Protein 4NV0 (pdb70)

InterPro domains:
  IPR006434 Pyrimidine 5'-nucleotidase, eukaryotic [PF05822] (58-303)
  IPR006434 Pyrimidine 5'-nucleotidase, eukaryotic [SFLDG01128] (16-307)
  IPR006434 Pyrimidine 5'-nucleotidase, eukaryotic [TIGR01544] (22-303)
  IPR006434 Pyrimidine 5'-nucleotidase, eukaryotic [cd07504] (31-304)
  IPR023214 HAD superfamily [G3DSA:3.40.50.1000] (29-300)
  IPR036412 HAD-like superfamily [SSF56784] (16-300)

B-factor: mean 21.44, std 11.6, range [6.23, 88.6]

Nearest PDB structures (foldseek):
  4nwi-assembly1_A  TM=1.001E+00  e=3.664E-59  Drosophila melanogaster
  4nwi-assembly2_B  TM=9.923E-01  e=3.077E-58  Drosophila melanogaster
  2g09-assembly1_A  TM=9.115E-01  e=1.006E-30  Mus musculus
  2jga-assembly1_A  TM=9.238E-01  e=2.253E-28  Homo sapiens
  2cn1-assembly1_A  TM=9.174E-01  e=2.704E-28  Homo sapiens

CATH classification: 3.40.50.1000 (+1 more: 1.10.150.340)

Secondary structure (DSSP, 8-state):
---GGG-GGGGSTTEE-S-HHHHHHHHHHHHHH-GGGEEEEE--TTTTB-SS-SS------HHHHHHT-TTS-TTHHHHHHHHHHHHHHHHT-SSS-HHHHHHHHHHHHHHHHHHSBSS---HHHHHHHHGGGGGGBPBTHHHHHHHHHHHT--EEEEEEEEHHHHHHHHHHTT---TTEEEEEE-EEEETTEEEEEPSSP--TT--STTTSSTTSTTHHHHTT--EEEEEESSGGGTTTTTT-TT--EEEEEEEE-TTHHHHHHHHHHH-SEEEET--BSHHHHHHHHHHHHHHHHH-/---GGG-GGGGSTTEE-S-HHHHHHHHHHHHHH-GGGEEEEE--TTTTB-SS-TT-PPPPPHHHHHHT-TTS-HHHHHHHHHHHHHHHHHHT-TTS-HHHHHHHHHHHHHHHHHHSBSS---GGGHHHHHGGGGGGBPBTHHHHHHHHHHHT--EEEEEEEEHHHHHHHHHHTT---TTEEEEEE-EEEETTEEEEEPSSP--TT--STTTSSTTSTTHHHHTT--EEEEEESSGGGGGTTTT-TT--EEEEEEEE-SSHHHHHHHHHHH-SEEEET--BSHHHHHHHHHHHHHHHHHH-

Foldseek 3Di:
DDDQVPQVVCVDPQKDFPDRVVVRVLLVVLQVVFQVQEAEEEAPFCFQFPPADPVRDDDDGLQVLVLVFDPADPCAPVVLVVLCVPLVCLCPPPPDDLVVNVVSQVVSLVVNQVSQWDAADDLVSSLVSLLVRLVRTFACSQVLLVLCVVRVHAYEHEYLHEQSNRVSNCVNNVSCDPSYYYHYWYFDDDPRITRGTDDDRDHLQPLALVADACVDPCCVVNLSRQEYEFEYADLSRLHNCVRNPRRDYYAYEHEYEPPCVVCVVVCNVRGRIYGYNRRHCVVVVSSSVSSVVSVVVVD/DDAQVPQVVCVDPQKDFPDRVLVRVLLVVLQVVFQVQEAEEEAFQCFQFPPADDVNHGDDGLQVLQLPLPPDDPVLNVVLVVLCVVLVCLCPPPPNPVVVNVVSQVVSLVVNLVSQWDAADDLVSSLVSLLVRLVRTFACSQVLLVLCVVRVHQYEHEYLHEVSSSVSNCVSNVRCDPSYYYHYFYFDDDPRITHGTDDDRDTLAPLAQVRDACVDPCCVVNLSHQEYEFEYADLNSLHNCVRNPRRDYYAYEHEYEPPCVVCVVVVNVRGRIYGYSRRHCVVVVSSSVSSVVSVVVVVD

Organism: Drosophila melanogaster (NCBI:txid7227)

Solvent-accessible surface area: 27125 Å² total; per-residue (Å²): 199,52,120,13,106,102,6,99,22,4,72,87,135,63,11,84,31,112,63,62,76,56,2,26,126,9,3,17,52,1,15,131,11,6,4,89,97,0,1,0,0,2,11,1,24,68,0,1,3,15,36,90,20,136,116,65,39,95,21,35,34,0,50,26,3,3,20,54,9,152,58,24,52,187,99,8,109,59,51,20,68,138,27,116,95,83,0,88,31,23,21,98,17,137,83,31,4,114,56,9,22,39,51,32,0,79,48,31,19,52,75,13,6,120,49,3,44,51,27,87,18,89,67,48,36,0,31,100,18,0,51,116,39,42,125,2,17,3,50,104,3,97,78,2,2,34,8,0,77,140,21,40,0,19,0,0,0,0,2,13,7,0,0,20,0,0,41,1,0,0,116,50,15,103,1,60,35,111,26,8,79,26,40,10,1,50,4,35,80,148,150,56,75,3,62,8,26,86,137,81,38,1,4,26,40,25,8,27,82,92,26,8,29,96,116,25,165,16,36,112,96,2,99,83,37,27,3,0,0,0,0,0,24,39,54,18,5,4,70,0,2,60,5,11,88,71,37,58,41,41,0,52,0,0,0,2,65,94,146,33,139,92,48,22,148,114,19,45,70,29,1,19,0,0,0,18,60,9,8,22,0,48,2,0,68,23,1,1,60,42,1,24,133,56,41,108,122,102,149,193,50,132,19,129,99,6,98,23,4,71,86,133,64,11,87,32,123,58,63,73,61,2,48,112,9,2,6,46,1,15,118,8,8,5,104,94,0,1,0,0,1,11,0,22,68,0,0,1,16,36,86,21,112,98,23,32,75,15,37,33,0,38,19,1,4,40,55,0,140,71,4,50,127,103,8,51,52,57,15,64,128,23,50,82,107,0,53,33,27,47,33,43,102,161,42,77,113,71,89,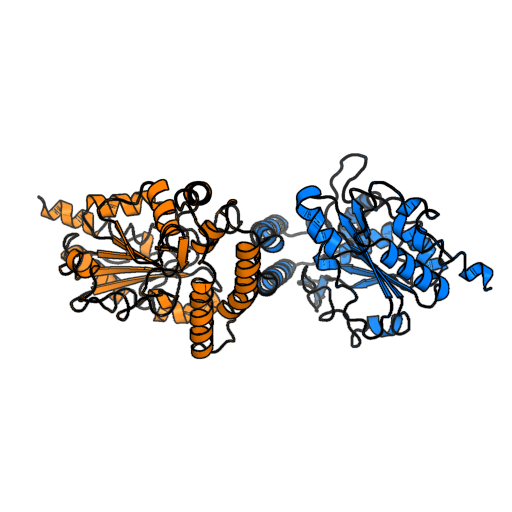26,31,105,69,0,58,69,32,22,54,75,17,4,124,52,2,43,53,29,93,22,94,77,50,31,1,30,115,19,0,54,114,46,40,135,1,18,3,49,102,4,96,75,1,0,32,8,0,79,141,20,38,0,17,0,0,0,0,1,12,3,0,0,15,0,0,42,4,0,0,110,54,16,104,1,59,36,113,29,5,91,26,39,11,0,54,3,39,68,157,151,56,76,2,61,8,19,89,168,78,54,2,15,27,63,28,5,25,84,95,21,7,30,93,119,26,167,16,34,110,98,3,103,85,38,28,4,0,0,0,0,0,23,36,52,15,4,4,63,0,3,64,5,11,87,71,38,59,45,41,0,52,0,0,0,1,50,66,77,30,150,89,49,26,151,114,20,48,70,33,2,24,0,1,0,18,64,10,8,22,0,48,2,0,65,26,2,1,59,41,0,23,125,56,52,109,100,104,120,183

Radius of gyration: 29.55 Å; Cα contacts (8 Å, |Δi|>4): 1085; chains: 2; bounding box: 61×71×103 Å

Sequence (599 aa):
RLRLQDIPALTQDHCRMRDPAEVERIINEFVIGGPERRMQIVSDFDYTITKQRTEDGGAVPSSFGIFNACQSLPENFKAETDKLYHKYRPIEIDPHMPIAEKVQYMIEWWTKSGELTSSGFPFDQSEIDQIASKYTHALRDRTHHEFFADLQRLGIPTLVFSAGLGNSVVSVLRQANVLHPNVKVVSNFLQFRDGLLDGFQQPMIHTFNKKNETVLNETSEYYDLVHTRRDHIIVMGDSIGDADMASSGVPASSHIMKIGFLFDHVEANMKKYMDTFDIVLVDDQTMDVPRTLLSSLIEKKQHKLNLRLRLQDIPALTQDHCRMRDPAEVERIINEFVIGGPERMMQIVSDFDYTITKQQRRTTEEDDGGAVPSSFGIFNACQSLPENFKAETDKLYHKYRPIEIDPHMPIAEKVQYMIEWWTKSSGELTSGFPFDQSEEIDQIASKYTHALRDRTHEFFADLQRLGIPTLVFSAGLGNSVVSVLRQANVLHPNVKVVSNFLQFRDGLLDGFQQPMIHTFNKNETVLNEETSEYYDLVHTRDHIIVMGDSIGDADMASSGVPASSHIMKIGFLFDHVEANMKKYMDTFDIVLVDDQTMDVPRRTLLSSLIEKQHKLNLE

Structure (mmCIF, N/CA/C/O backbone):
data_4NV0
#
_entry.id   4NV0
#
_cell.length_a   46.670
_cell.length_b   99.110
_cell.length_c   74.120
_cell.angle_alpha   90.00
_cell.angle_beta   90.99
_cell.angle_gamma   90.00
#
_symmetry.space_group_name_H-M   'P 1 21 1'
#
loop_
_entity.id
_entity.type
_entity.pdbx_description
1 polymer "7-methylguanosine phosphate-specific 5'-nucleotidase"
2 non-polymer 'TRIETHYLENE GLYCOL'
3 non-polymer 'MAGNESIUM ION'
4 non-polymer 7-METHYLGUANOSINE
5 non-polymer TRIFLUOROMAGNESATE
6 water water
#
loop_
_atom_site.group_PDB
_atom_site.id
_atom_site.type_symbol
_atom_site.label_atom_id
_atom_site.label_alt_id
_atom_site.label_comp_id
_atom_site.label_asym_id
_atom_site.label_entity_id
_atom_site.label_seq_id
_atom_site.pdbx_PDB_ins_code
_atom_site.Cartn_x
_atom_site.Cartn_y
_atom_site.Cartn_z
_atom_site.occupancy
_atom_site.B_iso_or_equiv
_atom_site.auth_seq_id
_atom_site.auth_comp_id
_atom_site.auth_asym_id
_atom_site.auth_atom_id
_atom_site.pdbx_PDB_model_num
ATOM 1 N N . ARG A 1 13 ? -16.044 6.635 27.067 1.00 40.69 13 ARG A N 1
ATOM 2 C CA . ARG A 1 13 ? -16.750 6.424 25.805 1.00 44.77 13 ARG A CA 1
ATOM 3 C C . ARG A 1 13 ? -15.836 6.718 24.616 1.00 35.86 13 ARG A C 1
ATOM 4 O O . ARG A 1 13 ? -14.985 7.605 24.690 1.00 42.67 13 ARG A O 1
ATOM 12 N N . LEU A 1 14 ? -15.982 5.981 23.515 1.00 15.55 14 LEU A N 1
ATOM 13 C CA . LEU A 1 14 ? -15.013 6.172 22.454 1.00 13.69 14 LEU A CA 1
ATOM 14 C C . LEU A 1 14 ? -15.392 7.338 21.565 1.00 19.59 14 LEU A C 1
ATOM 15 O O . LEU A 1 14 ? -16.549 7.464 21.107 1.00 17.65 14 LEU A O 1
ATOM 20 N N . ARG A 1 15 ? -14.405 8.195 21.320 1.00 17.76 15 ARG A N 1
ATOM 21 C CA . ARG A 1 15 ? -14.585 9.342 20.445 1.00 13.77 15 ARG A CA 1
ATOM 22 C C . ARG A 1 15 ? -13.725 9.125 19.240 1.00 15.54 15 ARG A C 1
ATOM 23 O O . ARG A 1 15 ? -12.614 8.629 19.356 1.00 16.62 15 ARG A O 1
ATOM 31 N N . LEU A 1 16 ? -14.231 9.488 18.071 1.00 12.72 16 LEU A N 1
ATOM 32 C CA . LEU A 1 16 ? -13.492 9.251 16.834 1.00 14.75 16 LEU A CA 1
ATOM 33 C C . LEU A 1 16 ? -12.143 9.932 16.842 1.00 13.42 16 LEU A C 1
ATOM 34 O O . LEU A 1 16 ? -11.184 9.411 16.268 1.00 16.40 16 LEU A O 1
ATOM 39 N N . GLN A 1 17 ? -12.063 11.113 17.466 1.00 16.55 17 GLN A N 1
ATOM 40 C CA . GLN A 1 17 ? -10.799 11.856 17.457 1.00 16.42 17 GLN A CA 1
ATOM 41 C C . GLN A 1 17 ? -9.716 11.127 18.244 1.00 13.85 17 GLN A C 1
ATOM 42 O O . GLN A 1 17 ? -8.550 11.503 18.180 1.00 17.46 17 GLN A O 1
ATOM 48 N N . ASP A 1 18 ? -10.118 10.110 18.995 1.00 14.10 18 ASP A N 1
ATOM 49 C CA . ASP A 1 18 ? -9.206 9.275 19.763 1.00 13.05 18 ASP A CA 1
ATOM 50 C C . ASP A 1 18 ? -8.968 7.947 19.066 1.00 12.19 18 ASP A C 1
ATOM 51 O O . ASP A 1 18 ? -8.397 7.025 19.660 1.00 12.47 18 ASP A O 1
ATOM 56 N N . ILE A 1 19 ? -9.399 7.826 17.808 1.00 11.80 19 ILE A N 1
ATOM 57 C CA . ILE A 1 19 ? -9.208 6.566 17.082 1.00 13.00 19 ILE A CA 1
ATOM 58 C C . ILE A 1 19 ? -8.401 6.862 15.810 1.00 12.33 19 ILE A C 1
ATOM 59 O O . ILE A 1 19 ? -8.964 7.254 14.798 1.00 12.33 19 ILE A O 1
ATOM 64 N N . PRO A 1 20 ? -7.077 6.644 15.844 1.00 12.72 20 PRO A N 1
ATOM 65 C CA . PRO A 1 20 ? -6.199 7.203 14.798 1.00 16.77 20 PRO A CA 1
ATOM 66 C C . PRO A 1 20 ? -6.543 6.786 13.364 1.00 15.91 20 PRO A C 1
ATOM 67 O O . PRO A 1 20 ? -6.546 7.642 12.453 1.00 16.27 20 PRO A O 1
ATOM 71 N N . ALA A 1 21 ? -6.886 5.517 13.172 1.00 15.64 21 ALA A N 1
ATOM 72 C CA . ALA A 1 21 ? -7.160 5.022 11.826 1.00 16.59 21 ALA A CA 1
ATOM 73 C C . ALA A 1 21 ? -8.357 5.737 11.211 1.00 17.38 21 ALA A C 1
ATOM 74 O O . ALA A 1 21 ? -8.436 5.901 9.988 1.00 19.11 21 ALA A O 1
ATOM 76 N N . LEU A 1 22 ? -9.287 6.178 12.052 1.00 11.58 22 LEU A N 1
ATOM 77 C CA . LEU A 1 22 ? -10.455 6.870 11.527 1.00 13.24 22 LEU A CA 1
ATOM 78 C C . LEU A 1 22 ? -10.268 8.369 11.343 1.00 18.00 22 LEU A C 1
ATOM 79 O O . LEU A 1 22 ? -11.189 9.040 10.864 1.00 20.95 22 LEU A O 1
ATOM 84 N N . THR A 1 23 ? -9.097 8.905 11.701 1.00 14.42 23 THR A N 1
ATOM 85 C CA . THR A 1 23 ? -8.891 10.345 11.551 1.00 15.03 23 THR A CA 1
ATOM 86 C C . THR A 1 23 ? -8.056 10.670 10.304 1.00 15.25 23 THR A C 1
ATOM 87 O O . THR A 1 23 ? -7.762 11.833 10.015 1.00 21.62 23 THR A O 1
ATOM 91 N N . GLN A 1 24 ? -7.671 9.629 9.565 1.00 16.47 24 GLN A N 1
ATOM 92 C CA . GLN A 1 24 ? -6.815 9.790 8.391 1.00 18.77 24 GLN A CA 1
ATOM 93 C C . GLN A 1 24 ? -7.577 10.411 7.211 1.00 20.54 24 GLN A C 1
ATOM 94 O O . GLN A 1 24 ? -8.803 10.232 7.091 1.00 19.13 24 GLN A O 1
ATOM 100 N N . ASP A 1 25 ? -6.847 11.128 6.345 1.00 20.33 25 ASP A N 1
ATOM 101 C CA . ASP A 1 25 ? -7.452 11.857 5.232 1.00 24.02 25 ASP A CA 1
ATOM 102 C C . ASP A 1 25 ? -8.243 10.943 4.302 1.00 26.00 25 ASP A C 1
ATOM 103 O O . ASP A 1 25 ? -9.236 11.375 3.718 1.00 22.44 25 ASP A O 1
ATOM 108 N N . HIS A 1 26 ? -7.810 9.687 4.165 1.00 18.68 26 HIS A N 1
ATOM 109 C CA . HIS A 1 26 ? -8.448 8.783 3.200 1.00 17.69 26 HIS A CA 1
ATOM 110 C C . HIS A 1 26 ? -9.691 8.075 3.758 1.00 21.11 26 HIS A C 1
ATOM 111 O O . HIS A 1 26 ? -10.324 7.265 3.069 1.00 18.47 26 HIS A O 1
ATOM 118 N N . CYS A 1 27 ? -10.036 8.380 5.003 1.00 15.04 27 CYS A N 1
ATOM 119 C CA . CYS A 1 27 ? -11.210 7.815 5.649 1.00 14.61 27 CYS A CA 1
ATOM 120 C C . CYS A 1 27 ? -12.320 8.857 5.577 1.00 20.13 27 CYS A C 1
ATOM 121 O O . CYS A 1 27 ? -12.254 9.892 6.256 1.00 20.89 27 CYS A O 1
ATOM 124 N N . ARG A 1 28 ? -13.306 8.622 4.716 1.00 14.48 28 ARG A N 1
ATOM 125 C CA . ARG A 1 28 ? -14.385 9.586 4.530 1.00 15.22 28 ARG A CA 1
ATOM 126 C C . ARG A 1 28 ? -15.668 9.097 5.176 1.00 15.60 28 ARG A C 1
ATOM 127 O O . ARG A 1 28 ? -16.065 7.954 4.982 1.00 16.34 28 ARG A O 1
ATOM 135 N N . MET A 1 29 ? -16.331 9.966 5.934 1.00 14.78 29 MET A N 1
ATOM 136 C CA . MET A 1 29 ? -17.592 9.586 6.565 1.00 13.01 29 MET A CA 1
ATOM 137 C C . MET A 1 29 ? -18.634 10.685 6.404 1.00 13.77 29 MET A C 1
ATOM 138 O O . MET A 1 29 ? -18.383 11.846 6.787 1.00 17.94 29 MET A O 1
ATOM 143 N N . ARG A 1 30 ? -19.791 10.320 5.872 1.00 15.06 30 ARG A N 1
ATOM 144 C CA . ARG A 1 30 ? -20.903 11.259 5.710 1.00 15.00 30 ARG A CA 1
ATOM 145 C C . ARG A 1 30 ? -21.409 11.776 7.055 1.00 19.46 30 ARG A C 1
ATOM 146 O O . ARG A 1 30 ? -21.775 12.977 7.201 1.00 16.98 30 ARG A O 1
ATOM 154 N N . ASP A 1 31 ? -21.447 10.882 8.045 1.00 18.11 31 ASP A N 1
ATOM 155 C CA . ASP A 1 31 ? -21.942 11.220 9.380 1.00 16.74 31 ASP A CA 1
ATOM 156 C C . ASP A 1 31 ? -21.043 10.582 10.442 1.00 16.62 31 ASP A C 1
ATOM 157 O O . ASP A 1 31 ? -21.328 9.489 10.957 1.00 15.17 31 ASP A O 1
ATOM 162 N N . PRO A 1 32 ? -19.936 11.250 10.771 1.00 12.49 32 PRO A N 1
ATOM 163 C CA . PRO A 1 32 ? -18.994 10.706 11.762 1.00 12.11 32 PRO A CA 1
ATOM 164 C C . PRO A 1 32 ? -19.655 10.415 13.118 1.00 13.22 32 PRO A C 1
ATOM 165 O O . PRO A 1 32 ? -19.237 9.474 13.788 1.00 12.71 32 PRO A O 1
ATOM 169 N N . ALA A 1 33 ? -20.624 11.230 13.546 1.00 12.69 33 ALA A N 1
ATOM 170 C CA . ALA A 1 33 ? -21.303 10.971 14.819 1.00 12.93 33 ALA A CA 1
ATOM 171 C C . ALA A 1 33 ? -22.029 9.619 14.825 1.00 10.28 33 ALA A C 1
ATOM 172 O O . ALA A 1 33 ? -22.014 8.886 15.840 1.00 12.23 33 ALA A O 1
ATOM 174 N N . GLU A 1 34 ? -22.655 9.281 13.705 1.00 10.70 34 GLU A N 1
ATOM 175 C CA . GLU A 1 34 ? -23.310 7.973 13.588 1.00 12.60 34 GLU A CA 1
ATOM 176 C C . GLU A 1 34 ? -22.290 6.822 13.605 1.00 11.96 34 GLU A C 1
ATOM 177 O O . GLU A 1 34 ? -22.484 5.785 14.257 1.00 9.31 34 GLU A O 1
ATOM 183 N N . VAL A 1 35 ? -21.194 6.990 12.891 1.00 10.00 35 VAL A N 1
ATOM 184 C CA . VAL A 1 35 ? -20.149 5.979 12.918 1.00 8.69 35 VAL A CA 1
ATOM 185 C C . VAL A 1 35 ? -19.651 5.796 14.357 1.00 8.66 35 VAL A C 1
ATOM 186 O O . VAL A 1 35 ? -19.466 4.669 14.823 1.00 9.66 35 VAL A O 1
ATOM 190 N N . GLU A 1 36 ? -19.487 6.903 15.073 1.00 9.04 36 GLU A N 1
ATOM 191 C CA . GLU A 1 36 ? -19.002 6.841 16.447 1.00 9.13 36 GLU A CA 1
ATOM 192 C C . GLU A 1 36 ? -19.984 6.071 17.345 1.00 9.12 36 GLU A C 1
ATOM 193 O O . GLU A 1 36 ? -19.579 5.209 18.191 1.00 10.60 36 GLU A O 1
ATOM 199 N N . ARG A 1 37 ? -21.276 6.346 17.138 1.00 12.78 37 ARG A N 1
ATOM 200 C CA . ARG A 1 37 ? -22.307 5.637 17.899 1.00 9.41 37 ARG A CA 1
ATOM 201 C C . ARG A 1 37 ? -22.286 4.135 17.628 1.00 10.66 37 ARG A C 1
ATOM 202 O O . ARG A 1 37 ? -22.354 3.322 18.559 1.00 9.83 37 ARG A O 1
ATOM 210 N N . ILE A 1 38 ? -22.149 3.777 16.352 1.00 8.99 38 ILE A N 1
ATOM 211 C CA . ILE A 1 38 ? -22.159 2.358 15.969 1.00 9.28 38 ILE A CA 1
ATOM 212 C C . ILE A 1 38 ? -20.956 1.652 16.587 1.00 8.67 38 ILE A C 1
ATOM 213 O O . ILE A 1 38 ? -21.086 0.543 17.142 1.00 9.37 38 ILE A O 1
ATOM 218 N N . ILE A 1 39 ? -19.786 2.305 16.531 1.00 8.51 39 ILE A N 1
ATOM 219 C CA . ILE A 1 39 ? -18.586 1.718 17.141 1.00 7.92 39 ILE A CA 1
ATOM 220 C C . ILE A 1 39 ? -18.819 1.473 18.621 1.00 8.92 39 ILE A C 1
ATOM 221 O O . ILE A 1 39 ? -18.457 0.406 19.158 1.00 9.77 39 ILE A O 1
ATOM 226 N N . ASN A 1 40 ? -19.413 2.461 19.297 1.00 8.79 40 ASN A N 1
ATOM 227 C CA . ASN A 1 40 ? -19.623 2.294 20.742 1.00 10.65 40 ASN A CA 1
ATOM 228 C C . ASN A 1 40 ? -20.610 1.140 21.028 1.00 11.04 40 ASN A C 1
ATOM 229 O O . ASN A 1 40 ? -20.447 0.384 22.006 1.00 11.97 40 ASN A O 1
ATOM 234 N N . GLU A 1 41 ? -21.604 0.975 20.151 1.00 9.04 41 GLU A N 1
ATOM 235 C CA . GLU A 1 41 ? -22.499 -0.187 20.279 1.00 11.70 41 GLU A CA 1
ATOM 236 C C . GLU A 1 41 ? -21.774 -1.520 20.123 1.00 10.35 41 GLU A C 1
ATOM 237 O O . GLU A 1 41 ? -22.024 -2.462 20.894 1.00 10.38 41 GLU A O 1
ATOM 243 N N . PHE A 1 42 ? -20.894 -1.613 19.119 1.00 8.11 42 PHE A N 1
ATOM 244 C CA . PHE A 1 42 ? -20.151 -2.860 18.905 1.00 9.05 42 PHE A CA 1
ATOM 245 C C . PHE A 1 42 ? -19.296 -3.126 20.137 1.00 11.04 42 PHE A C 1
ATOM 246 O O . PHE A 1 42 ? -19.131 -4.278 20.553 1.00 11.05 42 PHE A O 1
ATOM 254 N N . VAL A 1 43 ? -18.695 -2.072 20.694 1.00 8.25 43 VAL A N 1
ATOM 255 C CA . VAL A 1 43 ? -17.828 -2.287 21.870 1.00 9.87 43 VAL A CA 1
ATOM 256 C C . VAL A 1 43 ? -18.621 -2.722 23.120 1.00 9.68 43 VAL A C 1
ATOM 257 O O . VAL A 1 43 ? -18.189 -3.650 23.834 1.00 12.22 43 VAL A O 1
ATOM 261 N N . ILE A 1 44 ? -19.763 -2.100 23.368 1.00 12.08 44 ILE A N 1
ATOM 262 C CA . ILE A 1 44 ? -20.660 -2.521 24.451 1.00 14.22 44 ILE A CA 1
ATOM 263 C C . ILE A 1 44 ? -21.087 -3.989 24.282 1.00 13.83 44 ILE A C 1
ATOM 264 O O . ILE A 1 44 ? -21.061 -4.777 25.238 1.00 14.02 44 ILE A O 1
ATOM 269 N N . GLY A 1 45 ? -21.441 -4.353 23.056 1.00 12.35 45 GLY A N 1
ATOM 270 C CA . GLY A 1 45 ? -21.968 -5.672 22.761 1.00 11.40 45 GLY A CA 1
ATOM 271 C C . GLY A 1 45 ? -20.988 -6.823 22.910 1.00 13.94 45 GLY A C 1
ATOM 272 O O . GLY A 1 45 ? -21.382 -7.935 23.283 1.00 17.10 45 GLY A O 1
ATOM 273 N N . GLY A 1 46 ? -19.715 -6.584 22.610 1.00 11.66 46 GLY A N 1
ATOM 274 C CA . GLY A 1 46 ? -18.719 -7.644 22.669 1.00 12.16 46 GLY A CA 1
ATOM 275 C C . GLY A 1 46 ? -18.568 -8.512 21.431 1.00 11.07 46 GLY A C 1
ATOM 276 O O . GLY A 1 46 ? -19.412 -8.488 20.531 1.00 11.65 46 GLY A O 1
ATOM 277 N N . PRO A 1 47 ? -17.486 -9.301 21.364 1.00 13.17 47 PRO A N 1
ATOM 278 C CA . PRO A 1 47 ? -17.291 -10.116 20.151 1.00 11.36 47 PRO A CA 1
ATOM 279 C C . PRO A 1 47 ? -18.370 -11.161 19.914 1.00 11.41 47 PRO A C 1
ATOM 280 O O . PRO A 1 47 ? -18.576 -11.529 18.749 1.00 9.66 47 PRO A O 1
ATOM 284 N N . GLU A 1 48 ? -19.062 -11.600 20.975 1.00 11.44 48 GLU A N 1
ATOM 285 C CA . GLU A 1 48 ? -20.062 -12.668 20.853 1.00 13.31 48 GLU A CA 1
ATOM 286 C C . GLU A 1 48 ? -21.288 -12.249 20.041 1.00 9.72 48 GLU A C 1
ATOM 287 O O . GLU A 1 48 ? -22.093 -13.097 19.644 1.00 13.24 48 GLU A O 1
ATOM 293 N N A ARG A 1 49 ? -21.414 -10.960 19.758 0.45 12.12 49 ARG A N 1
ATOM 294 N N B ARG A 1 49 ? -21.433 -10.937 19.811 0.55 11.98 49 ARG A N 1
ATOM 295 C CA A ARG A 1 49 ? -22.543 -10.507 18.964 0.45 10.72 49 ARG A CA 1
ATOM 296 C CA B ARG A 1 49 ? -22.542 -10.388 19.015 0.55 10.94 49 ARG A CA 1
ATOM 297 C C A ARG A 1 49 ? -22.146 -10.015 17.582 0.45 7.88 49 ARG A C 1
ATOM 298 C C B ARG A 1 49 ? -22.151 -10.053 17.573 0.55 7.88 49 ARG A C 1
ATOM 299 O O A ARG A 1 49 ? -22.996 -9.588 16.807 0.45 15.03 49 ARG A O 1
ATOM 300 O O B ARG A 1 49 ? -23.015 -9.743 16.752 0.55 7.85 49 ARG A O 1
ATOM 315 N N . MET A 1 50 ? -20.859 -10.116 17.259 1.00 7.57 50 MET A N 1
ATOM 316 C CA . MET A 1 50 ? -20.359 -9.640 15.958 1.00 7.19 50 MET A CA 1
ATOM 317 C C . MET A 1 50 ? -20.353 -10.715 14.871 1.00 9.69 50 MET A C 1
ATOM 318 O O . MET A 1 50 ? -20.170 -11.905 15.154 1.00 8.82 50 MET A O 1
ATOM 323 N N . GLN A 1 51 ? -20.539 -10.285 13.625 1.00 7.38 51 GLN A N 1
ATOM 324 C CA . GLN A 1 51 ? -20.216 -11.122 12.453 1.00 6.73 51 GLN A CA 1
ATOM 325 C C . GLN A 1 51 ? -19.731 -10.230 11.341 1.00 7.21 51 GLN A C 1
ATOM 326 O O . GLN A 1 51 ? -20.012 -9.019 11.329 1.00 6.53 51 GLN A O 1
ATOM 332 N N . ILE A 1 52 ? -18.951 -10.804 10.421 1.00 7.30 52 ILE A N 1
ATOM 333 C CA . ILE A 1 52 ? -18.403 -10.050 9.291 1.00 6.23 52 ILE A CA 1
ATOM 334 C C . ILE A 1 52 ? -18.958 -10.624 8.010 1.00 7.67 52 ILE A C 1
ATOM 335 O O . ILE A 1 52 ? -19.057 -11.866 7.869 1.00 10.35 52 ILE A O 1
ATOM 340 N N . VAL A 1 53 ? -19.357 -9.760 7.080 1.00 6.39 53 VAL A N 1
ATOM 341 C CA . VAL A 1 53 ? -19.725 -10.218 5.746 1.00 7.29 53 VAL A CA 1
ATOM 342 C C . VAL A 1 53 ? -18.895 -9.377 4.779 1.00 9.92 53 VAL A C 1
ATOM 343 O O . VAL A 1 53 ? -19.027 -8.162 4.719 1.00 9.43 53 VAL A O 1
ATOM 347 N N . SER A 1 54 ? -18.038 -10.042 4.015 1.00 8.21 54 SER A N 1
ATOM 348 C CA . SER A 1 54 ? -17.106 -9.343 3.122 1.00 7.15 54 SER A CA 1
ATOM 349 C C . SER A 1 54 ? -17.149 -9.884 1.702 1.00 7.60 54 SER A C 1
ATOM 350 O O . SER A 1 54 ? -17.266 -11.099 1.487 1.00 8.58 54 SER A O 1
ATOM 353 N N . ASP A 1 55 ? -17.003 -8.975 0.751 1.00 9.07 55 ASP A N 1
ATOM 354 C CA . ASP A 1 55 ? -16.786 -9.302 -0.656 1.00 8.98 55 ASP A CA 1
ATOM 355 C C . ASP A 1 55 ? -15.356 -9.880 -0.768 1.00 10.34 55 ASP A C 1
ATOM 356 O O . ASP A 1 55 ? -14.539 -9.695 0.135 1.00 8.72 55 ASP A O 1
ATOM 361 N N . PHE A 1 56 ? -15.057 -10.588 -1.859 1.00 10.20 56 PHE A N 1
ATOM 362 C CA . PHE A 1 56 ? -13.693 -11.058 -2.094 1.00 9.68 56 PHE A CA 1
ATOM 363 C C . PHE A 1 56 ? -12.940 -10.199 -3.137 1.00 8.36 56 PHE A C 1
ATOM 364 O O . PHE A 1 56 ? -11.947 -9.543 -2.812 1.00 8.97 56 PHE A O 1
ATOM 372 N N . ASP A 1 57 ? -13.396 -10.203 -4.392 1.00 8.37 57 ASP A N 1
ATOM 373 C CA . ASP A 1 57 ? -12.594 -9.602 -5.462 1.00 10.52 57 ASP A CA 1
ATOM 374 C C . ASP A 1 57 ? -12.462 -8.085 -5.274 1.00 11.11 57 ASP A C 1
ATOM 375 O O . ASP A 1 57 ? -13.464 -7.355 -5.253 1.00 9.83 57 ASP A O 1
ATOM 380 N N . TYR A 1 58 ? -11.217 -7.633 -5.119 1.00 9.69 58 TYR A N 1
ATOM 381 C CA . TYR A 1 58 ? -10.883 -6.215 -4.934 1.00 10.50 58 TYR A CA 1
ATOM 382 C C . TYR A 1 58 ? -11.325 -5.633 -3.579 1.00 8.58 58 TYR A C 1
ATOM 383 O O . TYR A 1 58 ? -11.258 -4.420 -3.355 1.00 10.45 58 TYR A O 1
ATOM 392 N N . THR A 1 59 ? -11.772 -6.503 -2.671 1.00 8.12 59 THR A N 1
ATOM 393 C CA . THR A 1 59 ? -11.941 -6.146 -1.260 1.00 9.24 59 THR A CA 1
ATOM 394 C C . THR A 1 59 ? -10.875 -6.870 -0.457 1.00 9.85 59 THR A C 1
ATOM 395 O O . THR A 1 59 ? -10.064 -6.258 0.224 1.00 10.17 59 THR A O 1
ATOM 399 N N . ILE A 1 60 ? -10.845 -8.195 -0.553 1.00 9.44 60 ILE A N 1
ATOM 400 C CA . ILE A 1 60 ? -9.812 -8.962 0.111 1.00 8.22 60 ILE A CA 1
ATOM 401 C C . ILE A 1 60 ? -8.557 -8.942 -0.734 1.00 10.20 60 ILE A C 1
ATOM 402 O O . ILE A 1 60 ? -7.466 -8.734 -0.206 1.00 12.51 60 ILE A O 1
ATOM 407 N N . THR A 1 61 ? -8.704 -9.060 -2.053 1.00 10.85 61 THR A N 1
ATOM 408 C CA . THR A 1 61 ? -7.558 -8.777 -2.913 1.00 10.42 61 THR A CA 1
ATOM 409 C C . THR A 1 61 ? -7.443 -7.269 -3.115 1.00 10.54 61 THR A C 1
ATOM 410 O O . THR A 1 61 ? -8.409 -6.514 -2.985 1.00 12.12 61 THR A O 1
ATOM 41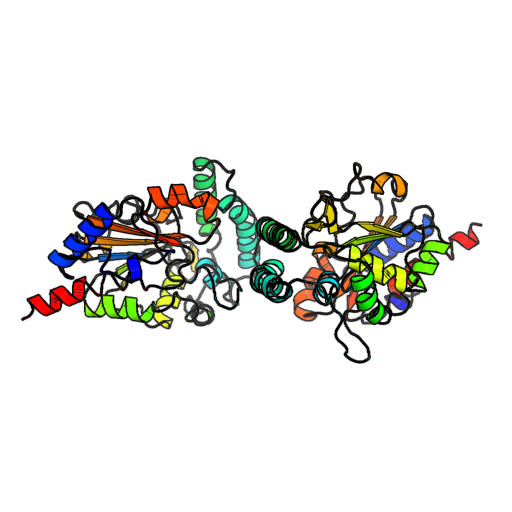4 N N . LYS A 1 62 ? -6.233 -6.840 -3.419 1.00 9.11 62 LYS A N 1
ATOM 415 C CA . LYS A 1 62 ? -5.955 -5.404 -3.490 1.00 12.57 62 LYS A CA 1
ATOM 416 C C . LYS A 1 62 ? -6.494 -4.787 -4.756 1.00 19.93 62 LYS A C 1
ATOM 417 O O . LYS A 1 62 ? -6.526 -5.441 -5.795 1.00 21.14 62 LYS A O 1
ATOM 423 N N . GLN A 1 63 ? -6.892 -3.517 -4.655 1.00 17.00 63 GLN A N 1
ATOM 424 C CA . GLN A 1 63 ? -7.235 -2.712 -5.836 1.00 19.21 63 GLN A CA 1
ATOM 425 C C . GLN A 1 63 ? -5.971 -2.168 -6.505 1.00 22.15 63 GLN A C 1
ATOM 426 O O . GLN A 1 63 ? -5.973 -1.852 -7.704 1.00 25.56 63 GLN A O 1
ATOM 432 N N . ARG A 1 64 ? -4.894 -2.035 -5.726 1.00 17.54 64 ARG A N 1
ATOM 433 C CA . ARG A 1 64 ? -3.640 -1.502 -6.238 1.00 18.80 64 ARG A CA 1
ATOM 434 C C . ARG A 1 64 ? -2.467 -2.181 -5.553 1.00 16.92 64 ARG A C 1
ATOM 435 O O . ARG A 1 64 ? -2.348 -2.123 -4.338 1.00 18.87 64 ARG A O 1
ATOM 443 N N . THR A 1 65 ? -1.567 -2.775 -6.337 1.00 20.57 65 THR A N 1
ATOM 444 C CA . THR A 1 65 ? -0.399 -3.437 -5.762 1.00 25.26 65 THR A CA 1
ATOM 445 C C . THR A 1 65 ? 0.815 -2.521 -5.727 1.00 28.35 65 THR A C 1
ATOM 446 O O . THR A 1 65 ? 0.884 -1.539 -6.467 1.00 30.90 65 THR A O 1
ATOM 450 N N . GLU A 1 66 ? 1.777 -2.846 -4.864 1.00 26.31 66 GLU A N 1
ATOM 451 C CA . GLU A 1 66 ? 2.974 -2.028 -4.722 1.00 33.88 66 GLU A CA 1
ATOM 452 C C . GLU A 1 66 ? 3.867 -2.103 -5.948 1.00 34.22 66 GLU A C 1
ATOM 453 O O . GLU A 1 66 ? 4.421 -1.087 -6.378 1.00 34.60 66 GLU A O 1
ATOM 459 N N . ASP A 1 67 ? 3.998 -3.311 -6.494 1.00 31.78 67 ASP A N 1
ATOM 460 C CA . ASP A 1 67 ? 4.892 -3.571 -7.632 1.00 36.73 67 ASP A CA 1
ATOM 461 C C . ASP A 1 67 ? 4.230 -3.331 -8.997 1.00 37.30 67 ASP A C 1
ATOM 462 O O . ASP A 1 67 ? 4.874 -3.455 -10.044 1.00 38.97 67 ASP A O 1
ATOM 467 N N . GLY A 1 68 ? 2.941 -3.000 -8.979 1.00 32.12 68 GLY A N 1
ATOM 468 C CA . GLY A 1 68 ? 2.229 -2.655 -10.196 1.00 28.62 68 GLY A CA 1
ATOM 469 C C . GLY A 1 68 ? 1.711 -3.860 -10.956 1.00 28.93 68 GLY A C 1
ATOM 470 O O . GLY A 1 68 ? 1.143 -3.718 -12.042 1.00 27.54 68 GLY A O 1
ATOM 471 N N . GLY A 1 69 ? 1.901 -5.052 -10.400 1.00 23.30 69 GLY A N 1
ATOM 472 C CA . GLY A 1 69 ? 1.391 -6.250 -11.045 1.00 23.68 69 GLY A CA 1
ATOM 473 C C . GLY A 1 69 ? -0.124 -6.254 -11.033 1.00 22.97 69 GLY A C 1
ATOM 474 O O . GLY A 1 69 ? -0.750 -5.767 -10.083 1.00 22.92 69 GLY A O 1
ATOM 475 N N . ALA A 1 70 ? -0.723 -6.812 -12.083 1.00 23.92 70 ALA A N 1
ATOM 476 C CA . ALA A 1 70 ? -2.182 -6.912 -12.162 1.00 24.69 70 ALA A CA 1
ATOM 477 C C . ALA A 1 70 ? -2.702 -7.966 -11.198 1.00 24.38 70 ALA A C 1
ATOM 478 O O . ALA A 1 70 ? -2.037 -8.966 -10.947 1.00 23.19 70 ALA A O 1
ATOM 480 N N . VAL A 1 71 ? -3.899 -7.752 -10.689 1.00 17.21 71 VAL A N 1
ATOM 481 C CA . VAL A 1 71 ? -4.564 -8.781 -9.872 1.00 21.06 71 VAL A CA 1
ATOM 482 C C . VAL A 1 71 ? -5.822 -9.233 -10.579 1.00 18.80 71 VAL A C 1
ATOM 483 O O . VAL A 1 71 ? -6.706 -8.425 -10.819 1.00 20.35 71 VAL A O 1
ATOM 487 N N . PRO A 1 72 ? -5.909 -10.523 -10.924 1.00 23.59 72 PRO A N 1
ATOM 488 C CA . PRO A 1 72 ? -7.089 -11.009 -11.647 1.00 21.96 72 PRO A CA 1
ATOM 489 C C . PRO A 1 72 ? -8.266 -11.203 -10.715 1.00 17.22 72 PRO A C 1
ATOM 490 O O . PRO A 1 72 ? -8.098 -11.232 -9.491 1.00 18.57 72 PRO A O 1
ATOM 494 N N . SER A 1 73 ? -9.461 -11.336 -11.277 1.00 13.41 73 SER A N 1
ATOM 495 C CA . SER A 1 73 ? -10.600 -11.683 -10.456 1.00 11.25 73 SER A CA 1
ATOM 496 C C . SER A 1 73 ? -10.598 -13.197 -10.254 1.00 13.02 73 SER A C 1
ATOM 497 O O . SER A 1 73 ? -9.798 -13.911 -10.859 1.00 13.82 73 SER A O 1
ATOM 500 N N . SER A 1 74 ? -11.482 -13.682 -9.392 1.00 10.65 74 SER A N 1
ATOM 501 C CA . SER A 1 74 ? -11.660 -15.125 -9.191 1.00 10.63 74 SER A CA 1
ATOM 502 C C . SER A 1 74 ? -11.961 -15.866 -10.528 1.00 12.30 74 SER A C 1
ATOM 503 O O . SER A 1 74 ? -11.396 -16.976 -10.829 1.00 13.76 74 SER A O 1
ATOM 506 N N . PHE A 1 75 ? -12.813 -15.239 -11.359 1.00 12.69 75 PHE A N 1
ATOM 507 C CA . PHE A 1 75 ? -13.074 -15.776 -12.699 1.00 11.49 75 PHE A CA 1
ATOM 508 C C . PHE A 1 75 ? -11.799 -15.760 -13.548 1.00 16.06 75 PHE A C 1
ATOM 509 O O . PHE A 1 75 ? -11.518 -16.710 -14.270 1.00 17.09 75 PHE A O 1
ATOM 517 N N . GLY A 1 76 ? -11.032 -14.676 -13.469 1.00 12.46 76 GLY A N 1
ATOM 518 C CA . GLY A 1 76 ? -9.770 -14.583 -14.203 1.00 12.69 76 GLY A CA 1
ATOM 519 C C . GLY A 1 76 ? -8.770 -15.671 -13.833 1.00 15.69 76 GLY A C 1
ATOM 520 O O . GLY A 1 76 ? -7.998 -16.179 -14.683 1.00 17.75 76 GLY A O 1
ATOM 521 N N . ILE A 1 77 ? -8.757 -16.005 -12.551 1.00 15.14 77 ILE A N 1
ATOM 522 C CA . ILE A 1 77 ? -7.918 -17.088 -12.048 1.00 13.91 77 ILE A CA 1
ATOM 523 C C . ILE A 1 77 ? -8.324 -18.385 -12.711 1.00 17.19 77 ILE A C 1
ATOM 524 O O . ILE A 1 77 ? -7.456 -19.140 -13.226 1.00 14.37 77 ILE A O 1
ATOM 529 N N . PHE A 1 78 ? -9.640 -18.627 -12.755 1.00 15.78 78 PHE A N 1
ATOM 530 C CA . PHE A 1 78 ? -10.099 -19.815 -13.499 1.00 15.59 78 PHE A CA 1
ATOM 531 C C . PHE A 1 78 ? -9.704 -19.804 -15.001 1.00 15.63 78 PHE A C 1
ATOM 532 O O . PHE A 1 78 ? -9.175 -20.798 -15.554 1.00 18.49 78 PHE A O 1
ATOM 540 N N . ASN A 1 79 ? -9.942 -18.683 -15.667 1.00 14.10 79 ASN A N 1
ATOM 541 C CA . ASN A 1 79 ? -9.632 -18.575 -17.074 1.00 16.30 79 ASN A CA 1
ATOM 542 C C . ASN A 1 79 ? -8.144 -18.685 -17.413 1.00 18.20 79 ASN A C 1
ATOM 543 O O . ASN A 1 79 ? -7.782 -18.937 -18.575 1.00 21.15 79 ASN A O 1
ATOM 548 N N . ALA A 1 80 ? -7.279 -18.465 -16.418 1.00 18.08 80 ALA A N 1
ATOM 549 C CA . ALA A 1 80 ? -5.839 -18.629 -16.668 1.00 24.91 80 ALA A CA 1
ATOM 550 C C . ALA A 1 80 ? -5.351 -20.092 -16.629 1.00 24.75 80 ALA A C 1
ATOM 551 O O . ALA A 1 80 ? -4.182 -20.388 -16.958 1.00 23.94 80 ALA A O 1
ATOM 553 N N . CYS A 1 81 ? -6.233 -21.025 -16.262 1.00 24.22 81 CYS A N 1
ATOM 554 C CA . CYS A 1 81 ? -5.831 -22.431 -16.173 1.00 23.17 81 CYS A CA 1
ATOM 555 C C . CYS A 1 81 ? -5.518 -23.088 -17.529 1.00 28.86 81 CYS A C 1
ATOM 556 O O . CYS A 1 81 ? -6.106 -22.750 -18.556 1.00 25.49 81 CYS A O 1
ATOM 559 N N . GLN A 1 82 ? -4.599 -24.047 -17.522 1.00 38.88 82 GLN A N 1
ATOM 560 C CA . GLN A 1 82 ? -4.054 -24.606 -18.769 1.00 50.69 82 GLN A CA 1
ATOM 561 C C . GLN A 1 82 ? -4.861 -25.681 -19.515 1.00 48.77 82 GLN A C 1
ATOM 562 O O . GLN A 1 82 ? -4.662 -25.877 -20.716 1.00 56.76 82 GLN A O 1
ATOM 568 N N . SER A 1 83 ? -5.744 -26.382 -18.815 1.00 37.76 83 SER A N 1
ATOM 569 C CA . SER A 1 83 ? -6.456 -27.529 -19.381 1.00 32.57 83 SER A CA 1
ATOM 570 C C . SER A 1 83 ? -7.838 -27.181 -19.937 1.00 37.44 83 SER A C 1
ATOM 571 O O . SER A 1 83 ? -8.669 -28.065 -20.165 1.00 42.05 83 SER A O 1
ATOM 574 N N . LEU A 1 84 ? -8.090 -25.895 -20.136 1.00 28.50 84 LEU A N 1
ATOM 575 C CA . LEU A 1 84 ? -9.344 -25.457 -20.729 1.00 23.40 84 LEU A CA 1
ATOM 576 C C . LEU A 1 84 ? -9.329 -25.722 -22.226 1.00 23.96 84 LEU A C 1
ATOM 577 O O . LEU A 1 84 ? -8.263 -25.778 -22.843 1.00 28.34 84 LEU A O 1
ATOM 582 N N . PRO A 1 85 ? -10.510 -25.919 -22.816 1.00 24.00 85 PRO A N 1
ATOM 583 C CA . PRO A 1 85 ? -10.605 -26.073 -24.268 1.00 25.81 85 PRO A CA 1
ATOM 584 C C . PRO A 1 85 ? -9.988 -24.859 -24.964 1.00 26.21 85 PRO A C 1
ATOM 585 O O . PRO A 1 85 ? -10.017 -23.771 -24.390 1.00 25.37 85 PRO A O 1
ATOM 589 N N . GLU A 1 86 ? -9.416 -25.050 -26.154 1.00 31.71 86 GLU A N 1
ATOM 590 C CA . GLU A 1 86 ? -8.736 -23.949 -26.856 1.00 41.18 86 GLU A CA 1
ATOM 591 C C . GLU A 1 86 ? -9.693 -22.774 -27.128 1.00 39.22 86 GLU A C 1
ATOM 592 O O . GLU A 1 86 ? -9.281 -21.618 -27.207 1.00 37.31 86 GLU A O 1
ATOM 598 N N . ASN A 1 87 ? -10.971 -23.115 -27.255 1.00 37.27 87 ASN A N 1
ATOM 599 C CA . ASN A 1 87 ? -12.081 -22.196 -27.467 1.00 46.24 87 ASN A CA 1
ATOM 600 C C . ASN A 1 87 ? -12.335 -21.243 -26.276 1.00 40.97 87 ASN A C 1
ATOM 601 O O . ASN A 1 87 ? -12.886 -20.138 -26.436 1.00 39.07 87 ASN A O 1
ATOM 606 N N . PHE A 1 88 ? -11.920 -21.663 -25.081 1.00 32.07 88 PHE A N 1
ATOM 607 C CA . PHE A 1 88 ? -12.558 -21.152 -23.859 1.00 23.06 88 PHE A CA 1
ATOM 608 C C . PHE A 1 88 ? -12.401 -19.667 -23.506 1.00 30.13 88 PHE A C 1
ATOM 609 O O . PHE A 1 88 ? -13.400 -18.934 -23.422 1.00 29.09 88 PHE A O 1
ATOM 617 N N . LYS A 1 89 ? -11.169 -19.229 -23.250 1.00 33.25 89 LYS A N 1
ATOM 618 C CA . LYS A 1 89 ? -10.977 -17.853 -22.766 1.00 42.81 89 LYS A CA 1
ATOM 619 C C . LYS A 1 89 ? -11.407 -16.825 -23.816 1.00 43.17 89 LYS A C 1
ATOM 620 O O . LYS A 1 89 ? -11.844 -15.718 -23.490 1.00 39.28 89 LYS A O 1
ATOM 626 N N . ALA A 1 90 ? -11.309 -17.194 -25.083 1.00 42.13 90 ALA A N 1
ATOM 627 C CA . ALA A 1 90 ? -11.801 -16.311 -26.128 1.00 41.49 90 ALA A CA 1
ATOM 628 C C . ALA A 1 90 ? -13.327 -16.092 -26.015 1.00 38.96 90 ALA A C 1
ATOM 629 O O . ALA A 1 90 ? -13.830 -14.960 -26.125 1.00 35.75 90 ALA A O 1
ATOM 631 N N . GLU A 1 91 ? -14.051 -17.187 -25.790 1.00 38.32 91 GLU A N 1
ATOM 632 C CA . GLU A 1 91 ? -15.510 -17.166 -25.676 1.00 37.15 91 GLU A CA 1
ATOM 633 C C . GLU A 1 91 ? -15.974 -16.427 -24.417 1.00 28.12 91 GLU A C 1
ATOM 634 O O . GLU A 1 91 ? -16.938 -15.612 -24.454 1.00 29.87 91 GLU A O 1
ATOM 640 N N . THR A 1 92 ? -15.298 -16.697 -23.299 1.00 27.22 92 THR A N 1
ATOM 641 C CA . THR A 1 92 ? -15.633 -15.951 -22.090 1.00 29.18 92 THR A CA 1
ATOM 642 C C . THR A 1 92 ? -15.314 -14.470 -22.299 1.00 31.50 92 THR A C 1
ATOM 643 O O . THR A 1 92 ? -16.024 -13.611 -21.802 1.00 29.78 92 THR A O 1
ATOM 647 N N . ASP A 1 93 ? -14.246 -14.181 -23.041 1.00 30.98 93 ASP A N 1
ATOM 648 C CA . ASP A 1 93 ? -13.874 -12.802 -23.358 1.00 33.16 93 ASP A CA 1
ATOM 649 C C . ASP A 1 93 ? -14.966 -12.102 -24.147 1.00 34.05 93 ASP A C 1
ATOM 650 O O . ASP A 1 93 ? -15.242 -10.930 -23.914 1.00 34.45 93 ASP A O 1
ATOM 655 N N . LYS A 1 94 ? -15.559 -12.814 -25.099 1.00 31.68 94 LYS A N 1
ATOM 656 C CA . LYS A 1 94 ? -16.699 -12.275 -25.831 1.00 34.78 94 LYS A CA 1
ATOM 657 C C . LYS A 1 94 ? -17.861 -11.948 -24.905 1.00 32.53 94 LYS A C 1
ATOM 658 O O . LYS A 1 94 ? -18.460 -10.851 -24.989 1.00 32.43 94 LYS A O 1
ATOM 664 N N . LEU A 1 95 ? -18.206 -12.916 -24.048 1.00 27.41 95 LEU A N 1
ATOM 665 C CA . LEU A 1 95 ? -19.306 -12.647 -23.117 1.00 25.52 95 LEU A CA 1
ATOM 666 C C . LEU A 1 95 ? -19.019 -11.424 -22.235 1.00 23.87 95 LEU A C 1
ATOM 667 O O . LEU A 1 95 ? -19.912 -10.607 -21.971 1.00 25.33 95 LEU A O 1
ATOM 672 N N . TYR A 1 96 ? -17.776 -11.316 -21.765 1.00 22.80 96 TYR A N 1
ATOM 673 C CA . TYR A 1 96 ? -17.328 -10.175 -20.968 1.00 26.56 96 TYR A CA 1
ATOM 674 C C . TYR A 1 96 ? -17.518 -8.883 -21.746 1.00 28.41 96 TYR A C 1
ATOM 675 O O . TYR A 1 96 ? -18.056 -7.900 -21.220 1.00 27.63 96 TYR A O 1
ATOM 684 N N . HIS A 1 97 ? -17.084 -8.889 -23.002 1.00 31.03 97 HIS A N 1
ATOM 685 C CA . HIS A 1 97 ? -17.246 -7.722 -23.870 1.00 36.27 97 HIS A CA 1
ATOM 686 C C . HIS A 1 97 ? -18.708 -7.324 -23.970 1.00 33.59 97 HIS A C 1
ATOM 687 O O . HIS A 1 97 ? -19.029 -6.138 -23.940 1.00 35.16 97 HIS A O 1
ATOM 694 N N . LYS A 1 98 ? -19.609 -8.297 -24.070 1.00 29.97 98 LYS A N 1
ATOM 695 C CA . LYS A 1 98 ? -21.025 -7.919 -24.146 1.00 28.34 98 LYS A CA 1
ATOM 696 C C . LYS A 1 98 ? -21.629 -7.393 -22.821 1.00 24.02 98 LYS A C 1
ATOM 697 O O . LYS A 1 98 ? -22.355 -6.385 -22.779 1.00 25.26 98 LYS A O 1
ATOM 703 N N . TYR A 1 99 ? -21.330 -8.076 -21.729 1.00 22.47 99 TYR A N 1
ATOM 704 C CA . TYR A 1 99 ? -22.084 -7.844 -20.504 1.00 21.30 99 TYR A CA 1
ATOM 705 C C . TYR A 1 99 ? -21.445 -6.907 -19.485 1.00 20.68 99 TYR A C 1
ATOM 706 O O . TYR A 1 99 ? -22.156 -6.273 -18.706 1.00 22.63 99 TYR A O 1
ATOM 715 N N . ARG A 1 100 ? -20.116 -6.820 -19.488 1.00 20.76 100 ARG A N 1
ATOM 716 C CA . ARG A 1 100 ? -19.446 -5.870 -18.600 1.00 28.84 100 ARG A CA 1
ATOM 717 C C . ARG A 1 100 ? -19.938 -4.419 -18.762 1.00 23.64 100 ARG A C 1
ATOM 718 O O . ARG A 1 100 ? -20.175 -3.755 -17.761 1.00 26.73 100 ARG A O 1
ATOM 726 N N . PRO A 1 101 ? -20.098 -3.927 -20.014 1.00 24.65 101 PRO A N 1
ATOM 727 C CA . PRO A 1 101 ? -20.610 -2.557 -20.192 1.00 27.27 101 PRO A CA 1
ATOM 728 C C . PRO A 1 101 ? -21.981 -2.381 -19.551 1.00 28.68 101 PRO A C 1
ATOM 729 O O . PRO A 1 101 ? -22.306 -1.300 -19.051 1.00 30.84 101 PRO A O 1
ATOM 733 N N . ILE A 1 102 ? -22.780 -3.442 -19.574 1.00 23.02 102 ILE A N 1
ATOM 734 C CA . ILE A 1 102 ? -24.124 -3.392 -19.013 1.00 22.24 102 ILE A CA 1
ATOM 735 C C . ILE A 1 102 ? -24.052 -3.374 -17.483 1.00 20.87 102 ILE A C 1
ATOM 736 O O . ILE A 1 102 ? -24.770 -2.609 -16.810 1.00 24.16 102 ILE A O 1
ATOM 741 N N . GLU A 1 103 ? -23.173 -4.213 -16.949 1.00 20.12 103 GLU A N 1
ATOM 742 C CA . GLU A 1 103 ? -22.973 -4.297 -15.509 1.00 19.80 103 GLU A CA 1
ATOM 743 C C . GLU A 1 103 ? -22.648 -2.938 -14.910 1.00 24.54 103 GLU A C 1
ATOM 744 O O . GLU A 1 103 ? -23.131 -2.586 -13.838 1.00 24.36 103 GLU A O 1
ATOM 750 N N . ILE A 1 104 ? -21.822 -2.166 -15.600 1.00 21.10 104 ILE A N 1
ATOM 751 C CA . ILE A 1 104 ? -21.439 -0.868 -15.063 1.00 26.74 104 ILE A CA 1
ATOM 752 C C . ILE A 1 104 ? -22.226 0.327 -15.613 1.00 29.48 104 ILE A C 1
ATOM 753 O O . ILE A 1 104 ? -21.880 1.468 -15.308 1.00 31.00 104 ILE A O 1
ATOM 758 N N . ASP A 1 105 ? -23.257 0.086 -16.430 1.00 29.10 105 ASP A N 1
ATOM 759 C CA . ASP A 1 105 ? -24.075 1.178 -16.984 1.00 28.94 105 ASP A CA 1
ATOM 760 C C . ASP A 1 105 ? -24.658 2.049 -15.872 1.00 30.80 105 ASP A C 1
ATOM 761 O O . ASP A 1 105 ? -25.366 1.564 -14.998 1.00 30.67 105 ASP A O 1
ATOM 766 N N . PRO A 1 106 ? -24.372 3.357 -15.907 1.00 34.40 106 PRO A N 1
ATOM 767 C CA . PRO A 1 106 ? -24.820 4.218 -14.808 1.00 35.04 106 PRO A CA 1
ATOM 768 C C . PRO A 1 106 ? -26.282 4.650 -14.914 1.00 36.12 106 PRO A C 1
ATOM 769 O O . PRO A 1 106 ? -26.813 5.202 -13.951 1.00 43.26 106 PRO A O 1
ATOM 773 N N . HIS A 1 107 ? -26.921 4.401 -16.056 1.00 32.10 107 HIS A N 1
ATOM 774 C CA . HIS A 1 107 ? -28.294 4.856 -16.259 1.00 36.89 107 HIS A CA 1
ATOM 775 C C . HIS A 1 107 ? -29.338 3.743 -16.116 1.00 33.79 107 HIS A C 1
ATOM 776 O O . HIS A 1 107 ? -30.491 4.003 -15.779 1.00 36.77 107 HIS A O 1
ATOM 783 N N . MET A 1 108 ? -28.929 2.507 -16.373 1.00 27.95 108 MET A N 1
ATOM 784 C CA . MET A 1 108 ? -29.846 1.375 -16.404 1.00 28.98 108 MET A CA 1
ATOM 785 C C . MET A 1 108 ? -30.415 1.018 -15.029 1.00 26.31 108 MET A C 1
ATOM 786 O O . MET A 1 108 ? -29.668 0.826 -14.063 1.00 24.33 108 MET A O 1
ATOM 791 N N . PRO A 1 109 ? -31.744 0.903 -14.935 1.00 25.09 109 PRO A N 1
ATOM 792 C CA . PRO A 1 109 ? -32.361 0.533 -13.659 1.00 23.10 109 PRO A CA 1
ATOM 793 C C . PRO A 1 109 ? -31.865 -0.832 -13.224 1.00 23.93 109 PRO A C 1
ATOM 794 O O . PRO A 1 109 ? -31.539 -1.660 -14.071 1.00 23.27 109 PRO A O 1
ATOM 798 N N . ILE A 1 110 ? -31.795 -1.054 -11.921 1.00 23.31 110 ILE A N 1
ATOM 799 C CA . ILE A 1 110 ? -31.269 -2.310 -11.418 1.00 19.64 110 ILE A CA 1
ATOM 800 C C . ILE A 1 110 ? -32.070 -3.504 -11.926 1.00 20.98 110 ILE A C 1
ATOM 801 O O . ILE A 1 110 ? -31.488 -4.528 -12.233 1.00 22.75 110 ILE A O 1
ATOM 806 N N . ALA A 1 111 ? -33.390 -3.372 -12.053 1.00 21.91 111 ALA A N 1
ATOM 807 C CA . ALA A 1 111 ? -34.193 -4.488 -12.556 1.00 23.65 111 ALA A CA 1
ATOM 808 C C . ALA A 1 111 ? -33.760 -4.963 -13.954 1.00 26.20 111 ALA A C 1
ATOM 809 O O . ALA A 1 111 ? -33.732 -6.165 -14.227 1.00 23.66 111 ALA A O 1
ATOM 811 N N . GLU A 1 112 ? -33.386 -4.026 -14.822 1.00 24.98 112 GLU A N 1
ATOM 812 C CA . GLU A 1 112 ? -32.917 -4.362 -16.167 1.00 25.37 112 GLU A CA 1
ATOM 813 C C . GLU A 1 112 ? -31.506 -4.994 -16.139 1.00 22.93 112 GLU A C 1
ATOM 814 O O . GLU A 1 112 ? -31.191 -6.048 -16.808 1.00 22.77 112 GLU A O 1
ATOM 820 N N . LYS A 1 113 ? -30.646 -4.366 -15.333 1.00 20.69 113 LYS A N 1
ATOM 821 C CA . LYS A 1 113 ? -29.313 -4.935 -15.120 1.00 19.66 113 LYS A CA 1
ATOM 822 C C . LYS A 1 113 ? -29.397 -6.366 -14.641 1.00 19.67 113 LYS A C 1
ATOM 823 O O . LYS A 1 113 ? -28.626 -7.209 -15.060 1.00 19.59 113 LYS A O 1
ATOM 829 N N . VAL A 1 114 ? -30.332 -6.647 -13.752 1.00 19.22 114 VAL A N 1
ATOM 830 C CA . VAL A 1 114 ? -30.448 -7.986 -13.175 1.00 18.30 114 VAL A CA 1
ATOM 831 C C . VAL A 1 114 ? -30.770 -9.021 -14.256 1.00 22.15 114 VAL A C 1
ATOM 832 O O . VAL A 1 114 ? -30.169 -10.103 -14.261 1.00 23.80 114 VAL A O 1
ATOM 836 N N . GLN A 1 115 ? -31.689 -8.688 -15.169 1.00 23.45 115 GLN A N 1
ATOM 837 C CA . GLN A 1 115 ? -32.012 -9.543 -16.325 1.00 23.69 115 GLN A CA 1
ATOM 838 C C . GLN A 1 115 ? -30.726 -9.871 -17.085 1.00 22.67 115 GLN A C 1
ATOM 839 O O . GLN A 1 115 ? -30.423 -11.056 -17.450 1.00 24.72 115 GLN A O 1
ATOM 845 N N . TYR A 1 116 ? -29.987 -8.799 -17.385 1.00 20.46 116 TYR A N 1
ATOM 846 C CA . TYR A 1 116 ? -28.760 -9.072 -18.153 1.00 20.23 116 TYR A CA 1
ATOM 847 C C . TYR A 1 116 ? -27.688 -9.915 -17.392 1.00 18.86 116 TYR A C 1
ATOM 848 O O . TYR A 1 116 ? -27.036 -10.782 -17.985 1.00 18.87 116 TYR A O 1
ATOM 857 N N . MET A 1 117 ? -27.520 -9.656 -16.100 1.00 18.73 117 MET A N 1
ATOM 858 C CA . MET A 1 117 ? -26.518 -10.387 -15.324 1.00 17.90 117 MET A CA 1
ATOM 859 C C . MET A 1 117 ? -26.930 -11.852 -15.204 1.00 18.60 117 MET A C 1
ATOM 860 O O . MET A 1 117 ? -26.093 -12.771 -15.227 1.00 16.40 117 MET A O 1
ATOM 865 N N . ILE A 1 118 ? -28.235 -12.090 -15.112 1.00 20.06 118 ILE A N 1
ATOM 866 C CA . ILE A 1 118 ? -28.685 -13.476 -15.127 1.00 16.69 118 ILE A CA 1
ATOM 867 C C . ILE A 1 118 ? -28.256 -14.115 -16.442 1.00 18.04 118 ILE A C 1
ATOM 868 O O . ILE A 1 118 ? -27.689 -15.250 -16.452 1.00 20.33 118 ILE A O 1
ATOM 873 N N . GLU A 1 119 ? -28.492 -13.404 -17.551 1.00 20.00 119 GLU A N 1
ATOM 874 C CA . GLU A 1 119 ? -27.990 -13.959 -18.833 1.00 22.63 119 GLU A CA 1
ATOM 875 C C . GLU A 1 119 ? -26.479 -14.295 -18.812 1.00 18.80 119 GLU A C 1
ATOM 876 O O . GLU A 1 119 ? -26.057 -15.388 -19.232 1.00 18.71 119 GLU A O 1
ATOM 882 N N . TRP A 1 120 ? -25.669 -13.355 -18.315 1.00 18.15 120 TRP A N 1
ATOM 883 C CA . TRP A 1 120 ? -24.218 -13.508 -18.326 1.00 17.67 120 TRP A CA 1
ATOM 884 C C . TRP A 1 120 ? -23.766 -14.714 -17.505 1.00 16.62 120 TRP A C 1
ATOM 885 O O . TRP A 1 120 ? -23.011 -15.552 -17.991 1.00 16.75 120 TRP A O 1
ATOM 896 N N . TRP A 1 121 ? -24.240 -14.807 -16.260 1.00 15.71 121 TRP A N 1
ATOM 897 C CA . TRP A 1 121 ? -23.817 -15.920 -15.410 1.00 16.49 121 TRP A CA 1
ATOM 898 C C . TRP A 1 121 ? -24.344 -17.258 -15.948 1.00 15.19 121 TRP A C 1
ATOM 899 O O . TRP A 1 121 ? -23.660 -18.290 -15.853 1.00 17.39 121 TRP A O 1
ATOM 910 N N . THR A 1 122 ? -25.528 -17.242 -16.572 1.00 16.28 122 THR A N 1
ATOM 911 C CA . THR A 1 122 ? -26.056 -18.457 -17.177 1.00 19.69 122 THR A CA 1
ATOM 912 C C . THR A 1 122 ? -25.172 -18.949 -18.324 1.00 20.18 122 THR A C 1
ATOM 913 O O . THR A 1 122 ? -24.799 -20.127 -18.395 1.00 20.89 122 THR A O 1
ATOM 917 N N . LYS A 1 123 ? -24.860 -18.041 -19.236 1.00 19.71 123 LYS A N 1
ATOM 918 C CA . LYS A 1 123 ? -24.050 -18.400 -20.391 1.00 21.30 123 LYS A CA 1
ATOM 919 C C . LYS A 1 123 ? -22.615 -18.775 -20.002 1.00 18.22 123 LYS A C 1
ATOM 920 O O . LYS A 1 123 ? -22.001 -19.674 -20.599 1.00 21.23 123 LYS A O 1
ATOM 926 N N . SER A 1 124 ? -22.079 -18.080 -19.002 1.00 17.21 124 SER A N 1
ATOM 927 C CA . SER A 1 124 ? -20.763 -18.411 -18.490 1.00 16.55 124 SER A CA 1
ATOM 928 C C . SER A 1 124 ? -20.786 -19.840 -17.923 1.00 15.98 124 SER A C 1
ATOM 929 O O . SER A 1 124 ? -19.861 -20.635 -18.162 1.00 16.10 124 SER A O 1
ATOM 932 N N . GLY A 1 125 ? -21.863 -20.189 -17.215 1.00 16.74 125 GLY A N 1
ATOM 933 C CA . GLY A 1 125 ? -21.991 -21.548 -16.697 1.00 15.15 125 GLY A CA 1
ATOM 934 C C . GLY A 1 125 ? -22.085 -22.579 -17.819 1.00 16.16 125 GLY A C 1
ATOM 935 O O . GLY A 1 125 ? -21.469 -23.662 -17.771 1.00 18.73 125 GLY A O 1
ATOM 936 N N . GLU A 1 126 ? -22.842 -22.234 -18.855 1.00 21.01 126 GLU A N 1
ATOM 937 C CA . GLU A 1 126 ? -23.004 -23.153 -19.978 1.00 21.43 126 GLU A CA 1
ATOM 938 C C . GLU A 1 126 ? -21.710 -23.385 -20.755 1.00 22.85 126 GLU A C 1
ATOM 939 O O . GLU A 1 126 ? -21.461 -24.492 -21.264 1.00 21.04 126 GLU A O 1
ATOM 945 N N . LEU A 1 127 ? -20.852 -22.370 -20.809 1.00 21.50 127 LEU A N 1
ATOM 946 C CA . LEU A 1 127 ? -19.501 -22.581 -21.357 1.00 19.23 127 LEU A CA 1
ATOM 947 C C . LEU A 1 127 ? -18.656 -23.510 -20.478 1.00 18.34 127 LEU A C 1
ATOM 948 O O . LEU A 1 127 ? -17.868 -24.332 -20.959 1.00 18.90 127 LEU A O 1
ATOM 953 N N . THR A 1 128 ? -18.843 -23.382 -19.173 1.00 16.97 128 THR A N 1
ATOM 954 C CA . THR A 1 128 ? -18.041 -24.111 -18.217 1.00 15.14 128 THR A CA 1
ATOM 955 C C . THR A 1 128 ? -18.665 -25.481 -17.965 1.00 17.19 128 THR A C 1
ATOM 956 O O . THR A 1 128 ? -19.013 -25.829 -16.830 1.00 17.50 128 THR A O 1
ATOM 960 N N A SER A 1 129 ? -18.760 -26.280 -19.022 0.62 14.82 129 SER A N 1
ATOM 961 N N B SER A 1 129 ? -18.822 -26.247 -19.040 0.38 15.24 129 SER A N 1
ATOM 962 C CA A SER A 1 129 ? -19.492 -27.536 -18.965 0.62 15.00 129 SER A CA 1
ATOM 963 C CA B SER A 1 129 ? -19.501 -27.535 -18.984 0.38 15.59 129 SER A CA 1
ATOM 964 C C A SER A 1 129 ? -18.965 -28.453 -20.053 0.62 17.83 129 SER A C 1
ATOM 965 C C B SER A 1 129 ? -18.926 -28.454 -20.049 0.38 17.40 129 SER A C 1
ATOM 966 O O A SER A 1 129 ? -18.542 -27.979 -21.109 0.62 17.59 129 SER A O 1
ATOM 967 O O B SER A 1 129 ? -18.453 -27.988 -21.089 0.38 17.64 129 SER A O 1
ATOM 972 N N . GLY A 1 130 ? -18.956 -29.753 -19.774 1.00 14.85 130 GLY A N 1
ATOM 973 C CA . GLY A 1 130 ? -18.689 -30.747 -20.790 1.00 15.19 130 GLY A CA 1
ATOM 974 C C . GLY A 1 130 ? -17.272 -31.273 -20.897 1.00 20.91 130 GLY A C 1
ATOM 975 O O . GLY A 1 130 ? -17.002 -32.105 -21.762 1.00 24.91 130 GLY A O 1
ATOM 976 N N . PHE A 1 131 ? -16.368 -30.808 -20.039 1.00 15.30 131 PHE A N 1
ATOM 977 C CA . PHE A 1 131 ? -14.970 -31.293 -20.071 1.00 16.00 131 PHE A CA 1
ATOM 978 C C . PHE A 1 131 ? -14.516 -31.486 -18.631 1.00 16.13 131 PHE A C 1
ATOM 979 O O . PHE A 1 131 ? -15.069 -30.849 -17.732 1.00 15.63 131 PHE A O 1
ATOM 987 N N . PRO A 1 132 ? -13.549 -32.389 -18.397 1.00 16.97 132 PRO A N 1
ATOM 988 C CA . PRO A 1 132 ? -13.113 -32.593 -17.012 1.00 17.25 132 PRO A CA 1
ATOM 989 C C . PRO A 1 132 ? -12.211 -31.451 -16.549 1.00 17.76 132 PRO A C 1
ATOM 990 O O . PRO A 1 132 ? -11.575 -30.784 -17.379 1.00 20.55 132 PRO A O 1
ATOM 994 N N . PHE A 1 133 ? -12.133 -31.242 -15.243 1.00 20.43 133 PHE A N 1
ATOM 995 C CA . PHE A 1 133 ? -11.274 -30.192 -14.717 1.00 21.44 133 PHE A CA 1
ATOM 996 C C . PHE A 1 133 ? -10.745 -30.575 -13.354 1.00 20.56 133 PHE A C 1
ATOM 997 O O . PHE A 1 133 ? -11.509 -30.956 -12.490 1.00 24.63 133 PHE A O 1
ATOM 1005 N N . ASP A 1 134 ? -9.430 -30.473 -13.185 1.00 22.94 134 ASP A N 1
ATOM 1006 C CA . ASP A 1 134 ? -8.757 -30.745 -11.914 1.00 25.97 134 ASP A CA 1
ATOM 1007 C C . ASP A 1 134 ? -8.564 -29.434 -11.140 1.00 23.29 134 ASP A C 1
ATOM 1008 O O . ASP A 1 134 ? -7.957 -28.505 -11.650 1.00 21.24 134 ASP A O 1
ATOM 1013 N N . GLN A 1 135 ? -9.092 -29.371 -9.918 1.00 26.68 135 GLN A N 1
ATOM 1014 C CA . GLN A 1 135 ? -8.962 -28.204 -9.035 1.00 30.90 135 GLN A CA 1
ATOM 1015 C C . GLN A 1 135 ? -7.502 -27.744 -8.831 1.00 29.65 135 GLN A C 1
ATOM 1016 O O . GLN A 1 135 ? -7.223 -26.553 -8.601 1.00 24.23 135 GLN A O 1
ATOM 1022 N N . SER A 1 136 ? -6.563 -28.672 -8.947 1.00 24.96 136 SER A N 1
ATOM 1023 C CA . SER A 1 136 ? -5.151 -28.327 -8.723 1.00 29.02 136 SER A CA 1
ATOM 1024 C C . SER A 1 136 ? -4.589 -27.312 -9.740 1.00 30.01 136 SER A C 1
ATOM 1025 O O . SER A 1 136 ? -3.607 -26.614 -9.464 1.00 31.95 136 SER A O 1
ATOM 1028 N N . GLU A 1 137 ? -5.228 -27.216 -10.906 1.00 25.16 137 GLU A N 1
ATOM 1029 C CA . GLU A 1 137 ? -4.870 -26.178 -11.863 1.00 23.50 137 GLU A CA 1
ATOM 1030 C C . GLU A 1 137 ? -5.164 -24.829 -11.230 1.00 19.66 137 GLU A C 1
ATOM 1031 O O . GLU A 1 137 ? -4.309 -23.894 -11.233 1.00 22.75 137 GLU A O 1
ATOM 1037 N N . ILE A 1 138 ? -6.386 -24.722 -10.681 1.00 16.79 138 ILE A N 1
ATOM 1038 C CA . ILE A 1 138 ? -6.770 -23.497 -10.014 1.00 15.94 138 ILE A CA 1
ATOM 1039 C C . ILE A 1 138 ? -5.785 -23.226 -8.918 1.00 16.23 138 ILE A C 1
ATOM 1040 O O . ILE A 1 138 ? -5.286 -22.115 -8.820 1.00 16.09 138 ILE A O 1
ATOM 1045 N N . ASP A 1 139 ? -5.458 -24.232 -8.115 1.00 16.77 139 ASP A N 1
ATOM 1046 C CA . ASP A 1 139 ? -4.502 -23.991 -7.027 1.00 17.38 139 ASP A CA 1
ATOM 1047 C C . ASP A 1 139 ? -3.162 -23.412 -7.520 1.00 17.62 139 ASP A C 1
ATOM 1048 O O . ASP A 1 139 ? -2.584 -22.489 -6.892 1.00 17.50 139 ASP A O 1
ATOM 1053 N N . GLN A 1 140 ? -2.675 -23.950 -8.636 1.00 18.27 140 GLN A N 1
ATOM 1054 C CA . GLN A 1 140 ? -1.406 -23.480 -9.187 1.00 21.13 140 GLN A CA 1
ATOM 1055 C C . GLN A 1 140 ? -1.507 -22.009 -9.564 1.00 20.91 140 GLN A C 1
ATOM 1056 O O . GLN A 1 140 ? -0.579 -21.229 -9.309 1.00 24.28 140 GLN A O 1
ATOM 1062 N N . ILE A 1 141 ? -2.623 -21.620 -10.184 1.00 19.41 141 ILE A N 1
ATOM 1063 C CA . ILE A 1 141 ? -2.736 -20.187 -10.509 1.00 17.34 141 ILE A CA 1
ATOM 1064 C C . ILE A 1 141 ? -2.919 -19.310 -9.255 1.00 20.75 141 ILE A C 1
ATOM 1065 O O . ILE A 1 141 ? -2.268 -18.282 -9.094 1.00 21.25 141 ILE A O 1
ATOM 1070 N N . ALA A 1 142 ? -3.803 -19.734 -8.362 1.00 16.44 142 ALA A N 1
ATOM 1071 C CA . ALA A 1 142 ? -4.164 -18.956 -7.189 1.00 15.63 142 ALA A CA 1
ATOM 1072 C C . ALA A 1 142 ? -2.951 -18.706 -6.328 1.00 17.57 142 ALA A C 1
ATOM 1073 O O . ALA A 1 142 ? -2.872 -17.672 -5.666 1.00 19.61 142 ALA A O 1
ATOM 1075 N N . SER A 1 143 ? -2.014 -19.658 -6.332 1.00 18.71 143 SER A N 1
ATOM 1076 C CA . SER A 1 143 ? -0.824 -19.538 -5.486 1.00 19.72 143 SER A CA 1
ATOM 1077 C C . SER A 1 143 ? -0.012 -18.259 -5.778 1.00 24.55 143 SER A C 1
ATOM 1078 O O . SER A 1 143 ? 0.658 -17.721 -4.893 1.00 28.59 143 SER A O 1
ATOM 1081 N N . LYS A 1 144 ? -0.071 -17.787 -7.020 1.00 21.21 144 LYS A N 1
ATOM 1082 C CA . LYS A 1 144 ? 0.653 -16.590 -7.439 1.00 27.86 144 LYS A CA 1
ATOM 1083 C C . LYS A 1 144 ? 0.071 -15.296 -6.869 1.00 25.77 144 LYS A C 1
ATOM 1084 O O . LYS A 1 144 ? 0.686 -14.238 -7.018 1.00 28.96 144 LYS A O 1
ATOM 1090 N N . TYR A 1 145 ? -1.099 -15.369 -6.228 1.00 25.68 145 TYR A N 1
ATOM 1091 C CA . TYR A 1 145 ? -1.822 -14.168 -5.803 1.00 25.97 145 TYR A CA 1
ATOM 1092 C C . TYR A 1 145 ? -2.077 -14.089 -4.297 1.00 24.52 145 TYR A C 1
ATOM 1093 O O . TYR A 1 145 ? -2.779 -13.195 -3.814 1.00 24.01 145 TYR A O 1
ATOM 1102 N N . THR A 1 146 ? -1.499 -15.016 -3.547 1.00 19.45 146 THR A N 1
ATOM 1103 C CA . THR A 1 146 ? -1.626 -14.954 -2.092 1.00 19.15 146 THR A CA 1
ATOM 1104 C C . THR A 1 146 ? -0.854 -13.754 -1.525 1.00 23.09 146 THR A C 1
ATOM 1105 O O . THR A 1 146 ? -1.084 -13.343 -0.379 1.00 25.43 146 THR A O 1
ATOM 1109 N N . HIS A 1 147 ? 0.070 -13.208 -2.324 1.00 22.09 147 HIS A N 1
ATOM 1110 C CA . HIS A 1 147 ? 0.846 -12.033 -1.941 1.00 21.25 147 HIS A CA 1
ATOM 1111 C C . HIS A 1 147 ? 0.132 -10.740 -2.317 1.00 20.04 147 HIS A C 1
ATOM 1112 O O . HIS A 1 147 ? 0.673 -9.657 -2.093 1.00 25.97 147 HIS A O 1
ATOM 1119 N N . ALA A 1 148 ? -1.055 -10.856 -2.917 1.00 15.74 148 ALA A N 1
ATOM 1120 C CA . ALA A 1 148 ? -1.783 -9.687 -3.412 1.00 20.85 148 ALA A CA 1
ATOM 1121 C C . ALA A 1 148 ? -3.017 -9.372 -2.576 1.00 15.43 148 ALA A C 1
ATOM 1122 O O . ALA A 1 148 ? -3.914 -8.677 -3.048 1.00 16.04 148 ALA A O 1
ATOM 1124 N N . LEU A 1 149 ? -3.079 -9.874 -1.346 1.00 13.24 149 LEU A N 1
ATOM 1125 C CA . LEU A 1 149 ? -4.219 -9.520 -0.497 1.00 10.78 149 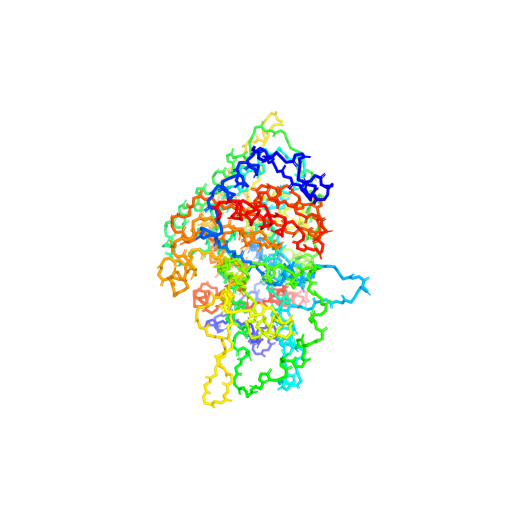LEU A CA 1
ATOM 1126 C C . LEU A 1 149 ? -3.932 -8.199 0.171 1.00 9.91 149 LEU A C 1
ATOM 1127 O O . LEU A 1 149 ? -2.767 -7.797 0.276 1.00 12.11 149 LEU A O 1
ATOM 1132 N N . ARG A 1 150 ? -4.969 -7.535 0.685 1.00 10.15 150 ARG A N 1
ATOM 1133 C CA . ARG A 1 150 ? -4.760 -6.260 1.375 1.00 9.07 150 ARG A CA 1
ATOM 1134 C C . ARG A 1 150 ? -3.761 -6.457 2.515 1.00 9.34 150 ARG A C 1
ATOM 1135 O O . ARG A 1 150 ? -3.695 -7.545 3.110 1.00 10.97 150 ARG A O 1
ATOM 1143 N N . ASP A 1 151 ? -2.953 -5.432 2.764 1.00 9.79 151 ASP A N 1
ATOM 1144 C CA . ASP A 1 151 ? -2.005 -5.486 3.881 1.00 10.16 151 ASP A CA 1
ATOM 1145 C C . ASP A 1 151 ? -2.727 -5.815 5.178 1.00 11.22 151 ASP A C 1
ATOM 1146 O O . ASP A 1 151 ? -3.814 -5.294 5.438 1.00 10.11 151 ASP A O 1
ATOM 1151 N N . ARG A 1 152 ? -2.137 -6.704 5.990 1.00 12.46 152 ARG A N 1
ATOM 1152 C CA . ARG A 1 152 ? -2.687 -7.082 7.299 1.00 13.79 152 ARG A CA 1
ATOM 1153 C C . ARG A 1 152 ? -3.946 -7.937 7.175 1.00 9.10 152 ARG A C 1
ATOM 1154 O O . ARG A 1 152 ? -4.665 -8.116 8.161 1.00 8.86 152 ARG A O 1
ATOM 1162 N N . THR A 1 153 ? -4.207 -8.499 5.989 1.00 8.94 153 THR A N 1
ATOM 1163 C CA . THR A 1 153 ? -5.315 -9.457 5.856 1.00 8.85 153 THR A CA 1
ATOM 1164 C C . THR A 1 153 ? -5.105 -10.667 6.769 1.00 9.29 153 THR A C 1
ATOM 1165 O O . THR A 1 153 ? -6.046 -11.136 7.406 1.00 8.69 153 THR A O 1
ATOM 1169 N N A HIS A 1 154 ? -3.862 -11.148 6.851 0.59 10.48 154 HIS A N 1
ATOM 1170 N N B HIS A 1 154 ? -3.873 -11.166 6.846 0.41 10.54 154 HIS A N 1
ATOM 1171 C CA A HIS A 1 154 ? -3.569 -12.306 7.694 0.59 11.15 154 HIS A CA 1
ATOM 1172 C CA B HIS A 1 154 ? -3.587 -12.313 7.704 0.41 11.06 154 HIS A CA 1
ATOM 1173 C C A HIS A 1 154 ? -3.927 -11.991 9.145 0.59 11.32 154 HIS A C 1
ATOM 1174 C C B HIS A 1 154 ? -3.921 -11.995 9.161 0.41 11.14 154 HIS A C 1
ATOM 1175 O O A HIS A 1 154 ? -4.588 -12.790 9.820 0.59 9.62 154 HIS A O 1
ATOM 1176 O O B HIS A 1 154 ? -4.551 -12.797 9.858 0.41 10.00 154 HIS A O 1
ATOM 1189 N N . GLU A 1 155 ? -3.538 -10.800 9.597 1.00 11.51 155 GLU A N 1
ATOM 1190 C CA . GLU A 1 155 ? -3.776 -10.367 10.966 1.00 9.59 155 GLU A CA 1
ATOM 1191 C C . GLU A 1 155 ? -5.266 -10.188 11.241 1.00 9.56 155 GLU A C 1
ATOM 1192 O O . GLU A 1 155 ? -5.743 -10.516 12.326 1.00 11.37 155 GLU A O 1
ATOM 1198 N N . PHE A 1 156 ? -5.991 -9.669 10.248 1.00 8.57 156 PHE A N 1
ATOM 1199 C CA . PHE A 1 156 ? -7.436 -9.477 10.347 1.00 8.10 156 PHE A CA 1
ATOM 1200 C C . PHE A 1 156 ? -8.147 -10.820 10.542 1.00 10.25 156 PHE A C 1
ATOM 1201 O O . PHE A 1 156 ? -8.965 -10.986 11.462 1.00 9.04 156 PHE A O 1
ATOM 1209 N N . PHE A 1 157 ? -7.831 -11.783 9.679 1.00 8.08 157 PHE A N 1
ATOM 1210 C CA . PHE A 1 157 ? -8.477 -13.082 9.797 1.00 8.52 157 PHE A CA 1
ATOM 1211 C C . PHE A 1 157 ? -8.049 -13.804 11.082 1.00 9.32 157 PHE A C 1
ATOM 1212 O O . PHE A 1 157 ? -8.847 -14.540 11.705 1.00 9.54 157 PHE A O 1
ATOM 1220 N N . ALA A 1 158 ? -6.791 -13.600 11.508 1.00 8.91 158 ALA A N 1
ATOM 1221 C CA . ALA A 1 158 ? -6.379 -14.160 12.797 1.00 9.41 158 ALA A CA 1
ATOM 1222 C C . ALA A 1 158 ? -7.183 -13.569 13.974 1.00 9.27 158 ALA A C 1
ATOM 1223 O O . ALA A 1 158 ? -7.543 -14.314 14.908 1.00 9.54 158 ALA A O 1
ATOM 1225 N N . ASP A 1 159 ? -7.435 -12.244 13.949 1.00 8.95 159 ASP A N 1
ATOM 1226 C CA . ASP A 1 159 ? -8.259 -11.564 14.964 1.00 9.72 159 ASP A CA 1
ATOM 1227 C C . ASP A 1 159 ? -9.636 -12.201 14.978 1.00 8.54 159 ASP A C 1
ATOM 1228 O O . ASP A 1 159 ? -10.184 -12.499 16.041 1.00 10.45 159 ASP A O 1
ATOM 1233 N N . LEU A 1 160 ? -10.212 -12.347 13.792 1.00 8.18 160 LEU A N 1
ATOM 1234 C CA . LEU A 1 160 ? -11.565 -12.926 13.725 1.00 8.01 160 LEU A CA 1
ATOM 1235 C C . LEU A 1 160 ? -11.604 -14.333 14.294 1.00 8.82 160 LEU A C 1
ATOM 1236 O O . LEU A 1 160 ? -12.521 -14.685 15.028 1.00 9.72 160 LEU A O 1
ATOM 1241 N N . GLN A 1 161 ? -10.602 -15.139 13.967 1.00 8.70 161 GLN A N 1
ATOM 1242 C CA . GLN A 1 161 ? -10.567 -16.494 14.506 1.00 9.19 161 GLN A CA 1
ATOM 1243 C C . GLN A 1 161 ? -10.412 -16.498 16.030 1.00 9.95 161 GLN A C 1
ATOM 1244 O O . GLN A 1 161 ? -11.140 -17.199 16.741 1.00 11.58 161 GLN A O 1
ATOM 1250 N N . ARG A 1 162 ? -9.500 -15.670 16.525 1.00 9.75 162 ARG A N 1
ATOM 1251 C CA . ARG A 1 162 ? -9.214 -15.622 17.965 1.00 10.25 162 ARG A CA 1
ATOM 1252 C C . ARG A 1 162 ? -10.451 -15.179 18.736 1.00 11.97 162 ARG A C 1
ATOM 1253 O O . ARG A 1 162 ? -10.719 -15.689 19.844 1.00 15.67 162 ARG A O 1
ATOM 1261 N N . LEU A 1 163 ? -11.199 -14.246 18.149 1.00 10.62 163 LEU A N 1
ATOM 1262 C CA . LEU A 1 163 ? -12.417 -13.714 18.776 1.00 10.37 163 LEU A CA 1
ATOM 1263 C C . LEU A 1 163 ? -13.653 -14.588 18.562 1.00 12.50 163 LEU A C 1
ATOM 1264 O O . LEU A 1 163 ? -14.712 -14.318 19.164 1.00 11.73 163 LEU A O 1
ATOM 1269 N N . GLY A 1 164 ? -13.519 -15.616 17.727 1.00 11.19 164 GLY A N 1
ATOM 1270 C CA . GLY A 1 164 ? -14.609 -16.540 17.431 1.00 13.09 164 GLY A CA 1
ATOM 1271 C C . GLY A 1 164 ? -15.731 -15.892 16.622 1.00 10.54 164 GLY A C 1
ATOM 1272 O O . GLY A 1 164 ? -16.897 -16.290 16.765 1.00 12.54 164 GLY A O 1
ATOM 1273 N N . ILE A 1 165 ? -15.383 -14.910 15.789 1.00 9.17 165 ILE A N 1
ATOM 1274 C CA . ILE A 1 165 ? -16.371 -14.150 15.032 1.00 8.11 165 ILE A CA 1
ATOM 1275 C C . ILE A 1 165 ? -16.624 -14.803 13.673 1.00 9.39 165 ILE A C 1
ATOM 1276 O O . ILE A 1 165 ? -15.726 -14.880 12.857 1.00 10.10 165 ILE A O 1
ATOM 1281 N N . PRO A 1 166 ? -17.865 -15.235 13.406 1.00 8.58 166 PRO A N 1
ATOM 1282 C CA . PRO A 1 166 ? -18.173 -15.806 12.093 1.00 8.05 166 PRO A CA 1
ATOM 1283 C C . PRO A 1 166 ? -17.940 -14.807 10.995 1.00 9.42 166 PRO A C 1
ATOM 1284 O O . PRO A 1 166 ? -18.295 -13.622 11.120 1.00 9.18 166 PRO A O 1
ATOM 1288 N N . THR A 1 167 ? -17.304 -15.273 9.921 1.00 7.93 167 THR A N 1
ATOM 1289 C CA . THR A 1 167 ? -16.892 -14.412 8.839 1.00 7.30 167 THR A CA 1
ATOM 1290 C C . THR A 1 167 ? -17.367 -15.065 7.546 1.00 9.63 167 THR A C 1
ATOM 1291 O O . THR A 1 167 ? -17.047 -16.232 7.282 1.00 10.75 167 THR A O 1
ATOM 1295 N N . LEU A 1 168 ? -18.186 -14.353 6.779 1.00 9.07 168 LEU A N 1
ATOM 1296 C CA . LEU A 1 168 ? -18.692 -14.878 5.521 1.00 8.37 168 LEU A CA 1
ATOM 1297 C C . LEU A 1 168 ? -18.024 -14.110 4.411 1.00 10.81 168 LEU A C 1
ATOM 1298 O O . LEU A 1 168 ? -18.049 -12.885 4.408 1.00 9.04 168 LEU A O 1
ATOM 1303 N N . VAL A 1 169 ? -17.408 -14.823 3.475 1.00 7.26 169 VAL A N 1
ATOM 1304 C CA . VAL A 1 169 ? -16.945 -14.206 2.253 1.00 7.20 169 VAL A CA 1
ATOM 1305 C C . VAL A 1 169 ? -18.027 -14.496 1.209 1.00 10.30 169 VAL A C 1
ATOM 1306 O O . VAL A 1 169 ? -18.260 -15.645 0.857 1.00 10.97 169 VAL A O 1
ATOM 1310 N N . PHE A 1 170 ? -18.727 -13.447 0.782 1.00 7.59 170 PHE A N 1
ATOM 1311 C CA . PHE A 1 170 ? -19.938 -13.516 -0.047 1.00 7.99 170 PHE A CA 1
ATOM 1312 C C . PHE A 1 170 ? -19.524 -12.917 -1.385 1.00 10.08 170 PHE A C 1
ATOM 1313 O O . PHE A 1 170 ? -19.280 -11.703 -1.494 1.00 11.17 170 PHE A O 1
ATOM 1321 N N . SER A 1 171 ? -19.440 -13.750 -2.424 1.00 10.87 171 SER A N 1
ATOM 1322 C CA . SER A 1 171 ? -18.785 -13.360 -3.666 1.00 11.32 171 SER A CA 1
ATOM 1323 C C . SER A 1 171 ? -19.596 -13.790 -4.887 1.00 8.57 171 SER A C 1
ATOM 1324 O O . SER A 1 171 ? -19.975 -14.950 -4.955 1.00 9.53 171 SER A O 1
ATOM 1327 N N . ALA A 1 172 ? -19.812 -12.886 -5.846 1.00 8.85 172 ALA A N 1
ATOM 1328 C CA . ALA A 1 172 ? -20.489 -13.238 -7.084 1.00 11.80 172 ALA A CA 1
ATOM 1329 C C . ALA A 1 172 ? -19.509 -13.845 -8.087 1.00 10.31 172 ALA A C 1
ATOM 1330 O O . ALA A 1 172 ? -19.844 -14.033 -9.255 1.00 10.85 172 ALA A O 1
ATOM 1332 N N . GLY A 1 173 ? -18.291 -14.107 -7.632 1.00 9.98 173 GLY A N 1
ATOM 1333 C CA . GLY A 1 173 ? -17.238 -14.620 -8.502 1.00 11.33 173 GLY A CA 1
ATOM 1334 C C . GLY A 1 173 ? -17.250 -16.130 -8.586 1.00 13.26 173 GLY A C 1
ATOM 1335 O O . GLY A 1 173 ? -18.285 -16.772 -8.395 1.00 10.91 173 GLY A O 1
ATOM 1336 N N . LEU A 1 174 ? -16.080 -16.696 -8.854 1.00 9.16 174 LEU A N 1
ATOM 1337 C CA . LEU A 1 174 ? -15.935 -18.137 -9.014 1.00 10.92 174 LEU A CA 1
ATOM 1338 C C . LEU A 1 174 ? -15.395 -18.675 -7.682 1.00 9.95 174 LEU A C 1
ATOM 1339 O O . LEU A 1 174 ? -14.234 -18.433 -7.295 1.00 9.95 174 LEU A O 1
ATOM 1344 N N . GLY A 1 175 ? -16.269 -19.362 -6.954 1.00 9.91 175 GLY A N 1
ATOM 1345 C CA . GLY A 1 175 ? -15.997 -19.811 -5.594 1.00 9.49 175 GLY A CA 1
ATOM 1346 C C . GLY A 1 175 ? -14.756 -20.667 -5.438 1.00 9.86 175 GLY A C 1
ATOM 1347 O O . GLY A 1 175 ? -14.020 -20.533 -4.450 1.00 10.37 175 GLY A O 1
ATOM 1348 N N . ASN A 1 176 ? -14.520 -21.574 -6.388 1.00 8.96 176 ASN A N 1
ATOM 1349 C CA . ASN A 1 176 ? -13.332 -22.417 -6.286 1.00 11.38 176 ASN A CA 1
ATOM 1350 C C . ASN A 1 176 ? -12.026 -21.634 -6.223 1.00 10.68 176 ASN A C 1
ATOM 1351 O O . ASN A 1 176 ? -11.074 -22.034 -5.505 1.00 11.91 176 ASN A O 1
ATOM 1356 N N . SER A 1 177 ? -11.991 -20.514 -6.955 1.00 8.99 177 SER A N 1
ATOM 1357 C CA . SER A 1 177 ? -10.820 -19.632 -6.964 1.00 8.85 177 SER A CA 1
ATOM 1358 C C . SER A 1 177 ? -10.702 -18.883 -5.638 1.00 9.85 177 SER A C 1
ATOM 1359 O O . SER A 1 177 ? -9.610 -18.746 -5.062 1.00 10.37 177 SER A O 1
ATOM 1362 N N . VAL A 1 178 ? -11.839 -18.365 -5.166 1.00 8.27 178 VAL A N 1
ATOM 1363 C CA . VAL A 1 178 ? -11.854 -17.672 -3.877 1.00 8.89 178 VAL A CA 1
ATOM 1364 C C . VAL A 1 178 ? -11.306 -18.571 -2.760 1.00 8.08 178 VAL A C 1
ATOM 1365 O O . VAL A 1 178 ? -10.425 -18.172 -1.956 1.00 9.80 178 VAL A O 1
ATOM 1369 N N . VAL A 1 179 ? -11.859 -19.784 -2.661 1.00 9.82 179 VAL A N 1
ATOM 1370 C CA . VAL A 1 179 ? -11.411 -20.730 -1.654 1.00 8.67 179 VAL A CA 1
ATOM 1371 C C . VAL A 1 179 ? -9.929 -21.052 -1.829 1.00 11.42 179 VAL A C 1
ATOM 1372 O O . VAL A 1 179 ? -9.184 -21.067 -0.843 1.00 11.34 179 VAL A O 1
ATOM 1376 N N . SER A 1 180 ? -9.489 -21.300 -3.065 1.00 11.68 180 SER A N 1
ATOM 1377 C CA . SER A 1 180 ? -8.063 -21.607 -3.259 1.00 12.59 180 SER A CA 1
ATOM 1378 C C . SER A 1 180 ? -7.123 -20.497 -2.769 1.00 11.57 180 SER A C 1
ATOM 1379 O O . SER A 1 180 ? -6.090 -20.765 -2.099 1.00 12.08 180 SER A O 1
ATOM 1382 N N . VAL A 1 181 ? -7.495 -19.254 -3.071 1.00 8.99 181 VAL A N 1
ATOM 1383 C CA . VAL A 1 181 ? -6.677 -18.111 -2.656 1.00 10.04 181 VAL A CA 1
ATOM 1384 C C . VAL A 1 181 ? -6.685 -17.996 -1.123 1.00 11.28 181 VAL A C 1
ATOM 1385 O O . VAL A 1 181 ? -5.637 -17.886 -0.486 1.00 11.73 181 VAL A O 1
ATOM 1389 N N . LEU A 1 182 ? -7.859 -18.088 -0.517 1.00 9.37 182 LEU A N 1
ATOM 1390 C CA . LEU A 1 182 ? -7.887 -17.923 0.942 1.00 9.16 182 LEU A CA 1
ATOM 1391 C C . LEU A 1 182 ? -7.139 -19.057 1.668 1.00 10.38 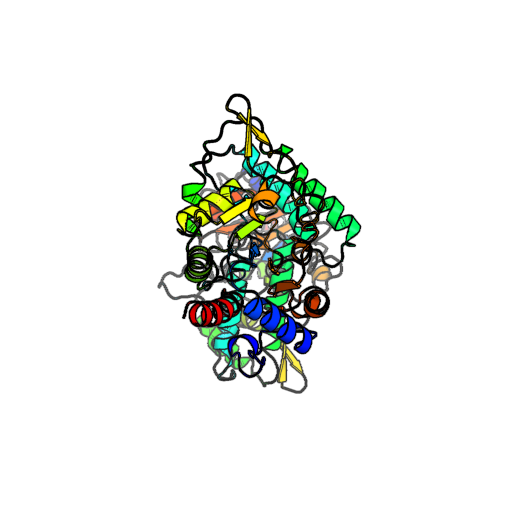182 LEU A C 1
ATOM 1392 O O . LEU A 1 182 ? -6.438 -18.831 2.667 1.00 10.72 182 LEU A O 1
ATOM 1397 N N . ARG A 1 183 ? -7.277 -20.275 1.157 1.00 11.39 183 ARG A N 1
ATOM 1398 C CA . ARG A 1 183 ? -6.700 -21.453 1.795 1.00 12.14 183 ARG A CA 1
ATOM 1399 C C . ARG A 1 183 ? -5.198 -21.333 1.694 1.00 13.46 183 ARG A C 1
ATOM 1400 O O . ARG A 1 183 ? -4.477 -21.528 2.671 1.00 13.70 183 ARG A O 1
ATOM 1408 N N . GLN A 1 184 ? -4.719 -20.970 0.513 1.00 13.74 184 GLN A N 1
ATOM 1409 C CA . GLN A 1 184 ? -3.277 -20.906 0.350 1.00 15.72 184 GLN A CA 1
ATOM 1410 C C . GLN A 1 184 ? -2.629 -19.722 1.072 1.00 12.65 184 GLN A C 1
ATOM 1411 O O . GLN A 1 184 ? -1.409 -19.763 1.368 1.00 15.12 184 GLN A O 1
ATOM 1417 N N . ALA A 1 185 ? -3.412 -18.689 1.374 1.00 11.28 185 ALA A N 1
ATOM 1418 C CA . ALA A 1 185 ? -2.931 -17.537 2.122 1.00 11.77 185 ALA A CA 1
ATOM 1419 C C . ALA A 1 185 ? -3.016 -17.823 3.623 1.00 15.02 185 ALA A C 1
ATOM 1420 O O . ALA A 1 185 ? -2.725 -16.949 4.435 1.00 18.37 185 ALA A O 1
ATOM 1422 N N . ASN A 1 186 ? -3.436 -19.038 3.974 1.00 18.66 186 ASN A N 1
ATOM 1423 C CA . ASN A 1 186 ? -3.591 -19.434 5.375 1.00 20.78 186 ASN A CA 1
ATOM 1424 C C . ASN A 1 186 ? -4.556 -18.584 6.195 1.00 16.71 186 ASN A C 1
ATOM 1425 O O . ASN A 1 186 ? -4.306 -18.312 7.372 1.00 20.13 186 ASN A O 1
ATOM 1430 N N . VAL A 1 187 ? -5.664 -18.185 5.574 1.00 13.51 187 VAL A N 1
ATOM 1431 C CA . VAL A 1 187 ? -6.685 -17.411 6.269 1.00 13.39 187 VAL A CA 1
ATOM 1432 C C . VAL A 1 187 ? -8.048 -18.094 6.252 1.00 14.11 187 VAL A C 1
ATOM 1433 O O . VAL A 1 187 ? -9.011 -17.558 6.797 1.00 14.56 187 VAL A O 1
ATOM 1437 N N . LEU A 1 188 ? -8.132 -19.281 5.641 1.00 12.44 188 LEU A N 1
ATOM 1438 C CA . LEU A 1 188 ? -9.410 -19.986 5.583 1.00 12.06 188 LEU A CA 1
ATOM 1439 C C . LEU A 1 188 ? -9.635 -20.802 6.870 1.00 14.01 188 LEU A C 1
ATOM 1440 O O . LEU A 1 188 ? -9.643 -22.051 6.851 1.00 14.21 188 LEU A O 1
ATOM 1445 N N . HIS A 1 189 ? -9.832 -20.082 7.980 1.00 12.72 189 HIS A N 1
ATOM 1446 C CA . HIS A 1 189 ? -9.982 -20.685 9.307 1.00 10.84 189 HIS A CA 1
ATOM 1447 C C . HIS A 1 189 ? -11.376 -21.277 9.472 1.00 9.65 189 HIS A C 1
ATOM 1448 O O . HIS A 1 189 ? -12.264 -20.999 8.669 1.00 10.43 189 HIS A O 1
ATOM 1455 N N . PRO A 1 190 ? -11.590 -22.106 10.504 1.00 11.26 190 PRO A N 1
ATOM 1456 C CA . PRO A 1 190 ? -12.910 -22.741 10.656 1.00 14.47 190 PRO A CA 1
ATOM 1457 C C . PRO A 1 190 ? -14.079 -21.783 10.828 1.00 13.17 190 PRO A C 1
ATOM 1458 O O . PRO A 1 190 ? -15.233 -22.178 10.570 1.00 15.20 190 PRO A O 1
ATOM 1462 N N . ASN A 1 191 ? -13.825 -20.542 11.260 1.00 10.41 191 ASN A N 1
ATOM 1463 C CA . ASN A 1 191 ? -14.915 -19.572 11.391 1.00 11.12 191 ASN A CA 1
ATOM 1464 C C . ASN A 1 191 ? -15.256 -18.862 10.082 1.00 9.60 191 ASN A C 1
ATOM 1465 O O . ASN A 1 191 ? -16.120 -17.962 10.049 1.00 10.72 191 ASN A O 1
ATOM 1470 N N . VAL A 1 192 ? -14.540 -19.193 9.017 1.00 8.53 192 VAL A N 1
ATOM 1471 C CA . VAL A 1 192 ? -14.733 -18.499 7.756 1.00 8.56 192 VAL A CA 1
ATOM 1472 C C . VAL A 1 192 ? -15.518 -19.414 6.839 1.00 13.04 192 VAL A C 1
ATOM 1473 O O . VAL A 1 192 ? -15.185 -20.592 6.707 1.00 14.61 192 VAL A O 1
ATOM 1477 N N . LYS A 1 193 ? -16.538 -18.868 6.187 1.00 8.52 193 LYS A N 1
ATOM 1478 C CA . LYS A 1 193 ? -17.317 -19.638 5.202 1.00 8.68 193 LYS A CA 1
ATOM 1479 C C . LYS A 1 193 ? -17.382 -18.824 3.925 1.00 11.09 193 LYS A C 1
ATOM 1480 O O . LYS A 1 193 ? -17.267 -17.598 3.957 1.00 11.63 193 LYS A O 1
ATOM 1486 N N . VAL A 1 194 ? -17.575 -19.513 2.795 1.00 10.10 194 VAL A N 1
ATOM 1487 C CA . VAL A 1 194 ? -17.623 -18.853 1.498 1.00 8.02 194 VAL A CA 1
ATOM 1488 C C . VAL A 1 194 ? -18.954 -19.192 0.836 1.00 9.74 194 VAL A C 1
ATOM 1489 O O . VAL A 1 194 ? -19.331 -20.379 0.705 1.00 12.72 194 VAL A O 1
ATOM 1493 N N . VAL A 1 195 ? -19.677 -18.153 0.446 1.00 9.19 195 VAL A N 1
ATOM 1494 C CA . VAL A 1 195 ? -20.895 -18.337 -0.355 1.00 9.09 195 VAL A CA 1
ATOM 1495 C C . VAL A 1 195 ? -20.633 -17.703 -1.719 1.00 8.59 195 VAL A C 1
ATOM 1496 O O . VAL A 1 195 ? -20.361 -16.483 -1.819 1.00 9.34 195 VAL A O 1
ATOM 1500 N N . SER A 1 196 ? -20.674 -18.516 -2.780 1.00 9.08 196 SER A N 1
ATOM 1501 C CA . SER A 1 196 ? -20.270 -18.021 -4.092 1.00 8.88 196 SER A CA 1
ATOM 1502 C C . SER A 1 196 ? -20.778 -18.975 -5.144 1.00 9.79 196 SER A C 1
ATOM 1503 O O . SER A 1 196 ? -21.634 -19.806 -4.832 1.00 10.95 196 SER A O 1
ATOM 1506 N N . ASN A 1 197 ? -20.279 -18.850 -6.375 1.00 10.67 197 ASN A N 1
ATOM 1507 C CA . ASN A 1 197 ? -20.658 -19.772 -7.454 1.00 10.65 197 ASN A CA 1
ATOM 1508 C C . ASN A 1 197 ? -19.609 -20.831 -7.550 1.00 9.76 197 ASN A C 1
ATOM 1509 O O . ASN A 1 197 ? -18.524 -20.551 -8.003 1.00 11.38 197 ASN A O 1
ATOM 1514 N N . PHE A 1 198 ? -19.940 -22.057 -7.144 1.00 10.00 198 PHE A N 1
ATOM 1515 C CA . PHE A 1 198 ? -18.986 -23.143 -7.194 1.00 10.03 198 PHE A CA 1
ATOM 1516 C C . PHE A 1 198 ? -19.218 -24.029 -8.419 1.00 10.51 198 PHE A C 1
ATOM 1517 O O . PHE A 1 198 ? -20.357 -24.233 -8.852 1.00 10.93 198 PHE A O 1
ATOM 1525 N N . LEU A 1 199 ? -18.122 -24.506 -8.999 1.00 10.49 199 LEU A N 1
ATOM 1526 C CA . LEU A 1 199 ? -18.193 -25.458 -10.114 1.00 11.78 199 LEU A CA 1
ATOM 1527 C C . LEU A 1 199 ? -18.995 -26.697 -9.737 1.00 14.61 199 LEU A C 1
ATOM 1528 O O . LEU A 1 199 ? -18.855 -27.243 -8.644 1.00 13.95 199 LEU A O 1
ATOM 1533 N N . GLN A 1 200 ? -19.854 -27.142 -10.646 1.00 13.78 200 GLN A N 1
ATOM 1534 C CA . GLN A 1 200 ? -20.610 -28.345 -10.426 1.00 15.10 200 GLN A CA 1
ATOM 1535 C C . GLN A 1 200 ? -20.007 -29.445 -11.297 1.00 15.96 200 GLN A C 1
ATOM 1536 O O . GLN A 1 200 ? -19.625 -29.195 -12.432 1.00 12.93 200 GLN A O 1
ATOM 1542 N N . PHE A 1 201 ? -19.893 -30.646 -10.740 1.00 14.68 201 PHE A N 1
ATOM 1543 C CA . PHE A 1 201 ? -19.310 -31.770 -11.471 1.00 16.79 201 PHE A CA 1
ATOM 1544 C C . PHE A 1 201 ? -20.300 -32.884 -11.517 1.00 23.03 201 PHE A C 1
ATOM 1545 O O . PHE A 1 201 ? -20.911 -33.216 -10.497 1.00 23.31 201 PHE A O 1
ATOM 1553 N N . ARG A 1 202 ? -20.462 -33.461 -12.697 1.00 19.03 202 ARG A N 1
ATOM 1554 C CA . ARG A 1 202 ? -21.292 -34.659 -12.841 1.00 21.06 202 ARG A CA 1
ATOM 1555 C C . ARG A 1 202 ? -20.622 -35.695 -13.715 1.00 20.22 202 ARG A C 1
ATOM 1556 O O . ARG A 1 202 ? -20.229 -35.406 -14.858 1.00 17.63 202 ARG A O 1
ATOM 1564 N N . ASP A 1 203 ? -20.566 -36.918 -13.191 1.00 17.53 203 ASP A N 1
ATOM 1565 C CA . ASP A 1 203 ? -19.917 -38.022 -13.876 1.00 17.33 203 ASP A CA 1
ATOM 1566 C C . ASP A 1 203 ? -18.547 -37.599 -14.424 1.00 18.61 203 ASP A C 1
ATOM 1567 O O . ASP A 1 203 ? -18.176 -37.910 -15.556 1.00 18.95 203 ASP A O 1
ATOM 1572 N N . GLY A 1 204 ? -17.806 -36.866 -13.611 1.00 18.28 204 GLY A N 1
ATOM 1573 C CA . GLY A 1 204 ? -16.433 -36.569 -13.971 1.00 22.77 204 GLY A CA 1
ATOM 1574 C C . GLY A 1 204 ? -16.240 -35.377 -14.893 1.00 21.06 204 GLY A C 1
ATOM 1575 O O . GLY A 1 204 ? -15.105 -35.062 -15.249 1.00 18.51 204 GLY A O 1
ATOM 1576 N N . LEU A 1 205 ? -17.326 -34.698 -15.272 1.00 16.86 205 LEU A N 1
ATOM 1577 C CA . LEU A 1 205 ? -17.217 -33.546 -16.173 1.00 14.82 205 LEU A CA 1
ATOM 1578 C C . LEU A 1 205 ? -17.780 -32.307 -15.514 1.00 14.29 205 LEU A C 1
ATOM 1579 O O . LEU A 1 205 ? -18.673 -32.402 -14.664 1.00 15.59 205 LEU A O 1
ATOM 1584 N N . LEU A 1 206 ? -17.280 -31.136 -15.899 1.00 13.86 206 LEU A N 1
ATOM 1585 C CA . LEU A 1 206 ? -17.930 -29.920 -15.453 1.00 14.92 206 LEU A CA 1
ATOM 1586 C C . LEU A 1 206 ? -19.377 -29.868 -15.950 1.00 13.92 206 LEU A C 1
ATOM 1587 O O . LEU A 1 206 ? -19.718 -30.374 -17.028 1.00 14.48 206 LEU A O 1
ATOM 1592 N N . ASP A 1 207 ? -20.218 -29.213 -15.166 1.00 15.78 207 ASP A N 1
ATOM 1593 C CA . ASP A 1 207 ? -21.629 -29.093 -15.495 1.00 19.43 207 ASP A CA 1
ATOM 1594 C C . ASP A 1 207 ? -22.164 -27.729 -15.048 1.00 17.52 207 ASP A C 1
ATOM 1595 O O . ASP A 1 207 ? -23.223 -27.623 -14.400 1.00 19.96 207 ASP A O 1
ATOM 1600 N N . GLY A 1 208 ? -21.428 -26.681 -15.383 1.00 13.83 208 GLY A N 1
ATOM 1601 C CA . GLY A 1 208 ? -21.814 -25.334 -14.981 1.00 14.50 208 GLY A CA 1
ATOM 1602 C C . GLY A 1 208 ? -21.574 -25.075 -13.516 1.00 16.60 208 GLY A C 1
ATOM 1603 O O . GLY A 1 208 ? -20.634 -25.610 -12.923 1.00 19.29 208 GLY A O 1
ATOM 1604 N N . PHE A 1 209 ? -22.419 -24.225 -12.922 1.00 15.99 209 PHE A N 1
ATOM 1605 C CA . PHE A 1 209 ? -22.252 -23.799 -11.560 1.00 12.47 209 PHE A CA 1
ATOM 1606 C C . PHE A 1 209 ? -23.381 -24.372 -10.711 1.00 13.19 209 PHE A C 1
ATOM 1607 O O . PHE A 1 209 ? -24.509 -24.546 -11.183 1.00 20.14 209 PHE A O 1
ATOM 1615 N N . GLN A 1 210 ? -23.074 -24.599 -9.448 1.00 13.42 210 GLN A N 1
ATOM 1616 C CA . GLN A 1 210 ? -24.054 -25.092 -8.476 1.00 17.07 210 GLN A CA 1
ATOM 1617 C C . GLN A 1 210 ? -25.013 -23.973 -8.107 1.00 17.20 210 GLN A C 1
ATOM 1618 O O . GLN A 1 210 ? -24.570 -22.892 -7.762 1.00 18.90 210 GLN A O 1
ATOM 1624 N N . GLN A 1 211 ? -26.317 -24.232 -8.174 1.00 18.81 211 GLN A N 1
ATOM 1625 C CA . GLN A 1 211 ? -27.284 -23.213 -7.798 1.00 19.11 211 GLN A CA 1
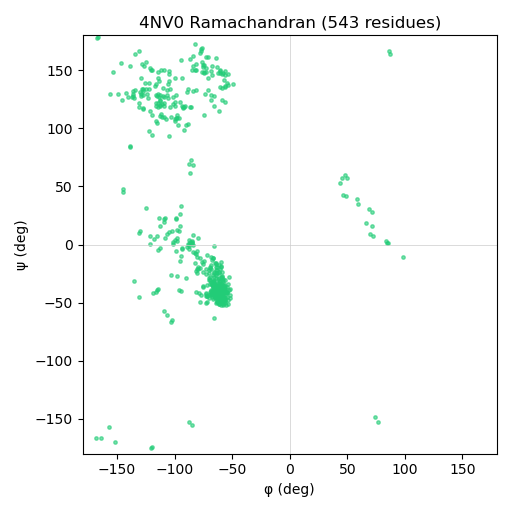ATOM 1626 C C . GLN A 1 211 ? -27.156 -22.991 -6.297 1.00 22.03 211 GLN A C 1
ATOM 1627 O O . GLN A 1 211 ? -26.715 -23.873 -5.574 1.00 19.58 211 GLN A O 1
ATOM 1633 N N . PRO A 1 212 ? -27.517 -21.795 -5.813 1.00 20.89 212 PRO A N 1
ATOM 1634 C CA . PRO A 1 212 ? -28.093 -20.665 -6.552 1.00 20.80 212 PRO A CA 1
ATOM 1635 C C . PRO A 1 212 ? -27.071 -19.762 -7.247 1.00 16.71 212 PRO A C 1
ATOM 1636 O O . PRO A 1 212 ? -25.938 -19.634 -6.798 1.00 19.67 212 PRO A O 1
ATOM 1640 N N . MET A 1 213 ? -27.506 -19.111 -8.317 1.00 20.98 213 MET A N 1
ATOM 1641 C CA . MET A 1 213 ? -26.669 -18.140 -9.003 1.00 15.84 213 MET A CA 1
ATOM 1642 C C . MET A 1 213 ? -26.518 -16.884 -8.151 1.00 18.74 213 MET A C 1
ATOM 1643 O O . MET A 1 213 ? -27.492 -16.378 -7.585 1.00 17.81 213 MET A O 1
ATOM 1648 N N . ILE A 1 214 ? -25.282 -16.416 -8.022 1.00 11.34 214 ILE A N 1
ATOM 1649 C CA . ILE A 1 214 ? -25.010 -15.205 -7.288 1.00 10.96 214 ILE A CA 1
ATOM 1650 C C . ILE A 1 214 ? -24.334 -14.280 -8.260 1.00 11.93 214 ILE A C 1
ATOM 1651 O O . ILE A 1 214 ? -23.251 -14.580 -8.744 1.00 12.83 214 ILE A O 1
ATOM 1656 N N . HIS A 1 215 ? -24.988 -13.173 -8.594 1.00 11.93 215 HIS A N 1
ATOM 1657 C CA . HIS A 1 215 ? -24.368 -12.213 -9.505 1.00 11.90 215 HIS A CA 1
ATOM 1658 C C . HIS A 1 215 ? -24.221 -10.872 -8.773 1.00 13.01 215 HIS A C 1
ATOM 1659 O O . HIS A 1 215 ? -24.519 -10.763 -7.581 1.00 13.43 215 HIS A O 1
ATOM 1666 N N . THR A 1 216 ? -23.776 -9.852 -9.502 1.00 16.14 216 THR A N 1
ATOM 1667 C CA . THR A 1 216 ? -23.363 -8.602 -8.889 1.00 17.38 216 THR A CA 1
ATOM 1668 C C . THR A 1 216 ? -24.492 -7.937 -8.156 1.00 17.74 216 THR A C 1
ATOM 1669 O O . THR A 1 216 ? -24.258 -7.238 -7.172 1.00 17.17 216 THR A O 1
ATOM 1673 N N . PHE A 1 217 ? -25.720 -8.178 -8.617 1.00 18.44 217 PHE A N 1
ATOM 1674 C CA . PHE A 1 217 ? -26.865 -7.446 -8.102 1.00 20.26 217 PHE A CA 1
ATOM 1675 C C . PHE A 1 217 ? -27.889 -8.251 -7.298 1.00 21.00 217 PHE A C 1
ATOM 1676 O O . PHE A 1 217 ? -28.994 -7.765 -7.037 1.00 23.81 217 PHE A O 1
ATOM 1684 N N . ASN A 1 218 ? -27.523 -9.449 -6.854 1.00 13.13 218 ASN A N 1
ATOM 1685 C CA . ASN A 1 218 ? -28.425 -10.173 -5.953 1.00 12.79 218 ASN A CA 1
ATOM 1686 C C . ASN A 1 218 ? -27.700 -10.650 -4.704 1.00 15.24 218 ASN A C 1
ATOM 1687 O O . ASN A 1 218 ? -28.106 -11.620 -4.087 1.00 13.86 218 ASN A O 1
ATOM 1692 N N A LYS A 1 219 ? -26.623 -9.963 -4.327 0.61 13.39 219 LYS A N 1
ATOM 1693 N N B LYS A 1 219 ? -26.631 -9.955 -4.329 0.39 13.42 219 LYS A N 1
ATOM 1694 C CA A LYS A 1 219 ? -25.929 -10.307 -3.087 0.61 12.16 219 LYS A CA 1
ATOM 1695 C CA B LYS A 1 219 ? -25.938 -10.290 -3.093 0.39 12.70 219 LYS A CA 1
ATOM 1696 C C A LYS A 1 219 ? -26.683 -9.683 -1.923 0.61 14.89 219 LYS A C 1
ATOM 1697 C C B LYS A 1 219 ? -26.686 -9.674 -1.925 0.39 14.71 219 LYS A C 1
ATOM 1698 O O A LYS A 1 219 ? -26.218 -8.731 -1.293 0.61 15.99 219 LYS A O 1
ATOM 1699 O O B LYS A 1 219 ? -26.219 -8.723 -1.296 0.39 15.75 219 LYS A O 1
ATOM 1710 N N . ASN A 1 220 ? -27.854 -10.231 -1.636 1.00 13.40 220 ASN A N 1
ATOM 1711 C CA . ASN A 1 220 ? -28.730 -9.633 -0.659 1.00 13.08 220 ASN A CA 1
ATOM 1712 C C . ASN A 1 220 ? -29.702 -10.655 -0.124 1.00 16.52 220 ASN A C 1
ATOM 1713 O O . ASN A 1 220 ? -29.456 -11.860 -0.221 1.00 13.95 220 ASN A O 1
ATOM 1718 N N . GLU A 1 221 ? -30.827 -10.164 0.390 1.00 19.99 221 GLU A N 1
ATOM 1719 C CA . GLU A 1 221 ? -31.802 -11.009 1.063 1.00 22.35 221 GLU A CA 1
ATOM 1720 C C . GLU A 1 221 ? -32.399 -12.093 0.160 1.00 23.59 221 GLU A C 1
ATOM 1721 O O . GLU A 1 221 ? -32.949 -13.076 0.658 1.00 24.45 221 GLU A O 1
ATOM 1727 N N . THR A 1 222 ? -32.271 -11.942 -1.155 1.00 19.06 222 THR A N 1
ATOM 1728 C CA . THR A 1 222 ? -32.809 -12.971 -2.059 1.00 21.52 222 THR A CA 1
ATOM 1729 C C . THR A 1 222 ? -31.896 -14.201 -2.138 1.00 21.93 222 THR A C 1
ATOM 1730 O O . THR A 1 222 ? -32.287 -15.228 -2.686 1.00 25.14 222 THR A O 1
ATOM 1734 N N . VAL A 1 223 ? -30.674 -14.095 -1.609 1.00 19.34 223 VAL A N 1
ATOM 1735 C CA . VAL A 1 223 ? -29.751 -15.217 -1.572 1.00 15.74 223 VAL A CA 1
ATOM 1736 C C . VAL A 1 223 ? -29.370 -15.609 -0.142 1.00 19.70 223 VAL A C 1
ATOM 1737 O O . VAL A 1 223 ? -29.300 -16.806 0.194 1.00 22.70 223 VAL A O 1
ATOM 1741 N N . LEU A 1 224 ? -29.128 -14.599 0.693 1.00 17.01 224 LEU A N 1
ATOM 1742 C CA . LEU A 1 224 ? -28.693 -14.815 2.079 1.00 16.71 224 LEU A CA 1
ATOM 1743 C C . LEU A 1 224 ? -29.760 -14.279 3.014 1.00 14.12 224 LEU A C 1
ATOM 1744 O O . LEU A 1 224 ? -29.945 -13.067 3.148 1.00 13.48 224 LEU A O 1
ATOM 1749 N N . ASN A 1 225 ? -30.504 -15.182 3.651 1.00 15.38 225 ASN A N 1
ATOM 1750 C CA . ASN A 1 225 ? -31.611 -14.762 4.506 1.00 17.77 225 ASN A CA 1
ATOM 1751 C C . ASN A 1 225 ? -31.842 -15.794 5.600 1.00 18.11 225 ASN A C 1
ATOM 1752 O O . ASN A 1 225 ? -31.018 -16.706 5.772 1.00 16.14 225 ASN A O 1
ATOM 1757 N N . GLU A 1 226 ? -32.939 -15.660 6.339 1.00 21.37 226 GLU A N 1
ATOM 1758 C CA . GLU A 1 226 ? -33.162 -16.525 7.493 1.00 20.73 226 GLU A CA 1
ATOM 1759 C C . GLU A 1 226 ? -33.419 -17.995 7.149 1.00 21.51 226 GLU A C 1
ATOM 1760 O O . GLU A 1 226 ? -33.378 -18.849 8.040 1.00 25.63 226 GLU A O 1
ATOM 1766 N N . THR A 1 227 ? -33.685 -18.293 5.877 1.00 19.55 227 THR A N 1
ATOM 1767 C CA . THR A 1 227 ? -33.881 -19.674 5.435 1.00 20.51 227 THR A CA 1
ATOM 1768 C C . THR A 1 227 ? -32.585 -20.285 4.911 1.00 23.16 227 THR A C 1
ATOM 1769 O O . THR A 1 227 ? -32.535 -21.471 4.548 1.00 25.34 227 THR A O 1
ATOM 1773 N N . SER A 1 228 ? -31.523 -19.483 4.863 1.00 23.12 228 SER A N 1
ATOM 1774 C CA . SER A 1 228 ? -30.237 -19.965 4.370 1.00 21.82 228 SER A CA 1
ATOM 1775 C C . SER A 1 228 ? -29.544 -20.872 5.379 1.00 19.62 228 SER A C 1
ATOM 1776 O O . SER A 1 228 ? -29.669 -20.674 6.593 1.00 20.86 228 SER A O 1
ATOM 1779 N N . GLU A 1 229 ? -28.793 -21.854 4.878 1.00 21.17 229 GLU A N 1
ATOM 1780 C CA . GLU A 1 229 ? -28.012 -22.729 5.762 1.00 20.92 229 GLU A CA 1
ATOM 1781 C C . GLU A 1 229 ? -27.073 -21.931 6.647 1.00 18.34 229 GLU A C 1
ATOM 1782 O O . GLU A 1 229 ? -26.881 -22.251 7.831 1.00 20.30 229 GLU A O 1
ATOM 1788 N N . TYR A 1 230 ? -26.490 -20.886 6.069 1.00 17.16 230 TYR A N 1
ATOM 1789 C CA . TYR A 1 230 ? -25.530 -20.074 6.809 1.00 17.37 230 TYR A CA 1
ATOM 1790 C C . TYR A 1 230 ? -26.195 -19.369 8.010 1.00 16.11 230 TYR A C 1
ATOM 1791 O O . TYR A 1 230 ? -25.539 -19.102 9.031 1.00 14.58 230 TYR A O 1
ATOM 1800 N N . TYR A 1 231 ? -27.502 -19.122 7.915 1.00 16.08 231 TYR A N 1
ATOM 1801 C CA . TYR A 1 231 ? -28.179 -18.355 8.966 1.00 15.70 231 TYR A CA 1
ATOM 1802 C C . TYR A 1 231 ? -28.037 -18.972 10.345 1.00 20.07 231 TYR A C 1
ATOM 1803 O O . TYR A 1 231 ? -27.886 -18.249 11.317 1.00 17.99 231 TYR A O 1
ATOM 1812 N N . ASP A 1 232 ? -28.081 -20.300 10.454 1.00 19.06 232 ASP A N 1
ATOM 1813 C CA . ASP A 1 232 ? -27.963 -20.902 11.785 1.00 20.80 232 ASP A CA 1
ATOM 1814 C C . ASP A 1 232 ? -26.639 -20.583 12.478 1.00 22.36 232 ASP A C 1
ATOM 1815 O O . ASP A 1 232 ? -26.562 -20.599 13.708 1.00 25.87 232 ASP A O 1
ATOM 1820 N N . LEU A 1 233 ? -25.604 -20.271 11.704 1.00 18.24 233 LEU A N 1
ATOM 1821 C CA . LEU A 1 233 ? -24.315 -19.964 12.296 1.00 18.60 233 LEU A CA 1
ATOM 1822 C C . LEU A 1 233 ? -24.259 -18.552 12.877 1.00 19.18 233 LEU A C 1
ATOM 1823 O O . LEU A 1 233 ? -23.402 -18.258 13.731 1.00 16.47 233 LEU A O 1
ATOM 1828 N N . VAL A 1 234 ? -25.163 -17.676 12.433 1.00 14.85 234 VAL A N 1
ATOM 1829 C CA . VAL A 1 234 ? -25.042 -16.254 12.782 1.00 11.43 234 VAL A CA 1
ATOM 1830 C C . VAL A 1 234 ? -26.342 -15.652 13.312 1.00 12.22 234 VAL A C 1
ATOM 1831 O O . VAL A 1 234 ? -26.460 -14.437 13.450 1.00 12.88 234 VAL A O 1
ATOM 1835 N N . HIS A 1 235 ? -27.332 -16.478 13.592 1.00 12.67 235 HIS A N 1
ATOM 1836 C CA . HIS A 1 235 ? -28.603 -15.884 14.021 1.00 13.80 235 HIS A CA 1
ATOM 1837 C C . HIS A 1 235 ? -28.541 -15.105 15.359 1.00 13.81 235 HIS A C 1
ATOM 1838 O O . HIS A 1 235 ? -29.472 -14.348 15.688 1.00 14.99 235 HIS A O 1
ATOM 1845 N N . THR A 1 236 ? -27.486 -15.303 16.154 1.00 13.02 236 THR A N 1
ATOM 1846 C CA . THR A 1 236 ? -27.345 -14.586 17.426 1.00 14.61 236 THR A CA 1
ATOM 1847 C C . THR A 1 236 ? -26.382 -13.413 17.273 1.00 15.00 236 THR A C 1
ATOM 1848 O O . THR A 1 236 ? -25.997 -12.777 18.272 1.00 15.50 236 THR A O 1
ATOM 1852 N N A ARG A 1 237 ? -25.977 -13.109 16.051 0.44 12.35 237 ARG A N 1
ATOM 1853 N N B ARG A 1 237 ? -25.961 -13.152 16.034 0.56 12.22 237 ARG A N 1
ATOM 1854 C CA A ARG A 1 237 ? -24.995 -12.046 15.883 0.44 9.15 237 ARG A CA 1
ATOM 1855 C CA B ARG A 1 237 ? -24.973 -12.100 15.749 0.56 12.59 237 ARG A CA 1
ATOM 1856 C C A ARG A 1 237 ? -25.604 -10.850 15.173 0.44 11.95 237 ARG A C 1
ATOM 1857 C C B ARG A 1 237 ? -25.654 -10.859 15.143 0.56 12.15 237 ARG A C 1
ATOM 1858 O O A ARG A 1 237 ? -25.679 -10.775 13.941 0.44 12.94 237 ARG A O 1
ATOM 1859 O O B ARG A 1 237 ? -25.801 -10.747 13.914 0.56 12.11 237 ARG A O 1
ATOM 1874 N N . ASP A 1 238 ? -26.081 -9.922 15.995 1.00 9.18 238 ASP A N 1
ATOM 1875 C CA . ASP A 1 238 ? -26.841 -8.773 15.505 1.00 9.80 238 ASP A CA 1
ATOM 1876 C C . ASP A 1 238 ? -26.018 -7.563 15.155 1.00 13.52 238 ASP A C 1
ATOM 1877 O O . ASP A 1 238 ? -26.570 -6.577 14.698 1.00 9.13 238 ASP A O 1
ATOM 1882 N N . HIS A 1 239 ? -24.698 -7.631 15.359 1.00 8.44 239 HIS A N 1
ATOM 1883 C CA . HIS A 1 239 ? -23.815 -6.536 15.024 1.00 8.11 239 HIS A CA 1
ATOM 1884 C C . HIS A 1 239 ? -22.977 -6.985 13.852 1.00 10.39 239 HIS A C 1
ATOM 1885 O O . HIS A 1 239 ? -22.320 -8.025 13.946 1.00 10.33 239 HIS A O 1
ATOM 1892 N N . ILE A 1 240 ? -23.049 -6.251 12.732 1.00 7.77 240 ILE A N 1
ATOM 1893 C CA . ILE A 1 240 ? -22.422 -6.749 11.503 1.00 7.58 240 ILE A CA 1
ATOM 1894 C C . ILE A 1 240 ? -21.509 -5.724 10.922 1.00 8.81 240 ILE A C 1
ATOM 1895 O O . ILE A 1 240 ? -21.876 -4.545 10.832 1.00 9.83 240 ILE A O 1
ATOM 1900 N N . ILE A 1 241 ? -20.309 -6.159 10.529 1.00 7.42 241 ILE A N 1
ATOM 1901 C CA . ILE A 1 241 ? -19.476 -5.337 9.661 1.00 7.09 241 ILE A CA 1
ATOM 1902 C C . ILE A 1 241 ? -19.598 -5.875 8.250 1.00 7.63 241 ILE A C 1
ATOM 1903 O O . ILE A 1 241 ? -19.397 -7.044 8.026 1.00 8.73 241 ILE A O 1
ATOM 1908 N N . VAL A 1 242 ? -19.931 -5.003 7.301 1.00 7.28 242 VAL A N 1
ATOM 1909 C CA . VAL A 1 242 ? -20.063 -5.373 5.893 1.00 7.38 242 VAL A CA 1
ATOM 1910 C C . VAL A 1 242 ? -18.983 -4.642 5.133 1.00 10.71 242 VAL A C 1
ATOM 1911 O O . VAL A 1 242 ? -18.817 -3.447 5.307 1.00 12.31 242 VAL A O 1
ATOM 1915 N N . MET A 1 243 ? -18.218 -5.361 4.323 1.00 7.64 243 MET A N 1
ATOM 1916 C CA . MET A 1 243 ? -17.083 -4.767 3.621 1.00 9.26 243 MET A CA 1
ATOM 1917 C C . MET A 1 243 ? -17.140 -5.074 2.118 1.00 8.39 243 MET A C 1
ATOM 1918 O O . MET A 1 243 ? -17.318 -6.238 1.710 1.00 9.83 243 MET A O 1
ATOM 1923 N N . GLY A 1 244 ? -16.922 -4.053 1.290 1.00 8.27 244 GLY A N 1
ATOM 1924 C CA . GLY A 1 244 ? -16.806 -4.339 -0.136 1.00 9.01 244 GLY A CA 1
ATOM 1925 C C . GLY A 1 244 ? -16.275 -3.181 -0.928 1.00 9.89 244 GLY A C 1
ATOM 1926 O O . GLY A 1 244 ? -16.050 -2.127 -0.355 1.00 12.34 244 GLY A O 1
ATOM 1927 N N . ASP A 1 245 ? -16.092 -3.379 -2.240 1.00 9.06 245 ASP A N 1
ATOM 1928 C CA . ASP A 1 245 ? -15.554 -2.305 -3.082 1.00 9.48 245 ASP A CA 1
ATOM 1929 C C . ASP A 1 245 ? -16.583 -1.785 -4.084 1.00 14.49 245 ASP A C 1
ATOM 1930 O O . ASP A 1 245 ? -16.295 -0.821 -4.812 1.00 16.85 245 ASP A O 1
ATOM 1935 N N . SER A 1 246 ? -17.773 -2.396 -4.104 1.00 15.29 246 SER A N 1
ATOM 1936 C CA . SER A 1 246 ? -18.823 -2.052 -5.088 1.00 16.64 246 SER A CA 1
ATOM 1937 C C . SER A 1 246 ? -20.072 -1.584 -4.357 1.00 15.80 246 SER A C 1
ATOM 1938 O O . SER A 1 246 ? -20.342 -2.028 -3.267 1.00 14.44 246 SER A O 1
ATOM 1941 N N . ILE A 1 247 ? -20.854 -0.697 -4.965 1.00 14.24 247 ILE A N 1
ATOM 1942 C CA . ILE A 1 247 ? -22.129 -0.306 -4.376 1.00 14.95 247 ILE A CA 1
ATOM 1943 C C . ILE A 1 247 ? -23.006 -1.532 -4.132 1.00 14.10 247 ILE A C 1
ATOM 1944 O O . ILE A 1 247 ? -23.728 -1.599 -3.122 1.00 20.79 247 ILE A O 1
ATOM 1949 N N . GLY A 1 248 ? -22.943 -2.492 -5.044 1.00 14.15 248 GLY A N 1
ATOM 1950 C CA . GLY A 1 248 ? -23.710 -3.732 -4.950 1.00 20.16 248 GLY A CA 1
ATOM 1951 C C . GLY A 1 248 ? -23.334 -4.643 -3.785 1.00 23.09 248 GLY A C 1
ATOM 1952 O O . GLY A 1 248 ? -23.934 -5.714 -3.604 1.00 26.52 248 GLY A O 1
ATOM 1953 N N . ASP A 1 249 ? -22.345 -4.233 -2.989 1.00 15.00 249 ASP A N 1
ATOM 1954 C CA . ASP A 1 249 ? -21.945 -4.996 -1.802 1.00 15.10 249 ASP A CA 1
ATOM 1955 C C . ASP A 1 249 ? -22.613 -4.480 -0.514 1.00 16.80 249 ASP A C 1
ATOM 1956 O O . ASP A 1 249 ? -22.596 -5.142 0.534 1.00 13.10 249 ASP A O 1
ATOM 1961 N N . ALA A 1 250 ? -23.199 -3.294 -0.589 1.00 18.39 250 ALA A N 1
ATOM 1962 C CA . ALA A 1 250 ? -23.683 -2.636 0.622 1.00 13.91 250 ALA A CA 1
ATOM 1963 C C . ALA A 1 250 ? -24.882 -3.348 1.267 1.00 13.86 250 ALA A C 1
ATOM 1964 O O . ALA A 1 250 ? -25.136 -3.167 2.466 1.00 17.65 250 ALA A O 1
ATOM 1966 N N . ASP A 1 251 ? -25.594 -4.161 0.480 1.00 16.06 251 ASP A N 1
ATOM 1967 C CA . ASP A 1 251 ? -26.784 -4.894 0.932 1.00 17.76 251 ASP A CA 1
ATOM 1968 C C . ASP A 1 251 ? -26.549 -6.334 1.327 1.00 17.43 251 ASP A C 1
ATOM 1969 O O . ASP A 1 251 ? -27.498 -7.072 1.554 1.00 12.98 251 ASP A O 1
ATOM 1974 N N . MET A 1 252 ? -25.295 -6.733 1.470 1.00 15.04 252 MET A N 1
ATOM 1975 C CA . MET A 1 252 ? -25.010 -8.140 1.681 1.00 13.60 252 MET A CA 1
ATOM 1976 C C . MET A 1 252 ? -25.672 -8.722 2.937 1.00 12.60 252 MET A C 1
ATOM 1977 O O . MET A 1 252 ? -26.000 -9.903 2.976 1.00 12.85 252 MET A O 1
ATOM 1982 N N . ALA A 1 253 ? -25.909 -7.893 3.936 1.00 11.51 253 ALA A N 1
ATOM 1983 C CA . ALA A 1 253 ? -26.489 -8.382 5.168 1.00 12.40 253 ALA A CA 1
ATOM 1984 C C . ALA A 1 253 ? -27.958 -8.007 5.329 1.00 13.29 253 ALA A C 1
ATOM 1985 O O . ALA A 1 253 ? -28.514 -8.127 6.440 1.00 15.48 253 ALA A O 1
ATOM 1987 N N A SER A 1 254 ? -28.612 -7.580 4.248 0.60 12.06 254 SER A N 1
ATOM 1988 N N B SER A 1 254 ? -28.608 -7.582 4.244 0.40 12.47 254 SER A N 1
ATOM 1989 C CA A SER A 1 254 ? -29.992 -7.103 4.379 0.60 14.33 254 SER A CA 1
ATOM 1990 C CA B SER A 1 254 ? -29.994 -7.115 4.341 0.40 15.13 254 SER A CA 1
ATOM 1991 C C A SER A 1 254 ? -30.970 -8.222 4.746 0.60 18.27 254 SER A C 1
ATOM 1992 C C B SER A 1 254 ? -30.961 -8.222 4.752 0.40 18.08 254 SER A C 1
ATOM 1993 O O A SER A 1 254 ? -32.067 -7.959 5.250 0.60 21.32 254 SER A O 1
ATOM 1994 O O B SER A 1 254 ? -32.036 -7.954 5.297 0.40 20.91 254 SER A O 1
ATOM 1999 N N . GLY A 1 255 ? -30.575 -9.462 4.487 1.00 16.84 255 GLY A N 1
ATOM 2000 C CA . GLY A 1 255 ? -31.419 -10.598 4.801 1.00 18.66 255 GLY A CA 1
ATOM 2001 C C . GLY A 1 255 ? -31.306 -11.112 6.230 1.00 20.64 255 GLY A C 1
ATOM 2002 O O . GLY A 1 255 ? -31.940 -12.108 6.566 1.00 25.43 255 GLY A O 1
ATOM 2003 N N . VAL A 1 256 ? -30.496 -10.465 7.071 1.00 15.69 256 VAL A N 1
ATOM 2004 C CA . VAL A 1 256 ? -30.384 -10.866 8.483 1.00 17.11 256 VAL A CA 1
ATOM 2005 C C . VAL A 1 256 ? -31.473 -10.108 9.256 1.00 16.67 256 VAL A C 1
ATOM 2006 O O . VAL A 1 256 ? -31.349 -8.894 9.479 1.00 16.45 256 VAL A O 1
ATOM 2010 N N . PRO A 1 257 ? -32.586 -10.787 9.638 1.00 15.65 257 PRO A N 1
ATOM 2011 C CA . PRO A 1 257 ? -33.773 -10.004 10.021 1.00 13.70 257 PRO A CA 1
ATOM 2012 C C . PRO A 1 257 ? -33.668 -9.225 11.345 1.00 19.38 257 PRO A C 1
ATOM 2013 O O . PRO A 1 257 ? -34.298 -8.166 11.492 1.00 18.51 257 PRO A O 1
ATOM 2017 N N . ALA A 1 258 ? -32.869 -9.718 12.285 1.00 13.58 258 ALA A N 1
ATOM 2018 C CA . ALA A 1 258 ? -32.816 -9.097 13.604 1.00 14.65 258 ALA A CA 1
ATOM 2019 C C . ALA A 1 258 ? -31.530 -8.344 13.860 1.00 14.31 258 ALA A C 1
ATOM 2020 O O . ALA A 1 258 ? -31.152 -8.110 15.017 1.00 12.64 258 ALA A O 1
ATOM 2022 N N . SER A 1 259 ? -30.851 -7.939 12.796 1.00 15.24 259 SER A N 1
ATOM 2023 C CA . SER A 1 259 ? -29.662 -7.129 12.996 1.00 12.23 259 SER A CA 1
ATOM 2024 C C . SER A 1 259 ? -30.057 -5.822 13.664 1.00 13.27 259 SER A C 1
ATOM 2025 O O . SER A 1 259 ? -31.180 -5.306 13.499 1.00 13.83 259 SER A O 1
ATOM 2028 N N . SER A 1 260 ? -29.153 -5.305 14.477 1.00 10.22 260 SER A N 1
ATOM 2029 C CA . SER A 1 260 ? -29.463 -4.102 15.203 1.00 10.20 260 SER A CA 1
ATOM 2030 C C . SER A 1 260 ? -28.554 -2.971 14.744 1.00 12.95 260 SER A C 1
ATOM 2031 O O . SER A 1 260 ? -28.989 -1.816 14.668 1.00 15.49 260 SER A O 1
ATOM 2034 N N . HIS A 1 261 ? -27.283 -3.286 14.490 1.00 10.81 261 HIS A N 1
ATOM 2035 C CA . HIS A 1 261 ? -26.321 -2.279 14.040 1.00 10.50 261 HIS A CA 1
ATOM 2036 C C . HIS A 1 261 ? -25.400 -2.855 12.983 1.00 12.02 261 HIS A C 1
ATOM 2037 O O . HIS A 1 261 ? -24.818 -3.919 13.186 1.00 12.29 261 HIS A O 1
ATOM 2044 N N . ILE A 1 262 ? -25.312 -2.167 11.841 1.00 10.09 262 ILE A N 1
ATOM 2045 C CA . ILE A 1 262 ? -24.438 -2.605 10.750 1.00 9.94 262 ILE A CA 1
ATOM 2046 C C . ILE A 1 262 ? -23.509 -1.458 10.410 1.00 10.56 262 ILE A C 1
ATOM 2047 O O . ILE A 1 262 ? -23.964 -0.310 10.256 1.00 13.44 262 ILE A O 1
ATOM 2052 N N . MET A 1 263 ? -22.226 -1.753 10.264 1.00 8.48 263 MET A N 1
ATOM 2053 C CA . MET A 1 263 ? -21.274 -0.756 9.783 1.00 9.18 263 MET A CA 1
ATOM 2054 C C . MET A 1 263 ? -20.881 -1.184 8.376 1.00 9.24 263 MET A C 1
ATOM 2055 O O . MET A 1 263 ? -20.312 -2.272 8.194 1.00 10.42 263 MET A O 1
ATOM 2060 N N . LYS A 1 264 ? -21.156 -0.334 7.385 1.00 9.44 264 LYS A N 1
ATOM 2061 C CA . LYS A 1 264 ? -20.825 -0.640 5.991 1.00 10.27 264 LYS A CA 1
ATOM 2062 C C . LYS A 1 264 ? -19.565 0.115 5.598 1.00 9.16 264 LYS A C 1
ATOM 2063 O O . LYS A 1 264 ? -19.512 1.358 5.663 1.00 8.49 264 LYS A O 1
ATOM 2069 N N . ILE A 1 265 ? -18.547 -0.637 5.202 1.00 7.77 265 ILE A N 1
ATOM 2070 C CA . ILE A 1 265 ? -17.240 -0.086 4.844 1.00 7.79 265 ILE A CA 1
ATOM 2071 C C . ILE A 1 265 ? -16.996 -0.320 3.362 1.00 8.12 265 ILE A C 1
ATOM 2072 O O . ILE A 1 265 ? -17.040 -1.475 2.895 1.00 10.96 265 ILE A O 1
ATOM 2077 N N . GLY A 1 266 ? -16.771 0.768 2.619 1.00 9.32 266 GLY A N 1
ATOM 2078 C CA . GLY A 1 266 ? -16.554 0.670 1.178 1.00 9.20 266 GLY A CA 1
ATOM 2079 C C . GLY A 1 266 ? -15.159 1.095 0.752 1.00 11.89 266 GLY A C 1
ATOM 2080 O O . GLY A 1 266 ? -14.694 2.168 1.111 1.00 15.07 266 GLY A O 1
ATOM 2081 N N . PHE A 1 267 ? -14.483 0.244 -0.004 1.00 9.47 267 PHE A N 1
ATOM 2082 C CA . PHE A 1 267 ? -13.174 0.583 -0.515 1.00 10.22 267 PHE A CA 1
ATOM 2083 C C . PHE A 1 267 ? -13.339 1.188 -1.894 1.00 12.96 267 PHE A C 1
ATOM 2084 O O . PHE A 1 267 ? -13.823 0.546 -2.830 1.00 14.32 267 PHE A O 1
ATOM 2092 N N . LEU A 1 268 ? -12.946 2.437 -2.031 1.00 11.58 268 LEU A N 1
ATOM 2093 C CA . LEU A 1 268 ? -13.148 3.139 -3.285 1.00 14.01 268 LEU A CA 1
ATOM 2094 C C . LEU A 1 268 ? -11.801 3.426 -3.937 1.00 18.06 268 LEU A C 1
ATOM 2095 O O . LEU A 1 268 ? -10.933 4.064 -3.328 1.00 16.68 268 LEU A O 1
ATOM 2100 N N . PHE A 1 269 ? -11.625 2.983 -5.186 1.00 17.02 269 PHE A N 1
ATOM 2101 C CA . PHE A 1 269 ? -10.360 3.222 -5.872 1.00 16.66 269 PHE A CA 1
ATOM 2102 C C . PHE A 1 269 ? -10.547 3.803 -7.270 1.00 24.58 269 PHE A C 1
ATOM 2103 O O . PHE A 1 269 ? -9.856 4.736 -7.661 1.00 26.63 269 PHE A O 1
ATOM 2111 N N . ASP A 1 270 ? -11.482 3.240 -8.026 1.00 26.39 270 ASP A N 1
ATOM 2112 C CA . ASP A 1 270 ? -11.699 3.670 -9.406 1.00 31.94 270 ASP A CA 1
ATOM 2113 C C . ASP A 1 270 ? -12.556 4.930 -9.457 1.00 31.90 270 ASP A C 1
ATOM 2114 O O . ASP A 1 270 ? -13.584 5.005 -8.778 1.00 30.09 270 ASP A O 1
ATOM 2119 N N . HIS A 1 271 ? -12.127 5.910 -10.254 1.00 33.37 271 HIS A N 1
ATOM 2120 C CA . HIS A 1 271 ? -12.929 7.112 -10.519 1.00 31.56 271 HIS A CA 1
ATOM 2121 C C . HIS A 1 271 ? -13.455 7.768 -9.241 1.00 32.16 271 HIS A C 1
ATOM 2122 O O . HIS A 1 271 ? -14.667 7.966 -9.076 1.00 30.94 271 HIS A O 1
ATOM 2129 N N . VAL A 1 272 ? -12.520 8.112 -8.361 1.00 29.78 272 VAL A N 1
ATOM 2130 C CA . VAL A 1 272 ? -12.831 8.532 -7.007 1.00 28.47 272 VAL A CA 1
ATOM 2131 C C . VAL A 1 272 ? -13.762 9.746 -6.951 1.00 30.23 272 VAL A C 1
ATOM 2132 O O . VAL A 1 272 ? -14.789 9.697 -6.281 1.00 30.40 272 VAL A O 1
ATOM 2136 N N . GLU A 1 273 ? -13.437 10.823 -7.665 1.00 29.57 273 GLU A N 1
ATOM 2137 C CA . GLU A 1 273 ? -14.285 12.015 -7.566 1.00 32.24 273 GLU A CA 1
ATOM 2138 C C . GLU A 1 273 ? -15.695 11.782 -8.124 1.00 30.96 273 GLU A C 1
ATOM 2139 O O . GLU A 1 273 ? -16.684 12.206 -7.519 1.00 34.60 273 GLU A O 1
ATOM 2145 N N . ALA A 1 274 ? -15.788 11.075 -9.252 1.00 30.98 274 ALA A N 1
ATOM 2146 C CA . ALA A 1 274 ? -17.087 10.783 -9.865 1.00 34.86 274 ALA A CA 1
ATOM 2147 C C . ALA A 1 274 ? -17.987 9.920 -8.969 1.00 32.14 274 ALA A C 1
ATOM 2148 O O . ALA A 1 274 ? -19.214 10.106 -8.934 1.00 33.36 274 ALA A O 1
ATOM 2150 N N . ASN A 1 275 ? -17.365 8.995 -8.234 1.00 26.39 275 ASN A N 1
ATOM 2151 C CA . ASN A 1 275 ? -18.094 8.039 -7.394 1.00 23.59 275 ASN A CA 1
ATOM 2152 C C . ASN A 1 275 ? -18.274 8.450 -5.939 1.00 24.59 275 ASN A C 1
ATOM 2153 O O . ASN A 1 275 ? -19.022 7.786 -5.191 1.00 23.75 275 ASN A O 1
ATOM 2158 N N . MET A 1 276 ? -17.580 9.513 -5.534 1.00 23.78 276 MET A N 1
ATOM 2159 C CA . MET A 1 276 ? -17.487 9.865 -4.111 1.00 22.69 276 MET A CA 1
ATOM 2160 C C . MET A 1 276 ? -18.860 10.055 -3.471 1.00 24.80 276 MET A C 1
ATOM 2161 O O . MET A 1 276 ? -19.118 9.493 -2.411 1.00 20.67 276 MET A O 1
ATOM 2166 N N . LYS A 1 277 ? -19.734 10.831 -4.117 1.00 24.65 277 LYS A N 1
ATOM 2167 C CA . LYS A 1 277 ? -21.051 11.109 -3.548 1.00 23.51 277 LYS A CA 1
ATOM 2168 C C . LYS A 1 277 ? -21.859 9.826 -3.322 1.00 20.08 277 LYS A C 1
ATOM 2169 O O . LYS A 1 277 ? -22.379 9.600 -2.224 1.00 22.88 277 LYS A O 1
ATOM 2175 N N . LYS A 1 278 ? -21.913 8.967 -4.337 1.00 22.26 278 LYS A N 1
ATOM 2176 C CA . LYS A 1 278 ? -22.684 7.723 -4.249 1.00 21.85 278 LYS A CA 1
ATOM 2177 C C . LYS A 1 278 ? -22.133 6.788 -3.171 1.00 19.75 278 LYS A C 1
ATOM 2178 O O . LYS A 1 278 ? -22.888 6.230 -2.333 1.00 19.53 278 LYS A O 1
ATOM 2184 N N . TYR A 1 279 ? -20.808 6.635 -3.176 1.00 16.56 279 TYR A N 1
ATOM 2185 C CA . TYR A 1 279 ? -20.178 5.845 -2.127 1.00 14.25 279 TYR A CA 1
ATOM 2186 C C . TYR A 1 279 ? -20.474 6.390 -0.720 1.00 14.09 279 TYR A C 1
ATOM 2187 O O . TYR A 1 279 ? -20.818 5.622 0.189 1.00 14.47 279 TYR A O 1
ATOM 2196 N N . MET A 1 280 ? -20.430 7.713 -0.553 1.00 16.57 280 MET A N 1
ATOM 2197 C CA . MET A 1 280 ? -20.598 8.260 0.786 1.00 20.57 280 MET A CA 1
ATOM 2198 C C . MET A 1 280 ? -22.065 8.186 1.209 1.00 17.80 280 MET A C 1
ATOM 2199 O O . MET A 1 280 ? -22.383 8.144 2.395 1.00 20.28 280 MET A O 1
ATOM 2204 N N . ASP A 1 281 ? -22.961 8.140 0.236 1.00 18.46 281 ASP A N 1
ATOM 2205 C CA . ASP A 1 281 ? -24.366 7.941 0.592 1.00 18.79 281 ASP A CA 1
ATOM 2206 C C . ASP A 1 281 ? -24.691 6.479 0.882 1.00 21.35 281 ASP A C 1
ATOM 2207 O O . ASP A 1 281 ? -25.703 6.181 1.524 1.00 26.75 281 ASP A O 1
ATOM 2212 N N . THR A 1 282 ? -23.861 5.572 0.380 1.00 17.24 282 THR A N 1
ATOM 2213 C CA . THR A 1 282 ? -24.139 4.144 0.527 1.00 15.38 282 THR A CA 1
ATOM 2214 C C . THR A 1 282 ? -23.422 3.464 1.713 1.00 18.15 282 THR A C 1
ATOM 2215 O O . THR A 1 282 ? -24.002 2.610 2.405 1.00 16.31 282 THR A O 1
ATOM 2219 N N . PHE A 1 283 ? -22.175 3.859 1.931 1.00 11.83 283 PHE A N 1
ATOM 2220 C CA . PHE A 1 283 ? -21.336 3.274 2.979 1.00 10.37 283 PHE A CA 1
ATOM 2221 C C . PHE A 1 283 ? -21.206 4.233 4.148 1.00 13.76 283 PHE A C 1
ATOM 2222 O O . PHE A 1 283 ? -21.286 5.455 3.963 1.00 15.87 283 PHE A O 1
ATOM 2230 N N . ASP A 1 284 ? -21.057 3.694 5.356 1.00 11.06 284 ASP A N 1
ATOM 2231 C CA . ASP A 1 284 ? -20.834 4.518 6.528 1.00 11.36 284 ASP A CA 1
ATOM 2232 C C . ASP A 1 284 ? -19.408 5.029 6.553 1.00 10.58 284 ASP A C 1
ATOM 2233 O O . ASP A 1 284 ? -19.163 6.168 6.954 1.00 10.95 284 ASP A O 1
ATOM 2238 N N . ILE A 1 285 ? -18.468 4.201 6.115 1.00 9.64 285 ILE A N 1
ATOM 2239 C CA . ILE A 1 285 ? -17.073 4.631 6.054 1.00 10.23 285 ILE A CA 1
ATOM 2240 C C . ILE A 1 285 ? -16.614 4.339 4.643 1.00 9.42 285 ILE A C 1
ATOM 2241 O O . ILE A 1 285 ? -16.790 3.207 4.148 1.00 10.85 285 ILE A O 1
ATOM 2246 N N . VAL A 1 286 ? -16.033 5.328 3.978 1.00 10.08 286 VAL A N 1
ATOM 2247 C CA . VAL A 1 286 ? -15.484 5.108 2.631 1.00 12.25 286 VAL A CA 1
ATOM 2248 C C . VAL A 1 286 ? -13.977 5.271 2.718 1.00 14.24 286 VAL A C 1
ATOM 2249 O O . VAL A 1 286 ? -13.498 6.268 3.249 1.00 13.91 286 VAL A O 1
ATOM 2253 N N . LEU A 1 287 ? -13.234 4.263 2.236 1.00 11.84 287 LEU A N 1
ATOM 2254 C CA . LEU A 1 287 ? -11.786 4.269 2.323 1.00 12.20 287 LEU A CA 1
ATOM 2255 C C . LEU A 1 287 ? -11.211 4.471 0.939 1.00 14.24 287 LEU A C 1
ATOM 2256 O O . LEU A 1 287 ? -11.318 3.588 0.082 1.00 13.72 287 LEU A O 1
ATOM 2261 N N . VAL A 1 288 ? -10.637 5.651 0.711 1.00 13.76 288 VAL A N 1
ATOM 2262 C CA . VAL A 1 288 ? -10.107 5.996 -0.596 1.00 12.93 288 VAL A CA 1
ATOM 2263 C C . VAL A 1 288 ? -8.672 5.524 -0.766 1.00 14.08 288 VAL A C 1
ATOM 2264 O O . VAL A 1 288 ? -7.780 5.959 -0.028 1.00 15.90 288 VAL A O 1
ATOM 2268 N N . ASP A 1 289 ? -8.454 4.633 -1.739 1.00 14.10 289 ASP A N 1
ATOM 2269 C CA . ASP A 1 289 ? -7.126 4.022 -2.003 1.00 16.36 289 ASP A CA 1
ATOM 2270 C C . ASP A 1 289 ? -6.414 3.545 -0.726 1.00 17.20 289 ASP A C 1
ATOM 2271 O O . ASP A 1 289 ? -5.304 3.974 -0.404 1.00 17.25 289 ASP A O 1
ATOM 2276 N N . ASP A 1 290 ? -7.087 2.674 0.017 1.00 14.81 290 ASP A N 1
ATOM 2277 C CA . ASP A 1 290 ? -6.568 2.131 1.261 1.00 12.87 290 ASP A CA 1
ATOM 2278 C C . ASP A 1 290 ? -6.401 0.655 0.972 1.00 12.67 290 ASP A C 1
ATOM 2279 O O . ASP A 1 290 ? -7.396 -0.083 0.901 1.00 13.76 290 ASP A O 1
ATOM 2284 N N . GLN A 1 291 ? -5.154 0.233 0.773 1.00 10.62 291 GLN A N 1
ATOM 2285 C CA . GLN A 1 291 ? -4.896 -1.148 0.381 1.00 10.41 291 GLN A CA 1
ATOM 2286 C C . GLN A 1 291 ? -4.587 -2.023 1.600 1.00 9.73 291 GLN A C 1
ATOM 2287 O O . GLN A 1 291 ? -3.806 -2.968 1.498 1.00 11.17 291 GLN A O 1
ATOM 2293 N N . THR A 1 292 ? -5.216 -1.706 2.734 1.00 12.39 292 THR A N 1
ATOM 2294 C CA . THR A 1 292 ? -4.991 -2.416 3.994 1.00 10.14 292 THR A CA 1
ATOM 2295 C C . THR A 1 292 ? -6.309 -2.734 4.669 1.00 9.11 292 THR A C 1
ATOM 2296 O O . THR A 1 292 ? -7.366 -2.156 4.332 1.00 11.63 292 THR A O 1
ATOM 2300 N N . MET A 1 293 ? -6.227 -3.658 5.633 1.00 9.18 293 MET A N 1
ATOM 2301 C CA . MET A 1 293 ? -7.372 -3.980 6.491 1.00 8.66 293 MET A CA 1
ATOM 2302 C C . MET A 1 293 ? -7.253 -3.251 7.813 1.00 9.28 293 MET A C 1
ATOM 2303 O O . MET A 1 293 ? -7.884 -3.643 8.789 1.00 9.39 293 MET A O 1
ATOM 2308 N N . ASP A 1 294 ? -6.489 -2.162 7.853 1.00 10.33 294 ASP A N 1
ATOM 2309 C CA . ASP A 1 294 ? -6.240 -1.479 9.137 1.00 9.72 294 ASP A CA 1
ATOM 2310 C C . ASP A 1 294 ? -7.499 -0.847 9.774 1.00 8.87 294 ASP A C 1
ATOM 2311 O O . ASP A 1 294 ? -7.628 -0.805 11.010 1.00 11.59 294 ASP A O 1
ATOM 2316 N N . VAL A 1 295 ? -8.461 -0.393 8.966 1.00 8.02 295 VAL A N 1
ATOM 2317 C CA . VAL A 1 295 ? -9.686 0.147 9.580 1.00 8.27 295 VAL A CA 1
ATOM 2318 C C . VAL A 1 295 ? -10.599 -0.946 10.219 1.00 7.72 295 VAL A C 1
ATOM 2319 O O . VAL A 1 295 ? -10.947 -0.856 11.430 1.00 10.60 295 VAL A O 1
ATOM 2323 N N . PRO A 1 296 ? -10.903 -2.039 9.447 1.00 11.66 296 PRO A N 1
ATOM 2324 C CA . PRO A 1 296 ? -11.657 -3.136 10.074 1.00 10.37 296 PRO A CA 1
ATOM 2325 C C . PRO A 1 296 ? -10.955 -3.709 11.330 1.00 7.05 296 PRO A C 1
ATOM 2326 O O . PRO A 1 296 ? -11.554 -4.036 12.388 1.00 10.72 296 PRO A O 1
ATOM 2330 N N . ARG A 1 297 ? -9.626 -3.783 11.221 1.00 9.38 297 ARG A N 1
ATOM 2331 C CA . ARG A 1 297 ? -8.863 -4.294 12.357 1.00 10.27 297 ARG A CA 1
ATOM 2332 C C . ARG A 1 297 ? -8.926 -3.381 13.544 1.00 12.45 297 ARG A C 1
ATOM 2333 O O . ARG A 1 297 ? -8.936 -3.873 14.669 1.00 11.44 297 ARG A O 1
ATOM 2341 N N . THR A 1 298 ? -8.966 -2.068 13.304 1.00 12.08 298 THR A N 1
ATOM 2342 C CA . THR A 1 298 ? -9.147 -1.087 14.395 1.00 11.02 298 THR A CA 1
ATOM 2343 C C . THR A 1 298 ? -10.445 -1.342 15.159 1.00 10.74 298 THR A C 1
ATOM 2344 O O . THR A 1 298 ? -10.471 -1.354 16.441 1.00 10.96 298 THR A O 1
ATOM 2348 N N . LEU A 1 299 ? -11.523 -1.571 14.386 1.00 9.67 299 LEU A N 1
ATOM 2349 C CA . LEU A 1 299 ? -12.794 -1.863 15.088 1.00 8.98 299 LEU A CA 1
ATOM 2350 C C . LEU A 1 299 ? -12.675 -3.128 15.959 1.00 11.03 299 LEU A C 1
ATOM 2351 O O . LEU A 1 299 ? -13.116 -3.167 17.151 1.00 11.66 299 LEU A O 1
ATOM 2356 N N . LEU A 1 300 ? -12.066 -4.167 15.370 1.00 10.03 300 LEU A N 1
ATOM 2357 C CA . LEU A 1 300 ? -11.922 -5.395 16.147 1.00 7.46 300 LEU A CA 1
ATOM 2358 C C . LEU A 1 300 ? -11.088 -5.186 17.408 1.00 8.72 300 LEU A C 1
ATOM 2359 O O . LEU A 1 300 ? -11.416 -5.736 18.469 1.00 8.82 300 LEU A O 1
ATOM 2364 N N A SER A 1 301 ? -10.017 -4.400 17.310 0.54 8.79 301 SER A N 1
ATOM 2365 N N B SER A 1 301 ? -10.031 -4.387 17.296 0.46 8.74 301 SER A N 1
ATOM 2366 C CA A SER A 1 301 ? -9.157 -4.193 18.477 0.54 8.57 301 SER A CA 1
ATOM 2367 C CA B SER A 1 301 ? -9.149 -4.167 18.435 0.46 10.44 301 SER A CA 1
ATOM 2368 C C A SER A 1 301 ? -9.885 -3.475 19.609 0.54 9.71 301 SER A C 1
ATOM 2369 C C B SER A 1 301 ? -9.853 -3.451 19.583 0.46 9.82 301 SER A C 1
ATOM 2370 O O A SER A 1 301 ? -9.641 -3.768 20.790 0.54 11.57 301 SER A O 1
ATOM 2371 O O B SER A 1 301 ? -9.571 -3.737 20.749 0.46 11.54 301 SER A O 1
ATOM 2376 N N . LEU A 1 302 ? -10.778 -2.540 19.269 1.00 11.48 302 LEU A N 1
ATOM 2377 C CA . LEU A 1 302 ? -11.501 -1.850 20.362 1.00 11.67 302 LEU A CA 1
ATOM 2378 C C . LEU A 1 302 ? -12.556 -2.772 21.034 1.00 9.50 302 LEU A C 1
ATOM 2379 O O . LEU A 1 302 ? -12.727 -2.782 22.305 1.00 11.19 302 LEU A O 1
ATOM 2384 N N . ILE A 1 303 ? -13.197 -3.597 20.171 1.00 9.06 303 ILE A N 1
ATOM 2385 C CA . ILE A 1 303 ? -14.128 -4.597 20.706 1.00 11.39 303 ILE A CA 1
ATOM 2386 C C . ILE A 1 303 ? -13.382 -5.552 21.665 1.00 13.64 303 ILE A C 1
ATOM 2387 O O . ILE A 1 303 ? -13.831 -5.841 22.787 1.00 14.29 303 ILE A O 1
ATOM 2392 N N . GLU A 1 304 ? -12.213 -6.020 21.218 1.00 11.29 304 GLU A N 1
ATOM 2393 C CA . GLU A 1 304 ? -11.439 -7.007 21.989 1.00 10.50 304 GLU A CA 1
ATOM 2394 C C . GLU A 1 304 ? -10.932 -6.391 23.297 1.00 13.22 304 GLU A C 1
ATOM 2395 O O . GLU A 1 304 ? -10.912 -7.064 24.326 1.00 16.06 304 GLU A O 1
ATOM 2401 N N A LYS A 1 305 ? -10.507 -5.129 23.248 0.39 13.26 305 LYS A N 1
ATOM 2402 N N C LYS A 1 305 ? -10.518 -5.122 23.263 0.61 13.49 305 LYS A N 1
ATOM 2403 C CA A LYS A 1 305 ? -10.001 -4.460 24.442 0.39 12.82 305 LYS A CA 1
ATOM 2404 C CA C LYS A 1 305 ? -9.993 -4.465 24.462 0.61 12.49 305 LYS A CA 1
ATOM 2405 C C A LYS A 1 305 ? -11.050 -4.491 25.553 0.39 14.79 305 LYS A C 1
ATOM 2406 C C C LYS A 1 305 ? -11.050 -4.482 25.567 0.61 15.14 305 LYS A C 1
ATOM 2407 O O A LYS A 1 305 ? -10.770 -4.878 26.717 0.39 14.99 305 LYS A O 1
ATOM 2408 O O C LYS A 1 305 ? -10.773 -4.846 26.742 0.61 14.59 305 LYS A O 1
ATOM 2419 N N . GLN A 1 306 ? -12.266 -4.088 25.188 1.00 14.60 306 GLN A N 1
ATOM 2420 C CA . GLN A 1 306 ? -13.345 -4.127 26.174 1.00 15.12 306 GLN A CA 1
ATOM 2421 C C . GLN A 1 306 ? -13.701 -5.545 26.644 1.00 14.38 306 GLN A C 1
ATOM 2422 O O . GLN A 1 306 ? -14.023 -5.770 27.829 1.00 18.36 306 GLN A O 1
ATOM 2428 N N . HIS A 1 307 ? -13.642 -6.495 25.710 1.00 15.50 307 HIS A N 1
ATOM 2429 C CA . HIS A 1 307 ? -13.911 -7.897 26.040 1.00 17.85 307 HIS A CA 1
ATOM 2430 C C . HIS A 1 307 ? -12.953 -8.362 27.125 1.00 22.26 307 HIS A C 1
ATOM 2431 O O . HIS A 1 307 ? -13.348 -9.019 28.096 1.00 23.54 307 HIS A O 1
ATOM 2438 N N . LYS A 1 308 ? -11.689 -7.984 26.970 1.00 17.55 308 LYS A N 1
ATOM 2439 C CA . LYS A 1 308 ? -10.670 -8.333 27.951 1.00 22.37 308 LYS A CA 1
ATOM 2440 C C . LYS A 1 308 ? -10.926 -7.686 29.304 1.00 22.01 308 LYS A C 1
ATOM 2441 O O . LYS A 1 308 ? -10.814 -8.351 30.342 1.00 27.93 308 LYS A O 1
ATOM 2447 N N . LEU A 1 309 ? -11.268 -6.398 29.304 1.00 21.76 309 LEU A N 1
ATOM 2448 C CA . LEU A 1 309 ? -11.638 -5.763 30.582 1.00 22.60 309 LEU A CA 1
ATOM 2449 C C . LEU A 1 309 ? -12.781 -6.471 31.295 1.00 28.51 309 LEU A C 1
ATOM 2450 O O . LEU A 1 309 ? -12.713 -6.695 32.510 1.00 30.37 309 LEU A O 1
ATOM 2455 N N . ASN A 1 310 ? -13.841 -6.798 30.550 1.00 30.02 310 ASN A N 1
ATOM 2456 C CA . ASN A 1 310 ? -15.008 -7.484 31.132 1.00 39.00 310 ASN A CA 1
ATOM 2457 C C . ASN A 1 310 ? -14.676 -8.867 31.723 1.00 38.54 310 ASN A C 1
ATOM 2458 O O . ASN A 1 310 ? -15.292 -9.305 32.700 1.00 38.09 310 ASN A O 1
ATOM 2463 N N . LEU A 1 311 ? -13.695 -9.543 31.135 1.00 39.33 311 LEU A N 1
ATOM 2464 C CA . LEU A 1 311 ? -13.247 -10.835 31.639 1.00 45.61 311 LEU A CA 1
ATOM 2465 C C . LEU A 1 311 ? -12.545 -10.705 32.981 1.00 49.14 311 LEU A C 1
ATOM 2466 O O . LEU A 1 311 ? -12.680 -11.579 33.836 1.00 54.92 311 LEU A O 1
ATOM 2471 N N . ARG B 1 13 ? -38.301 -11.279 -63.942 1.00 38.84 13 ARG B N 1
ATOM 2472 C CA . ARG B 1 13 ? -38.923 -11.141 -62.627 1.00 38.50 13 ARG B CA 1
ATOM 2473 C C . ARG B 1 13 ? -37.892 -11.458 -61.546 1.00 33.62 13 ARG B C 1
ATOM 2474 O O . ARG B 1 13 ? -37.001 -12.295 -61.747 1.00 36.01 13 ARG B O 1
ATOM 2482 N N . LEU B 1 14 ? -37.983 -10.770 -60.411 1.00 18.40 14 LEU B N 1
ATOM 2483 C CA . LEU B 1 14 ? -36.952 -10.910 -59.409 1.00 15.19 14 LEU B CA 1
ATOM 2484 C C . LEU B 1 14 ? -37.334 -12.061 -58.515 1.00 18.28 14 LEU B C 1
ATOM 2485 O O . LEU B 1 14 ? -38.486 -12.185 -58.079 1.00 15.77 14 LEU B O 1
ATOM 2490 N N . ARG B 1 15 ? -36.360 -12.917 -58.249 1.00 17.91 15 ARG B N 1
ATOM 2491 C CA . ARG B 1 15 ? -36.563 -14.035 -57.338 1.00 14.84 15 ARG B CA 1
ATOM 2492 C C . ARG B 1 15 ? -35.693 -13.832 -56.135 1.00 13.70 15 ARG B C 1
ATOM 2493 O O . ARG B 1 15 ? -34.556 -13.341 -56.267 1.00 13.36 15 ARG B O 1
ATOM 2501 N N . LEU B 1 16 ? -36.199 -14.206 -54.958 1.00 13.53 16 LEU B N 1
ATOM 2502 C CA . LEU B 1 16 ? -35.455 -14.009 -53.714 1.00 15.54 16 LEU B CA 1
ATOM 2503 C C . LEU B 1 16 ? -34.082 -14.656 -53.752 1.00 14.78 16 LEU B C 1
ATOM 2504 O O . LEU B 1 16 ? -33.132 -14.103 -53.213 1.00 16.58 16 LEU B O 1
ATOM 2509 N N . GLN B 1 17 ? -33.976 -15.818 -54.411 1.00 15.29 17 GLN B N 1
ATOM 2510 C CA . GLN B 1 17 ? -32.728 -16.557 -54.417 1.00 15.32 17 GLN B CA 1
ATOM 2511 C C . GLN B 1 17 ? -31.671 -15.807 -55.205 1.00 14.89 17 GLN B C 1
ATOM 2512 O O . GLN B 1 17 ? -30.501 -16.164 -55.163 1.00 15.93 17 GLN B O 1
ATOM 2518 N N . ASP B 1 18 ? -32.088 -14.767 -55.925 1.00 14.27 18 ASP B N 1
ATOM 2519 C CA . ASP B 1 18 ? -31.138 -13.961 -56.703 1.00 14.26 18 ASP B CA 1
ATOM 2520 C C . ASP B 1 18 ? -30.884 -12.625 -56.021 1.00 13.35 18 ASP B C 1
ATOM 2521 O O . ASP B 1 18 ? -30.306 -11.716 -56.631 1.00 13.33 18 ASP B O 1
ATOM 2526 N N . ILE B 1 19 ? -31.349 -12.474 -54.780 1.00 12.80 19 ILE B N 1
ATOM 2527 C CA . ILE B 1 19 ? -31.135 -11.225 -54.034 1.00 12.17 19 ILE B CA 1
ATOM 2528 C C . ILE B 1 19 ? -30.334 -11.550 -52.775 1.00 12.57 19 ILE B C 1
ATOM 2529 O O . ILE B 1 19 ? -30.900 -11.924 -51.750 1.00 13.48 19 ILE B O 1
ATOM 2534 N N . PRO B 1 20 ? -29.006 -11.412 -52.844 1.00 14.69 20 PRO B N 1
ATOM 2535 C CA . PRO B 1 20 ? -28.112 -11.862 -51.760 1.00 16.73 20 PRO B CA 1
ATOM 2536 C C . PRO B 1 20 ? -28.455 -11.368 -50.352 1.00 13.22 20 PRO B C 1
ATOM 2537 O O . PRO B 1 20 ? -28.477 -12.199 -49.428 1.00 18.43 20 PRO B O 1
ATOM 2541 N N . ALA B 1 21 ? -28.752 -10.084 -50.174 1.00 16.70 21 ALA B N 1
ATOM 2542 C CA . ALA B 1 21 ? -29.095 -9.577 -48.840 1.00 17.89 21 ALA B CA 1
ATOM 2543 C C . ALA B 1 21 ? -30.274 -10.314 -48.201 1.00 17.68 21 ALA B C 1
ATOM 2544 O O . ALA B 1 21 ? -30.354 -10.428 -46.978 1.00 20.13 21 ALA B O 1
ATOM 2546 N N . LEU B 1 22 ? -31.199 -10.800 -49.024 1.00 13.44 22 LEU B N 1
ATOM 2547 C CA . LEU B 1 22 ? -32.387 -11.463 -48.501 1.00 14.63 22 LEU B CA 1
ATOM 2548 C C . LEU B 1 22 ? -32.200 -12.968 -48.296 1.00 19.98 22 LEU B C 1
ATOM 2549 O O . LEU B 1 22 ? -33.131 -13.663 -47.838 1.00 21.38 22 LEU B O 1
ATOM 2554 N N . THR B 1 23 ? -31.022 -13.499 -48.651 1.00 16.58 23 THR B N 1
ATOM 2555 C CA . THR B 1 23 ? -30.814 -14.927 -48.471 1.00 18.97 23 THR B CA 1
ATOM 2556 C C . THR B 1 23 ? -29.973 -15.208 -47.215 1.00 16.17 23 THR B C 1
ATOM 2557 O O . THR B 1 23 ? -29.672 -16.347 -46.921 1.00 20.62 23 THR B O 1
ATOM 2561 N N . GLN B 1 24 ? -29.612 -14.160 -46.476 1.00 14.49 24 GLN B N 1
ATOM 2562 C CA . GLN B 1 24 ? -28.740 -14.352 -45.310 1.00 18.05 24 GLN B CA 1
ATOM 2563 C C . GLN B 1 24 ? -29.492 -14.968 -44.119 1.00 16.44 24 GLN B C 1
ATOM 2564 O O . GLN B 1 24 ? -30.721 -14.838 -44.025 1.00 19.38 24 GLN B O 1
ATOM 2570 N N . ASP B 1 25 ? -28.756 -15.655 -43.245 1.00 21.86 25 ASP B N 1
ATOM 2571 C CA . ASP B 1 25 ? -29.369 -16.375 -42.130 1.00 20.48 25 ASP B CA 1
ATOM 2572 C C . ASP B 1 25 ? -30.164 -15.445 -41.216 1.00 19.13 25 ASP B C 1
ATOM 2573 O O . ASP B 1 25 ? -31.165 -15.850 -40.616 1.00 21.12 25 ASP B O 1
ATOM 2578 N N . HIS B 1 26 ? -29.738 -14.190 -41.117 1.00 18.15 26 HIS B N 1
ATOM 2579 C CA . HIS B 1 26 ? -30.376 -13.276 -40.157 1.00 20.14 26 HIS B CA 1
ATOM 2580 C C . HIS B 1 26 ? -31.602 -12.579 -40.726 1.00 18.49 26 HIS B C 1
ATOM 2581 O O . HIS B 1 26 ? -32.217 -11.744 -40.052 1.00 18.45 26 HIS B O 1
ATOM 2588 N N . CYS B 1 27 ? -31.960 -12.905 -41.967 1.00 14.44 27 CYS B N 1
ATOM 2589 C CA . CYS B 1 27 ? -33.124 -12.332 -42.609 1.00 14.88 27 CYS B CA 1
ATOM 2590 C C . CYS B 1 27 ? -34.206 -13.412 -42.553 1.00 21.11 27 CYS B C 1
ATOM 2591 O O . CYS B 1 27 ? -34.075 -14.484 -43.163 1.00 20.29 27 CYS B O 1
ATOM 2594 N N . ARG B 1 28 ? -35.218 -13.176 -41.734 1.00 13.71 28 ARG B N 1
ATOM 2595 C CA . ARG B 1 28 ? -36.271 -14.170 -41.523 1.00 14.15 28 ARG B CA 1
ATOM 2596 C C . ARG B 1 28 ? -37.553 -13.676 -42.161 1.00 14.78 28 ARG B C 1
ATOM 2597 O O . ARG B 1 28 ? -37.920 -12.505 -42.013 1.00 14.84 28 ARG B O 1
ATOM 2605 N N . MET B 1 29 ? -38.242 -14.555 -42.888 1.00 13.90 29 MET B N 1
ATOM 2606 C CA . MET B 1 29 ? -39.508 -14.158 -43.487 1.00 13.81 29 MET B CA 1
ATOM 2607 C C . MET B 1 29 ? -40.536 -15.267 -43.312 1.00 14.78 29 MET B C 1
ATOM 2608 O O . MET B 1 29 ? -40.272 -16.413 -43.695 1.00 16.67 29 MET B O 1
ATOM 2613 N N . ARG B 1 30 ? -41.695 -14.930 -42.759 1.00 15.25 30 ARG B N 1
ATOM 2614 C CA . ARG B 1 30 ? -42.763 -15.896 -42.592 1.00 20.78 30 ARG B CA 1
ATOM 2615 C C . ARG B 1 30 ? -43.300 -16.389 -43.936 1.00 21.29 30 ARG B C 1
ATOM 2616 O O . ARG B 1 30 ? -43.678 -17.559 -44.077 1.00 17.81 30 ARG B O 1
ATOM 2624 N N . ASP B 1 31 ? -43.361 -15.496 -44.919 1.00 16.11 31 ASP B N 1
ATOM 2625 C CA . ASP B 1 31 ? -43.869 -15.865 -46.243 1.00 16.60 31 ASP B CA 1
ATOM 2626 C C . ASP B 1 31 ? -43.010 -15.230 -47.336 1.00 15.60 31 ASP B C 1
ATOM 2627 O O . ASP B 1 31 ? -43.310 -14.147 -47.866 1.00 15.28 31 ASP B O 1
ATOM 2632 N N . PRO B 1 32 ? -41.920 -15.902 -47.675 1.00 13.69 32 PRO B N 1
ATOM 2633 C CA . PRO B 1 32 ? -40.971 -15.370 -48.658 1.00 11.36 32 PRO B CA 1
ATOM 2634 C C . PRO B 1 32 ? -41.664 -15.093 -49.977 1.00 13.72 32 PRO B C 1
ATOM 2635 O O . PRO B 1 32 ? -41.285 -14.146 -50.637 1.00 14.04 32 PRO B O 1
ATOM 2639 N N . ALA B 1 33 ? -42.662 -15.898 -50.360 1.00 13.34 33 ALA B N 1
ATOM 2640 C CA . ALA B 1 33 ? -43.322 -15.689 -51.641 1.00 16.57 33 ALA B CA 1
ATOM 2641 C C . ALA B 1 33 ? -44.059 -14.348 -51.676 1.00 13.65 33 ALA B C 1
ATOM 2642 O O . ALA B 1 33 ? -44.062 -13.644 -52.705 1.00 12.54 33 ALA B O 1
ATOM 2644 N N . GLU B 1 34 ? -44.682 -14.000 -50.557 1.00 11.08 34 GLU B N 1
ATOM 2645 C CA . GLU B 1 34 ? -45.330 -12.716 -50.459 1.00 9.57 34 GLU B CA 1
ATOM 2646 C C . GLU B 1 34 ? -44.307 -11.580 -50.534 1.00 11.37 34 GLU B C 1
ATOM 2647 O O . GLU B 1 34 ? -44.520 -10.586 -51.238 1.00 10.55 34 GLU B O 1
ATOM 2653 N N . VAL B 1 35 ? -43.202 -11.729 -49.805 1.00 10.77 35 VAL B N 1
ATOM 2654 C CA . VAL B 1 35 ? -42.128 -10.726 -49.861 1.00 10.80 35 VAL B CA 1
ATOM 2655 C C . VAL B 1 35 ? -41.653 -10.533 -51.292 1.00 9.80 35 VAL B C 1
ATOM 2656 O O . VAL B 1 35 ? -41.484 -9.395 -51.772 1.00 10.81 35 VAL B O 1
ATOM 2660 N N . GLU B 1 36 ? -41.462 -11.644 -51.994 1.00 10.53 36 GLU B N 1
ATOM 2661 C CA . GLU B 1 36 ? -40.980 -11.595 -53.366 1.00 8.73 36 GLU B CA 1
ATOM 2662 C C . GLU B 1 36 ? -41.967 -10.827 -54.252 1.00 11.66 36 GLU B C 1
ATOM 2663 O O . GLU B 1 36 ? -41.540 -9.964 -55.073 1.00 10.67 36 GLU B O 1
ATOM 2669 N N . ARG B 1 37 ? -43.258 -11.106 -54.056 1.00 9.01 37 ARG B N 1
ATOM 2670 C CA . ARG B 1 37 ? -44.281 -10.442 -54.872 1.00 9.16 37 ARG B CA 1
ATOM 2671 C C . ARG B 1 37 ? -44.283 -8.931 -54.603 1.00 11.45 37 ARG B C 1
ATOM 2672 O O . ARG B 1 37 ? -44.358 -8.135 -55.538 1.00 9.65 37 ARG B O 1
ATOM 2680 N N . ILE B 1 38 ? -44.184 -8.548 -53.329 1.00 9.98 38 ILE B N 1
ATOM 2681 C CA . ILE B 1 38 ? -44.146 -7.116 -52.964 1.00 8.45 38 ILE B CA 1
ATOM 2682 C C . ILE B 1 38 ? -42.947 -6.414 -53.567 1.00 10.01 38 ILE B C 1
ATOM 2683 O O . ILE B 1 38 ? -43.068 -5.297 -54.106 1.00 9.36 38 ILE B O 1
ATOM 2688 N N . ILE B 1 39 ? -41.793 -7.080 -53.532 1.00 8.79 39 ILE B N 1
ATOM 2689 C CA . ILE B 1 39 ? -40.602 -6.470 -54.129 1.00 8.31 39 ILE B CA 1
ATOM 2690 C C . ILE B 1 39 ? -40.839 -6.235 -55.614 1.00 8.75 39 ILE B C 1
ATOM 2691 O O . ILE B 1 39 ? -40.535 -5.130 -56.157 1.00 9.81 39 ILE B O 1
ATOM 2696 N N . ASN B 1 40 ? -41.390 -7.243 -56.292 1.00 9.07 40 ASN B N 1
ATOM 2697 C CA . ASN B 1 40 ? -41.664 -7.039 -57.711 1.00 9.41 40 ASN B CA 1
ATOM 2698 C C . ASN B 1 40 ? -42.650 -5.897 -57.956 1.00 9.96 40 ASN B C 1
ATOM 2699 O O . ASN B 1 40 ? -42.478 -5.125 -58.899 1.00 11.30 40 ASN B O 1
ATOM 2704 N N . GLU B 1 41 ? -43.658 -5.746 -57.092 1.00 10.82 41 GLU B N 1
ATOM 2705 C CA . GLU B 1 41 ? -44.564 -4.606 -57.267 1.00 10.86 41 GLU B CA 1
ATOM 2706 C C . GLU B 1 41 ? -43.851 -3.253 -57.108 1.00 10.42 41 GLU B C 1
ATOM 2707 O O . GLU B 1 41 ? -44.086 -2.319 -57.892 1.00 11.16 41 GLU B O 1
ATOM 2713 N N . PHE B 1 42 ? -42.965 -3.144 -56.103 1.00 9.60 42 PHE B N 1
ATOM 2714 C CA . PHE B 1 42 ? -42.187 -1.925 -55.919 1.00 9.06 42 PHE B CA 1
ATOM 2715 C C . PHE B 1 42 ? -41.335 -1.610 -57.155 1.00 9.84 42 PHE B C 1
ATOM 2716 O O . PHE B 1 42 ? -41.228 -0.443 -57.574 1.00 10.31 42 PHE B O 1
ATOM 2724 N N . VAL B 1 43 ? -40.724 -2.644 -57.738 1.00 9.53 43 VAL B N 1
ATOM 2725 C CA . VAL B 1 43 ? -39.834 -2.445 -58.886 1.00 11.35 43 VAL B CA 1
ATOM 2726 C C . VAL B 1 43 ? -40.617 -2.019 -60.121 1.00 9.42 43 VAL B C 1
ATOM 2727 O O . VAL B 1 43 ? -40.199 -1.117 -60.846 1.00 12.40 43 VAL B O 1
ATOM 2731 N N . ILE B 1 44 ? -41.763 -2.659 -60.337 1.00 10.81 44 ILE B N 1
ATOM 2732 C CA . ILE B 1 44 ? -42.668 -2.295 -61.442 1.00 11.60 44 ILE B CA 1
ATOM 2733 C C . ILE B 1 44 ? -43.114 -0.846 -61.307 1.00 13.30 44 ILE B C 1
ATOM 2734 O O . ILE B 1 44 ? -43.134 -0.085 -62.285 1.00 16.02 44 ILE B O 1
ATOM 2739 N N . GLY B 1 45 ? -43.462 -0.462 -60.085 1.00 11.33 45 GLY B N 1
ATOM 2740 C CA . GLY B 1 45 ? -44.007 0.860 -59.820 1.00 11.30 45 GLY B CA 1
ATOM 2741 C C . GLY B 1 45 ? -43.034 2.009 -59.965 1.00 17.52 45 GLY B C 1
ATOM 2742 O O . GLY B 1 45 ? -43.425 3.105 -60.366 1.00 18.64 45 GLY B O 1
ATOM 2743 N N . GLY B 1 46 ? -41.773 1.788 -59.632 1.00 12.09 46 GLY B N 1
ATOM 2744 C CA . GLY B 1 46 ? -40.799 2.869 -59.738 1.00 13.10 46 GLY B CA 1
ATOM 2745 C C . GLY B 1 46 ? -40.717 3.743 -58.492 1.00 13.47 46 GLY B C 1
ATOM 2746 O O . GLY B 1 46 ? -41.608 3.748 -57.616 1.00 12.89 46 GLY B O 1
ATOM 2747 N N . PRO B 1 47 ? -39.647 4.523 -58.393 1.00 11.95 47 PRO B N 1
ATOM 2748 C CA . PRO B 1 47 ? -39.437 5.347 -57.198 1.00 12.10 47 PRO B CA 1
ATOM 2749 C C . PRO B 1 47 ? -40.518 6.392 -57.027 1.00 10.76 47 PRO B C 1
ATOM 2750 O O . PRO B 1 47 ? -40.734 6.785 -55.882 1.00 10.12 47 PRO B O 1
ATOM 2754 N N . GLU B 1 48 ? -41.191 6.797 -58.103 1.00 11.28 48 GLU B N 1
ATOM 2755 C CA . GLU B 1 48 ? -42.193 7.852 -58.016 1.00 12.72 48 GLU B CA 1
ATOM 2756 C C . GLU B 1 48 ? -43.410 7.426 -57.196 1.00 9.63 48 GLU B C 1
ATOM 2757 O O . GLU B 1 48 ? -44.225 8.269 -56.816 1.00 11.94 48 GLU B O 1
ATOM 2763 N N . ARG B 1 49 ? -43.503 6.128 -56.884 1.00 10.32 49 ARG B N 1
ATOM 2764 C CA . ARG B 1 49 ? -44.637 5.615 -56.132 1.00 10.15 49 ARG B CA 1
ATOM 2765 C C . ARG B 1 49 ? -44.271 5.273 -54.701 1.00 10.77 49 ARG B C 1
ATOM 2766 O O . ARG B 1 49 ? -45.146 4.883 -53.921 1.00 9.75 49 ARG B O 1
ATOM 2774 N N A MET B 1 50 ? -42.987 5.392 -54.362 0.77 9.96 50 MET B N 1
ATOM 2775 N N B MET B 1 50 ? -42.995 5.415 -54.354 0.23 9.98 50 MET B N 1
ATOM 2776 C CA A MET B 1 50 ? -42.477 4.940 -53.070 0.77 7.44 50 MET B CA 1
ATOM 2777 C CA B MET B 1 50 ? -42.500 4.951 -53.063 0.23 9.95 50 MET B CA 1
ATOM 2778 C C A MET B 1 50 ? -42.522 6.025 -51.995 0.77 9.58 50 MET B C 1
ATOM 2779 C C B MET B 1 50 ? -42.485 6.030 -51.985 0.23 9.68 50 MET B C 1
ATOM 2780 O O A MET B 1 50 ? -42.333 7.199 -52.298 0.77 9.69 50 MET B O 1
ATOM 2781 O O B MET B 1 50 ? -42.263 7.207 -52.271 0.23 9.71 50 MET B O 1
ATOM 2790 N N . GLN B 1 51 ? -42.726 5.610 -50.745 1.00 7.16 51 GLN B N 1
ATOM 2791 C CA . GLN B 1 51 ? -42.393 6.438 -49.585 1.00 7.99 51 GLN B CA 1
ATOM 2792 C C . GLN B 1 51 ? -41.871 5.533 -48.470 1.00 7.25 51 GLN B C 1
ATOM 2793 O O . GLN B 1 51 ? -42.135 4.322 -48.451 1.00 8.89 51 GLN B O 1
ATOM 2799 N N . ILE B 1 52 ? -41.072 6.101 -47.573 1.00 6.63 52 ILE B N 1
ATOM 2800 C CA . ILE B 1 52 ? -40.514 5.360 -46.450 1.00 7.34 52 ILE B CA 1
ATOM 2801 C C . ILE B 1 52 ? -41.061 5.960 -45.143 1.00 8.74 52 ILE B C 1
ATOM 2802 O O . ILE B 1 52 ? -41.177 7.191 -45.006 1.00 9.24 52 ILE B O 1
ATOM 2807 N N . VAL B 1 53 ? -41.430 5.124 -44.182 1.00 6.90 53 VAL B N 1
ATOM 2808 C CA . VAL B 1 53 ? -41.788 5.622 -42.854 1.00 6.74 53 VAL B CA 1
ATOM 2809 C C . VAL B 1 53 ? -40.932 4.820 -41.876 1.00 10.66 53 VAL B C 1
ATOM 2810 O O . VAL B 1 53 ? -41.039 3.584 -41.816 1.00 9.39 53 VAL B O 1
ATOM 2814 N N . SER B 1 54 ? -40.044 5.517 -41.157 1.00 8.36 54 SER B N 1
ATOM 2815 C CA . SER B 1 54 ? -39.081 4.844 -40.288 1.00 8.93 54 SER B CA 1
ATOM 2816 C C . SER B 1 54 ? -39.148 5.365 -38.859 1.00 10.63 54 SER B C 1
ATOM 2817 O O . SER B 1 54 ? -39.241 6.582 -38.620 1.00 10.41 54 SER B O 1
ATOM 2820 N N . ASP B 1 55 ? -39.054 4.433 -37.923 1.00 8.21 55 ASP B N 1
ATOM 2821 C CA . ASP B 1 55 ? -38.760 4.762 -36.532 1.00 7.35 55 ASP B CA 1
ATOM 2822 C C . ASP B 1 55 ? -37.355 5.376 -36.417 1.00 9.05 55 ASP B C 1
ATOM 2823 O O . ASP B 1 55 ? -36.517 5.180 -37.311 1.00 9.88 55 ASP B O 1
ATOM 2828 N N . PHE B 1 56 ? -37.088 6.084 -35.303 1.00 8.33 56 PHE B N 1
ATOM 2829 C CA . PHE B 1 56 ? -35.738 6.588 -35.038 1.00 10.25 56 PHE B CA 1
ATOM 2830 C C . PHE B 1 56 ? -34.987 5.761 -33.989 1.00 9.56 56 PHE B C 1
ATOM 2831 O O . PHE B 1 56 ? -33.964 5.155 -34.308 1.00 9.26 56 PHE B O 1
ATOM 2839 N N . ASP B 1 57 ? -35.440 5.791 -32.746 1.00 9.18 57 ASP B N 1
ATOM 2840 C CA . ASP B 1 57 ? -34.708 5.156 -31.644 1.00 8.61 57 ASP B CA 1
ATOM 2841 C C . ASP B 1 57 ? -34.545 3.650 -31.815 1.00 8.78 57 ASP B C 1
ATOM 2842 O O . ASP B 1 57 ? -35.514 2.897 -31.820 1.00 10.61 57 ASP B O 1
ATOM 2847 N N . TYR B 1 58 ? -33.283 3.241 -31.970 1.00 10.27 58 TYR B N 1
ATOM 2848 C CA . TYR B 1 58 ? -32.914 1.829 -32.101 1.00 11.20 58 TYR B CA 1
ATOM 2849 C C . TYR B 1 58 ? -33.307 1.217 -33.439 1.00 11.64 58 TYR B C 1
ATOM 2850 O O . TYR B 1 58 ? -33.162 0.017 -33.627 1.00 10.71 58 TYR B O 1
ATOM 2859 N N . THR B 1 59 ? -33.782 2.048 -34.363 1.00 8.31 59 THR B N 1
ATOM 2860 C CA . THR B 1 59 ? -33.923 1.694 -35.761 1.00 8.93 59 THR B CA 1
ATOM 2861 C C . THR B 1 59 ? -32.849 2.416 -36.560 1.00 10.11 59 THR B C 1
ATOM 2862 O O . THR B 1 59 ? -31.994 1.789 -37.197 1.00 9.82 59 THR B O 1
ATOM 2866 N N . ILE B 1 60 ? -32.874 3.751 -36.525 1.00 9.78 60 ILE B N 1
ATOM 2867 C CA . ILE B 1 60 ? -31.819 4.514 -37.191 1.00 9.27 60 ILE B CA 1
ATOM 2868 C C . ILE B 1 60 ? -30.574 4.509 -36.299 1.00 11.68 60 ILE B C 1
ATOM 2869 O O . ILE B 1 60 ? -29.446 4.334 -36.780 1.00 12.11 60 ILE B O 1
ATOM 2874 N N . THR B 1 61 ? -30.753 4.671 -34.993 1.00 12.28 61 THR B N 1
ATOM 2875 C CA . THR B 1 61 ? -29.619 4.469 -34.088 1.00 11.07 61 THR B CA 1
ATOM 2876 C C . THR B 1 61 ? -29.422 2.984 -33.804 1.00 15.05 61 THR B C 1
ATOM 2877 O O . THR B 1 61 ? -30.364 2.193 -33.855 1.00 15.70 61 THR B O 1
ATOM 2881 N N . LYS B 1 62 ? -28.186 2.600 -33.554 1.00 15.52 62 LYS B N 1
ATOM 2882 C CA . LYS B 1 62 ? -27.895 1.187 -33.412 1.00 25.81 62 LYS B CA 1
ATOM 2883 C C . LYS B 1 62 ? -28.511 0.566 -32.200 1.00 35.75 62 LYS B C 1
ATOM 2884 O O . LYS B 1 62 ? -28.594 1.193 -31.134 1.00 32.68 62 LYS B O 1
ATOM 2890 N N A GLN B 1 63 ? -28.947 -0.684 -32.361 0.52 37.63 63 GLN B N 1
ATOM 2891 N N B GLN B 1 63 ? -28.964 -0.669 -32.399 0.48 37.57 63 GLN B N 1
ATOM 2892 C CA A GLN B 1 63 ? -29.358 -1.531 -31.246 0.52 36.86 63 GLN B CA 1
ATOM 2893 C CA B GLN B 1 63 ? -29.286 -1.575 -31.319 0.48 36.45 63 GLN B CA 1
ATOM 2894 C C A GLN B 1 63 ? -28.123 -2.059 -30.526 0.52 35.51 63 GLN B C 1
ATOM 2895 C C B GLN B 1 63 ? -27.990 -2.135 -30.756 0.48 35.12 63 GLN B C 1
ATOM 2896 O O A GLN B 1 63 ? -28.138 -2.271 -29.309 0.52 34.52 63 GLN B O 1
ATOM 2897 O O B GLN B 1 63 ? -27.208 -2.753 -31.482 0.48 34.73 63 GLN B O 1
ATOM 2908 N N A ARG B 1 64 ? -27.058 -2.267 -31.297 0.52 29.42 64 ARG B N 1
ATOM 2909 N N B ARG B 1 64 ? -27.705 -1.813 -29.501 0.48 36.10 64 ARG B N 1
ATOM 2910 C CA A ARG B 1 64 ? -25.795 -2.738 -30.761 0.52 18.11 64 ARG B CA 1
ATOM 2911 C CA B ARG B 1 64 ? -28.266 -0.634 -28.858 0.48 32.72 64 ARG B CA 1
ATOM 2912 C C A ARG B 1 64 ? -24.602 -2.020 -31.384 0.52 15.01 64 ARG B C 1
ATOM 2913 C C B ARG B 1 64 ? -27.026 0.116 -28.381 0.48 23.51 64 ARG B C 1
ATOM 2914 O O A ARG B 1 64 ? -24.339 -2.143 -32.585 0.52 23.32 64 ARG B O 1
ATOM 2915 O O B ARG B 1 64 ? -27.064 0.836 -27.384 0.48 22.17 64 ARG B O 1
ATOM 2930 N N A THR B 1 65 ? -23.897 -1.272 -30.545 0.52 20.73 65 THR B N 1
ATOM 2931 N N B THR B 1 65 ? -25.907 -0.092 -29.083 0.48 23.29 65 THR B N 1
ATOM 2932 C CA A THR B 1 65 ? -22.646 -0.610 -30.894 0.52 27.30 65 THR B CA 1
ATOM 2933 C CA B THR B 1 65 ? -24.596 0.090 -28.450 0.48 19.80 65 THR B CA 1
ATOM 2934 C C A THR B 1 65 ? -21.506 -1.629 -30.944 0.52 27.94 65 THR B C 1
ATOM 2935 C C B THR B 1 65 ? -23.394 0.721 -29.209 0.48 37.60 65 THR B C 1
ATOM 2936 O O A THR B 1 65 ? -21.583 -2.703 -30.340 0.52 30.18 65 THR B O 1
ATOM 2937 O O B THR B 1 65 ? -23.287 0.643 -30.437 0.48 34.55 65 THR B O 1
ATOM 2944 N N A GLU B 1 66 ? -20.436 -1.298 -31.656 0.52 25.37 66 GLU B N 1
ATOM 2945 N N B GLU B 1 66 ? -22.492 1.321 -28.422 0.48 39.46 66 GLU B N 1
ATOM 2946 C CA A GLU B 1 66 ? -19.288 -2.188 -31.707 0.52 27.58 66 GLU B CA 1
ATOM 2947 C CA B GLU B 1 66 ? -21.285 2.023 -28.885 0.48 41.35 66 GLU B CA 1
ATOM 2948 C C A GLU B 1 66 ? -18.557 -2.282 -30.360 0.52 27.31 66 GLU B C 1
ATOM 2949 C C B GLU B 1 66 ? -20.089 1.116 -29.155 0.48 45.44 66 GLU B C 1
ATOM 2950 O O A GLU B 1 66 ? -17.928 -3.293 -30.056 0.52 25.07 66 GLU B O 1
ATOM 2951 O O B GLU B 1 66 ? -19.603 1.012 -30.281 0.48 45.72 66 GLU B O 1
ATOM 2962 N N A ASP B 1 67 ? -18.654 -1.242 -29.540 0.52 33.74 67 ASP B N 1
ATOM 2963 N N B ASP B 1 67 ? -19.572 0.532 -28.079 0.48 47.80 67 ASP B N 1
ATOM 2964 C CA A ASP B 1 67 ? -18.027 -1.296 -28.218 0.52 45.73 67 ASP B CA 1
ATOM 2965 C CA B ASP B 1 67 ? -18.541 -0.505 -28.131 0.48 47.82 67 ASP B CA 1
ATOM 2966 C C A ASP B 1 67 ? -18.944 -1.739 -27.057 0.52 50.01 67 ASP B C 1
ATOM 2967 C C B ASP B 1 67 ? -19.005 -1.525 -27.105 0.48 49.62 67 ASP B C 1
ATOM 2968 O O A ASP B 1 67 ? -18.484 -1.846 -25.917 0.52 52.27 67 ASP B O 1
ATOM 2969 O O B ASP B 1 67 ? -18.299 -1.861 -26.153 0.48 52.30 67 ASP B O 1
ATOM 2978 N N . GLY B 1 68 ? -20.223 -2.002 -27.327 1.00 50.16 68 GLY B N 1
ATOM 2979 C CA . GLY B 1 68 ? -21.039 -2.643 -26.311 1.00 50.16 68 GLY B CA 1
ATOM 2980 C C . GLY B 1 68 ? -21.707 -1.675 -25.335 1.00 49.25 68 GLY B C 1
ATOM 2981 O O . GLY B 1 68 ? -22.621 -2.065 -24.607 1.00 51.23 68 GLY B O 1
ATOM 2982 N N . GLY B 1 69 ? -21.259 -0.420 -25.313 1.00 46.40 69 GLY B N 1
ATOM 2983 C CA . GLY B 1 69 ? -21.821 0.584 -24.417 1.00 46.36 69 GLY B CA 1
ATOM 2984 C C . GLY B 1 69 ? -23.104 1.197 -24.967 1.00 39.91 69 GLY B C 1
ATOM 2985 O O . GLY B 1 69 ? -23.258 1.311 -26.174 1.00 45.86 69 GLY B O 1
ATOM 2986 N N . ALA B 1 70 ? -24.010 1.628 -24.092 1.00 30.82 70 ALA B N 1
ATOM 2987 C CA . ALA B 1 70 ? -25.372 1.979 -24.497 1.00 31.22 70 ALA B CA 1
ATOM 2988 C C . ALA B 1 70 ? -25.516 3.271 -25.320 1.00 30.67 70 ALA B C 1
ATOM 2989 O O . ALA B 1 70 ? -24.835 4.262 -25.063 1.00 36.09 70 ALA B O 1
ATOM 2991 N N . VAL B 1 71 ? -26.428 3.265 -26.289 1.00 29.26 71 VAL B N 1
ATOM 2992 C CA . VAL B 1 71 ? -26.817 4.503 -26.969 1.00 23.75 71 VAL B CA 1
ATOM 2993 C C . VAL B 1 71 ? -28.110 4.959 -26.321 1.00 17.41 71 VAL B C 1
ATOM 2994 O O . VAL B 1 71 ? -29.035 4.149 -26.164 1.00 17.66 71 VAL B O 1
ATOM 2998 N N . PRO B 1 72 ? -28.170 6.235 -25.886 1.00 20.01 72 PRO B N 1
ATOM 2999 C CA . PRO B 1 72 ? -29.341 6.759 -25.182 1.00 20.53 72 PRO B CA 1
ATOM 3000 C C . PRO B 1 72 ? -30.482 6.946 -26.158 1.00 13.48 72 PRO B C 1
ATOM 3001 O O . PRO B 1 72 ? -30.234 6.975 -27.358 1.00 17.73 72 PRO B O 1
ATOM 3005 N N . SER B 1 73 ? -31.705 7.042 -25.648 1.00 15.17 73 SER B N 1
ATOM 3006 C CA . SER B 1 73 ? -32.825 7.342 -26.510 1.00 15.39 73 SER B CA 1
ATOM 3007 C C . SER B 1 73 ? -32.740 8.840 -26.827 1.00 15.97 73 SER B C 1
ATOM 3008 O O . SER B 1 73 ? -31.959 9.571 -26.212 1.00 15.47 73 SER B O 1
ATOM 3011 N N . SER B 1 74 ? -33.544 9.299 -27.778 1.00 10.72 74 SER B N 1
ATOM 3012 C CA . SER B 1 74 ? -33.639 10.732 -28.062 1.00 10.56 74 SER B CA 1
ATOM 3013 C C . SER B 1 74 ? -33.979 11.577 -26.803 1.00 12.47 74 SER B C 1
ATOM 3014 O O . SER B 1 74 ? -33.480 12.717 -26.620 1.00 12.60 74 SER B O 1
ATOM 3017 N N . PHE B 1 75 ? -34.824 11.014 -25.933 1.00 12.80 75 PHE B N 1
ATOM 3018 C CA . PHE B 1 75 ? -35.120 11.628 -24.638 1.00 13.72 75 PHE B CA 1
ATOM 3019 C C . PHE B 1 75 ? -33.829 11.756 -23.846 1.00 14.99 75 PHE B C 1
ATOM 3020 O O . PHE B 1 75 ? -33.571 12.793 -23.227 1.00 15.07 75 PHE B O 1
ATOM 3028 N N . GLY B 1 76 ? -33.020 10.702 -23.837 1.00 13.63 76 GLY B N 1
ATOM 3029 C CA . GLY B 1 76 ? -31.812 10.700 -23.035 1.00 14.21 76 GLY B CA 1
ATOM 3030 C C . GLY B 1 76 ? -30.796 11.705 -23.538 1.00 17.43 76 GLY B C 1
ATOM 3031 O O . GLY B 1 76 ? -29.994 12.246 -22.757 1.00 15.84 76 GLY B O 1
ATOM 3032 N N . ILE B 1 77 ? -30.819 11.930 -24.849 1.00 14.76 77 ILE B N 1
ATOM 3033 C CA . ILE B 1 77 ? -29.953 12.897 -25.495 1.00 15.55 77 ILE B CA 1
ATOM 3034 C C . ILE B 1 77 ? -30.337 14.293 -25.044 1.00 16.84 77 ILE B C 1
ATOM 3035 O O . ILE B 1 77 ? -29.464 15.108 -24.713 1.00 16.56 77 ILE B O 1
ATOM 3040 N N . PHE B 1 78 ? -31.643 14.555 -24.985 1.00 13.84 78 PHE B N 1
ATOM 3041 C CA . PHE B 1 78 ? -32.093 15.847 -24.433 1.00 14.83 78 PHE B CA 1
ATOM 3042 C C . PHE B 1 78 ? -31.712 15.993 -22.948 1.00 15.16 78 PHE B C 1
ATOM 3043 O O . PHE B 1 78 ? -31.160 17.010 -22.527 1.00 17.36 78 PHE B O 1
ATOM 3051 N N . ASN B 1 79 ? -31.983 14.955 -22.160 1.00 18.37 79 ASN B N 1
ATOM 3052 C CA . ASN B 1 79 ? -31.781 15.008 -20.713 1.00 19.38 79 ASN B CA 1
ATOM 3053 C C . ASN B 1 79 ? -30.334 15.211 -20.297 1.00 23.57 79 ASN B C 1
ATOM 3054 O O . ASN B 1 79 ? -30.041 15.624 -19.166 1.00 23.15 79 ASN B O 1
ATOM 3059 N N . ALA B 1 80 ? -29.416 14.919 -21.201 1.00 19.77 80 ALA B N 1
ATOM 3060 C CA . ALA B 1 80 ? -28.007 15.007 -20.860 1.00 23.65 80 ALA B CA 1
ATOM 3061 C C . ALA B 1 80 ? -27.461 16.430 -20.948 1.00 25.86 80 ALA B C 1
ATOM 3062 O O . ALA B 1 80 ? -26.324 16.660 -20.556 1.00 28.43 80 ALA B O 1
ATOM 3064 N N . CYS B 1 81 ? -28.246 17.377 -21.472 1.00 24.32 81 CYS B N 1
ATOM 3065 C CA . CYS B 1 81 ? -27.771 18.761 -21.579 1.00 22.35 81 CYS B CA 1
ATOM 3066 C C . CYS B 1 81 ? -27.411 19.296 -20.190 1.00 21.74 81 CYS B C 1
ATOM 3067 O O . CYS B 1 81 ? -28.232 19.254 -19.266 1.00 25.00 81 CYS B O 1
ATOM 3070 N N . GLN B 1 82 ? -26.181 19.768 -20.015 1.00 27.36 82 GLN B N 1
ATOM 3071 C CA . GLN B 1 82 ? -25.757 20.100 -18.657 1.00 35.39 82 GLN B CA 1
ATOM 3072 C C . GLN B 1 82 ? -26.459 21.336 -18.044 1.00 37.44 82 GLN B C 1
ATOM 3073 O O . GLN B 1 82 ? -26.503 21.481 -16.819 1.00 42.43 82 GLN B O 1
ATOM 3079 N N . SER B 1 83 ? -27.032 22.189 -18.895 1.00 34.65 83 SER B N 1
ATOM 3080 C CA . SER B 1 83 ? -27.746 23.398 -18.452 1.00 38.78 83 SER B CA 1
ATOM 3081 C C . SER B 1 83 ? -29.011 23.130 -17.652 1.00 30.33 83 SER B C 1
ATOM 3082 O O . SER B 1 83 ? -29.431 23.970 -16.844 1.00 30.94 83 SER B O 1
ATOM 3085 N N . LEU B 1 84 ? -29.633 21.989 -17.906 1.00 27.66 84 LEU B N 1
ATOM 3086 C CA . LEU B 1 84 ? -30.962 21.684 -17.366 1.00 23.65 84 LEU B CA 1
ATOM 3087 C C . LEU B 1 84 ? -30.942 21.740 -15.839 1.00 26.91 84 LEU B C 1
ATOM 3088 O O . LEU B 1 84 ? -29.915 21.453 -15.227 1.00 28.74 84 LEU B O 1
ATOM 3093 N N . PRO B 1 85 ? -32.065 22.155 -15.224 1.00 25.90 85 PRO B N 1
ATOM 3094 C CA . PRO B 1 85 ? -32.191 22.228 -13.764 1.00 28.89 85 PRO B CA 1
ATOM 3095 C C . PRO B 1 85 ? -31.919 20.885 -13.096 1.00 24.69 85 PRO B C 1
ATOM 3096 O O . PRO B 1 85 ? -32.330 19.861 -13.615 1.00 24.93 85 PRO B O 1
ATOM 3100 N N . GLU B 1 86 ? -31.256 20.911 -11.945 1.00 33.24 86 GLU B N 1
ATOM 3101 C CA . GLU B 1 86 ? -30.984 19.702 -11.149 1.00 32.05 86 GLU B CA 1
ATOM 3102 C C . GLU B 1 86 ? -32.251 18.951 -10.758 1.00 28.76 86 GLU B C 1
ATOM 3103 O O . GLU B 1 86 ? -32.303 17.712 -10.802 1.00 29.79 86 GLU B O 1
ATOM 3109 N N . ASN B 1 87 ? -33.279 19.704 -10.378 1.00 29.70 87 ASN B N 1
ATOM 3110 C CA . ASN B 1 87 ? -34.539 19.079 -9.991 1.00 35.20 87 ASN B CA 1
ATOM 3111 C C . ASN B 1 87 ? -35.190 18.359 -11.161 1.00 27.70 87 ASN B C 1
ATOM 3112 O O . ASN B 1 87 ? -35.733 17.268 -10.996 1.00 30.69 87 ASN B O 1
ATOM 3117 N N . PHE B 1 88 ? -35.134 18.972 -12.339 1.00 25.32 88 PHE B N 1
ATOM 3118 C CA . PHE B 1 88 ? -35.622 18.306 -13.540 1.00 24.09 88 PHE B CA 1
ATOM 3119 C C . PHE B 1 88 ? -34.928 16.969 -13.753 1.00 26.49 88 PHE B C 1
ATOM 3120 O O . PHE B 1 88 ? -35.587 15.946 -13.999 1.00 24.25 88 PHE B O 1
ATOM 3128 N N . LYS B 1 89 ? -33.599 16.969 -13.699 1.00 23.49 89 LYS B N 1
ATOM 3129 C CA . LYS B 1 89 ? -32.844 15.737 -13.965 1.00 26.77 89 LYS B CA 1
ATOM 3130 C C . LYS B 1 89 ? -33.177 14.664 -12.929 1.00 30.73 89 LYS B C 1
ATOM 3131 O O . LYS B 1 89 ? -33.367 13.490 -13.262 1.00 28.16 89 LYS B O 1
ATOM 3137 N N . ALA B 1 90 ? -33.223 15.074 -11.666 1.00 29.38 90 ALA B N 1
ATOM 3138 C CA . ALA B 1 90 ? -33.555 14.148 -10.590 1.00 29.60 90 ALA B CA 1
ATOM 3139 C C . ALA B 1 90 ? -34.960 13.536 -10.781 1.00 26.75 90 ALA B C 1
ATOM 3140 O O . ALA B 1 90 ? -35.147 12.313 -10.669 1.00 25.48 90 ALA B O 1
ATOM 3142 N N . GLU B 1 91 ? -35.942 14.383 -11.094 1.00 24.66 91 GLU B N 1
ATOM 3143 C CA . GLU B 1 91 ? -37.323 13.921 -11.308 1.00 26.93 91 GLU B CA 1
ATOM 3144 C C . GLU B 1 91 ? -37.523 13.035 -12.551 1.00 23.70 91 GLU B C 1
ATOM 3145 O O . GLU B 1 91 ? -38.295 12.045 -12.533 1.00 22.05 91 GLU B O 1
ATOM 3151 N N . THR B 1 92 ? -36.844 13.380 -13.641 1.00 20.62 92 THR B N 1
ATOM 3152 C CA . THR B 1 92 ? -36.956 12.548 -14.843 1.00 18.90 92 THR B CA 1
ATOM 3153 C C . THR B 1 92 ? -36.222 11.216 -14.629 1.00 24.45 92 THR B C 1
ATOM 3154 O O . THR B 1 92 ? -36.665 10.179 -15.121 1.00 18.46 92 THR B O 1
ATOM 3158 N N . ASP B 1 93 ? -35.117 11.234 -13.884 1.00 21.08 93 ASP B N 1
ATOM 3159 C CA . ASP B 1 93 ? -34.440 9.983 -13.559 1.00 26.25 93 ASP B CA 1
ATOM 3160 C C . ASP B 1 93 ? -35.353 9.104 -12.721 1.00 26.50 93 ASP B C 1
ATOM 3161 O O . ASP B 1 93 ? -35.405 7.890 -12.929 1.00 20.09 93 ASP B O 1
ATOM 3166 N N . LYS B 1 94 ? -36.059 9.712 -11.767 1.00 22.88 94 LYS B N 1
ATOM 3167 C CA . LYS B 1 94 ? -37.002 8.939 -10.966 1.00 25.18 94 LYS B CA 1
ATOM 3168 C C . LYS B 1 94 ? -38.077 8.305 -11.843 1.00 22.32 94 LYS B C 1
ATOM 3169 O O . LYS B 1 94 ? -38.418 7.120 -11.675 1.00 21.84 94 LYS B O 1
ATOM 3175 N N . LEU B 1 95 ? -38.607 9.096 -12.778 1.00 20.11 95 LEU B N 1
ATOM 3176 C CA . LEU B 1 95 ? -39.629 8.565 -13.676 1.00 20.13 95 LEU B CA 1
ATOM 3177 C C . LEU B 1 95 ? -39.089 7.388 -14.450 1.00 19.85 95 LEU B C 1
ATOM 3178 O O . LEU B 1 95 ? -39.788 6.390 -14.642 1.00 20.70 95 LEU B O 1
ATOM 3183 N N . TYR B 1 96 ? -37.854 7.532 -14.930 1.00 19.11 96 TYR B N 1
ATOM 3184 C CA . TYR B 1 96 ? -37.228 6.509 -15.761 1.00 18.46 96 TYR B CA 1
ATOM 3185 C C . TYR B 1 96 ? -37.076 5.216 -14.958 1.00 18.75 96 TYR B C 1
ATOM 3186 O O . TYR B 1 96 ? -37.402 4.126 -15.441 1.00 18.63 96 TYR B O 1
ATOM 3195 N N . HIS B 1 97 ? -36.628 5.351 -13.715 1.00 19.58 97 HIS B N 1
ATOM 3196 C CA . HIS B 1 97 ? -36.414 4.174 -12.885 1.00 20.39 97 HIS B CA 1
ATOM 3197 C C . HIS B 1 97 ? -37.727 3.502 -12.480 1.00 21.27 97 HIS B C 1
ATOM 3198 O O . HIS B 1 97 ? -37.773 2.283 -12.218 1.00 22.70 97 HIS B O 1
ATOM 3205 N N . LYS B 1 98 ? -38.810 4.270 -12.472 1.00 20.58 98 LYS B N 1
ATOM 3206 C CA . LYS B 1 98 ? -40.117 3.645 -12.238 1.00 21.21 98 LYS B CA 1
ATOM 3207 C C . LYS B 1 98 ? -40.688 2.932 -13.474 1.00 20.26 98 LYS B C 1
ATOM 3208 O O . LYS B 1 98 ? -41.129 1.786 -13.375 1.00 23.10 98 LYS B O 1
ATOM 3214 N N . TYR B 1 99 ? -40.690 3.620 -14.623 1.00 19.36 99 TYR B N 1
ATOM 3215 C CA . TYR B 1 99 ? -41.417 3.155 -15.803 1.00 18.87 99 TYR B CA 1
ATOM 3216 C C . TYR B 1 99 ? -40.637 2.254 -16.759 1.00 18.48 99 TYR B C 1
ATOM 3217 O O . TYR B 1 99 ? -41.241 1.440 -17.473 1.00 18.47 99 TYR B O 1
ATOM 3226 N N . ARG B 1 100 ? -39.315 2.425 -16.823 1.00 18.29 100 ARG B N 1
ATOM 3227 C CA . ARG B 1 100 ? -38.496 1.580 -17.689 1.00 18.10 100 ARG B CA 1
ATOM 3228 C C . ARG B 1 100 ? -38.623 0.090 -17.307 1.00 18.80 100 ARG B C 1
ATOM 3229 O O . ARG B 1 100 ? -38.766 -0.753 -18.197 1.00 18.76 100 ARG B O 1
ATOM 3237 N N . PRO B 1 101 ? -38.586 -0.239 -15.996 1.00 19.58 101 PRO B N 1
ATOM 3238 C CA . PRO B 1 101 ? -38.808 -1.652 -15.636 1.00 20.37 101 PRO B CA 1
ATOM 3239 C C . PRO B 1 101 ? -40.181 -2.188 -16.057 1.00 21.08 101 PRO B C 1
ATOM 3240 O O . PRO B 1 101 ? -40.265 -3.372 -16.395 1.00 23.56 101 PRO B O 1
ATOM 3244 N N . ILE B 1 102 ? -41.225 -1.352 -16.029 1.00 20.22 102 ILE B N 1
ATOM 3245 C CA . ILE B 1 102 ? -42.546 -1.761 -16.503 1.00 20.40 102 ILE B CA 1
ATOM 3246 C C . ILE B 1 102 ? -42.530 -1.966 -18.009 1.00 20.09 102 ILE B C 1
ATOM 3247 O O . ILE B 1 102 ? -43.082 -2.940 -18.527 1.00 21.38 102 ILE B O 1
ATOM 3252 N N . GLU B 1 103 ? -41.884 -1.047 -18.719 1.00 19.00 103 GLU B N 1
ATOM 3253 C CA . GLU B 1 103 ? -41.783 -1.172 -20.174 1.00 18.56 103 GLU B CA 1
ATOM 3254 C C . GLU B 1 103 ? -41.255 -2.527 -20.668 1.00 21.65 103 GLU B C 1
ATOM 3255 O O . GLU B 1 103 ? -41.712 -3.054 -21.691 1.00 21.29 103 GLU B O 1
ATOM 3261 N N . ILE B 1 104 ? -40.289 -3.083 -19.948 1.00 19.35 104 ILE B N 1
ATOM 3262 C CA . ILE B 1 104 ? -39.606 -4.286 -20.412 1.00 21.46 104 ILE B CA 1
ATOM 3263 C C . ILE B 1 104 ? -40.026 -5.525 -19.625 1.00 25.88 104 ILE B C 1
ATOM 3264 O O . ILE B 1 104 ? -39.419 -6.594 -19.760 1.00 28.83 104 ILE B O 1
ATOM 3269 N N . ASP B 1 105 ? -41.046 -5.385 -18.785 1.00 22.73 105 ASP B N 1
ATOM 3270 C CA . ASP B 1 105 ? -41.600 -6.527 -18.055 1.00 23.01 105 ASP B CA 1
ATOM 3271 C C . ASP B 1 105 ? -42.430 -7.413 -19.003 1.00 23.51 105 ASP B C 1
ATOM 3272 O O . ASP B 1 105 ? -43.488 -7.008 -19.488 1.00 28.75 105 ASP B O 1
ATOM 3277 N N . PRO B 1 106 ? -41.941 -8.630 -19.286 1.00 29.80 106 PRO B N 1
ATOM 3278 C CA . PRO B 1 106 ? -42.638 -9.512 -20.234 1.00 31.69 106 PRO B CA 1
ATOM 3279 C C . PRO B 1 106 ? -43.905 -10.104 -19.613 1.00 32.53 106 PRO B C 1
ATOM 3280 O O . PRO B 1 106 ? -44.761 -10.637 -20.329 1.00 35.75 106 PRO B O 1
ATOM 3284 N N . HIS B 1 107 ? -44.025 -9.993 -18.290 1.00 30.11 107 HIS B N 1
ATOM 3285 C CA . HIS B 1 107 ? -45.172 -10.549 -17.561 1.00 32.27 107 HIS B CA 1
ATOM 3286 C C . HIS B 1 107 ? -46.242 -9.495 -17.219 1.00 30.10 107 HIS B C 1
ATOM 3287 O O . HIS B 1 107 ? -47.226 -9.781 -16.525 1.00 33.31 107 HIS B O 1
ATOM 3294 N N . MET B 1 108 ? -46.044 -8.271 -17.689 1.00 27.66 108 MET B N 1
ATOM 3295 C CA . MET B 1 108 ? -47.061 -7.228 -17.573 1.00 26.24 108 MET B CA 1
ATOM 3296 C C . MET B 1 108 ? -48.003 -7.378 -18.775 1.00 30.07 108 MET B C 1
ATOM 3297 O O . MET B 1 108 ? -47.569 -7.244 -19.922 1.00 28.23 108 MET B O 1
ATOM 3302 N N . PRO B 1 109 ? -49.289 -7.658 -18.515 1.00 31.13 109 PRO B N 1
ATOM 3303 C CA . PRO B 1 109 ? -50.329 -7.762 -19.543 1.00 31.34 109 PRO B CA 1
ATOM 3304 C C . PRO B 1 109 ? -50.275 -6.550 -20.455 1.00 31.61 109 PRO B C 1
ATOM 3305 O O . PRO B 1 109 ? -50.116 -5.435 -19.952 1.00 24.25 109 PRO B O 1
ATOM 3309 N N . ILE B 1 110 ? -50.420 -6.740 -21.761 1.00 29.50 110 ILE B N 1
ATOM 3310 C CA . ILE B 1 110 ? -50.222 -5.613 -22.685 1.00 23.91 110 ILE B CA 1
ATOM 3311 C C . ILE B 1 110 ? -51.100 -4.376 -22.431 1.00 23.77 110 ILE B C 1
ATOM 3312 O O . ILE B 1 110 ? -50.593 -3.268 -22.498 1.00 24.75 110 ILE B O 1
ATOM 3317 N N . ALA B 1 111 ? -52.386 -4.535 -22.106 1.00 24.83 111 ALA B N 1
ATOM 3318 C CA . ALA B 1 111 ? -53.232 -3.345 -21.896 1.00 25.46 111 ALA B CA 1
ATOM 3319 C C . ALA B 1 111 ? -52.754 -2.456 -20.720 1.00 24.28 111 ALA B C 1
ATOM 3320 O O . ALA B 1 111 ? -52.713 -1.214 -20.804 1.00 25.60 111 ALA B O 1
ATOM 3322 N N . GLU B 1 112 ? -52.376 -3.107 -19.625 1.00 24.60 112 GLU B N 1
ATOM 3323 C CA . GLU B 1 112 ? -51.840 -2.389 -18.471 1.00 24.23 112 GLU B CA 1
ATOM 3324 C C . GLU B 1 112 ? -50.514 -1.706 -18.825 1.00 22.88 112 GLU B C 1
ATOM 3325 O O . GLU B 1 112 ? -50.251 -0.579 -18.410 1.00 23.41 112 GLU B O 1
ATOM 3331 N N . LYS B 1 113 ? -49.681 -2.401 -19.591 1.00 22.43 113 LYS B N 1
ATOM 3332 C CA . LYS B 1 113 ? -48.417 -1.817 -20.021 1.00 21.30 113 LYS B CA 1
ATOM 3333 C C . LYS B 1 113 ? -48.665 -0.567 -20.870 1.00 22.14 113 LYS B C 1
ATOM 3334 O O . LYS B 1 113 ? -47.996 0.453 -20.701 1.00 22.36 113 LYS B O 1
ATOM 3340 N N . VAL B 1 114 ? -49.624 -0.649 -21.789 1.00 21.07 114 VAL B N 1
ATOM 3341 C CA . VAL B 1 114 ? -49.958 0.503 -22.631 1.00 21.09 114 VAL B CA 1
ATOM 3342 C C . VAL B 1 114 ? -50.357 1.676 -21.768 1.00 20.82 114 VAL B C 1
ATOM 3343 O O . VAL B 1 114 ? -49.850 2.803 -21.964 1.00 21.23 114 VAL B O 1
ATOM 3347 N N . GLN B 1 115 ? -51.236 1.424 -20.793 1.00 21.60 115 GLN B N 1
ATOM 3348 C CA . GLN B 1 115 ? -51.633 2.529 -19.904 1.00 24.48 115 GLN B CA 1
ATOM 3349 C C . GLN B 1 115 ? -50.466 3.144 -19.086 1.00 21.45 115 GLN B C 1
ATOM 3350 O O . GLN B 1 115 ? -50.359 4.394 -18.958 1.00 22.11 115 GLN B O 1
ATOM 3356 N N . TYR B 1 116 ? -49.581 2.280 -18.568 1.00 21.18 116 TYR B N 1
ATOM 3357 C CA . TYR B 1 116 ? -48.371 2.766 -17.890 1.00 20.42 116 TYR B CA 1
ATOM 3358 C C . TYR B 1 116 ? -47.476 3.603 -18.799 1.00 19.39 116 TYR B C 1
ATOM 3359 O O . TYR B 1 116 ? -46.920 4.624 -18.366 1.00 19.09 116 TYR B O 1
ATOM 3368 N N . MET B 1 117 ? -47.334 3.189 -20.052 1.00 18.97 117 MET B N 1
ATOM 3369 C CA . MET B 1 117 ? -46.485 3.921 -20.981 1.00 18.13 117 MET B CA 1
ATOM 3370 C C . MET B 1 117 ? -47.095 5.294 -21.308 1.00 18.08 117 MET B C 1
ATOM 3371 O O . MET B 1 117 ? -46.395 6.318 -21.392 1.00 18.27 117 MET B O 1
ATOM 3376 N N . ILE B 1 118 ? -48.415 5.320 -21.471 1.00 18.73 118 ILE B N 1
ATOM 3377 C CA . ILE B 1 118 ? -49.086 6.596 -21.660 1.00 18.91 118 ILE B CA 1
ATOM 3378 C C . ILE B 1 118 ? -48.813 7.519 -20.478 1.00 19.00 118 ILE B C 1
ATOM 3379 O O . ILE B 1 118 ? -48.507 8.714 -20.663 1.00 20.36 118 ILE B O 1
ATOM 3384 N N . GLU B 1 119 ? -48.916 6.965 -19.267 1.00 21.18 119 GLU B N 1
ATOM 3385 C CA . GLU B 1 119 ? -48.597 7.739 -18.068 1.00 22.21 119 GLU B CA 1
ATOM 3386 C C . GLU B 1 119 ? -47.173 8.299 -18.127 1.00 21.76 119 GLU B C 1
ATOM 3387 O O . GLU B 1 119 ? -46.934 9.463 -17.821 1.00 19.02 119 GLU B O 1
ATOM 3393 N N . TRP B 1 120 ? -46.216 7.449 -18.468 1.00 18.68 120 TRP B N 1
ATOM 3394 C CA . TRP B 1 120 ? -44.819 7.868 -18.477 1.00 17.82 120 TRP B CA 1
ATOM 3395 C C . TRP B 1 120 ? -44.601 9.034 -19.442 1.00 17.50 120 TRP B C 1
ATOM 3396 O O . TRP B 1 120 ? -44.019 10.065 -19.060 1.00 17.77 120 TRP B O 1
ATOM 3407 N N . TRP B 1 121 ? -45.084 8.888 -20.682 1.00 17.08 121 TRP B N 1
ATOM 3408 C CA . TRP B 1 121 ? -44.896 9.941 -21.674 1.00 16.74 121 TRP B CA 1
ATOM 3409 C C . TRP B 1 121 ? -45.566 11.235 -21.186 1.00 19.11 121 TRP B C 1
ATOM 3410 O O . TRP B 1 121 ? -44.989 12.339 -21.273 1.00 20.66 121 TRP B O 1
ATOM 3421 N N . THR B 1 122 ? -46.776 11.094 -20.647 1.00 17.93 122 THR B N 1
ATOM 3422 C CA . THR B 1 122 ? -47.510 12.261 -20.140 1.00 18.62 122 THR B CA 1
ATOM 3423 C C . THR B 1 122 ? -46.730 13.003 -19.040 1.00 18.79 122 THR B C 1
ATOM 3424 O O . THR B 1 122 ? -46.564 14.234 -19.077 1.00 20.39 122 THR B O 1
ATOM 3428 N N . LYS B 1 123 ? -46.263 12.250 -18.055 1.00 20.18 123 LYS B N 1
ATOM 3429 C CA . LYS B 1 123 ? -45.521 12.831 -16.946 1.00 21.29 123 LYS B CA 1
ATOM 3430 C C . LYS B 1 123 ? -44.199 13.446 -17.380 1.00 21.96 123 LYS B C 1
ATOM 3431 O O . LYS B 1 123 ? -43.711 14.426 -16.781 1.00 21.92 123 LYS B O 1
ATOM 3437 N N A SER B 1 124 ? -43.615 12.860 -18.421 0.70 17.79 124 SER B N 1
ATOM 3438 N N B SER B 1 124 ? -43.610 12.875 -18.421 0.30 20.83 124 SER B N 1
ATOM 3439 C CA A SER B 1 124 ? -42.366 13.350 -18.959 0.70 20.48 124 SER B CA 1
ATOM 3440 C CA B SER B 1 124 ? -42.361 13.394 -18.932 0.30 20.26 124 SER B CA 1
ATOM 3441 C C A SER B 1 124 ? -42.607 14.728 -19.555 0.70 19.39 124 SER B C 1
ATOM 3442 C C B SER B 1 124 ? -42.605 14.753 -19.558 0.30 19.43 124 SER B C 1
ATOM 3443 O O A SER B 1 124 ? -41.818 15.643 -19.327 0.70 19.32 124 SER B O 1
ATOM 3444 O O B SER B 1 124 ? -41.826 15.682 -19.355 0.30 19.59 124 SER B O 1
ATOM 3449 N N . GLY B 1 125 ? -43.700 14.866 -20.300 1.00 18.57 125 GLY B N 1
ATOM 3450 C CA . GLY B 1 125 ? -44.067 16.148 -20.889 1.00 20.11 125 GLY B CA 1
ATOM 3451 C C . GLY B 1 125 ? -44.366 17.156 -19.791 1.00 23.28 125 GLY B C 1
ATOM 3452 O O . GLY B 1 125 ? -43.930 18.306 -19.853 1.00 23.10 125 GLY B O 1
ATOM 3453 N N . GLU B 1 126 ? -45.080 16.719 -18.755 1.00 22.39 126 GLU B N 1
ATOM 3454 C CA . GLU B 1 126 ? -45.414 17.616 -17.647 1.00 27.13 126 GLU B CA 1
ATOM 3455 C C . GLU B 1 126 ? -44.192 18.142 -16.897 1.00 25.27 126 GLU B C 1
ATOM 3456 O O . GLU B 1 126 ? -44.181 19.291 -16.453 1.00 26.23 126 GLU B O 1
ATOM 3462 N N . LEU B 1 127 ? -43.157 17.318 -16.765 1.00 22.27 127 LEU B N 1
ATOM 3463 C CA . LEU B 1 127 ? -41.943 17.769 -16.083 1.00 20.77 127 LEU B CA 1
ATOM 3464 C C . LEU B 1 127 ? -41.204 18.816 -16.910 1.00 24.87 127 LEU B C 1
ATOM 3465 O O . LEU B 1 127 ? -40.530 19.677 -16.358 1.00 24.92 127 LEU B O 1
ATOM 3470 N N . THR B 1 128 ? -41.324 18.716 -18.231 1.00 21.36 128 THR B N 1
ATOM 3471 C CA . THR B 1 128 ? -40.510 19.489 -19.165 1.00 20.11 128 THR B CA 1
ATOM 3472 C C . THR B 1 128 ? -41.197 20.833 -19.405 1.00 21.63 128 THR B C 1
ATOM 3473 O O . THR B 1 128 ? -41.618 21.173 -20.518 1.00 22.04 128 THR B O 1
ATOM 3477 N N . SER B 1 129 ? -41.331 21.587 -18.326 1.00 26.22 129 SER B N 1
ATOM 3478 C CA . SER B 1 129 ? -42.162 22.769 -18.348 1.00 24.87 129 SER B CA 1
ATOM 3479 C C . SER B 1 129 ? -41.646 23.733 -17.303 1.00 29.24 129 SER B C 1
ATOM 3480 O O . SER B 1 129 ? -41.089 23.316 -16.287 1.00 28.13 129 SER B O 1
ATOM 3483 N N . GLY B 1 130 ? -41.804 25.027 -17.570 1.00 24.35 130 GLY B N 1
ATOM 3484 C CA . GLY B 1 130 ? -41.621 26.034 -16.547 1.00 23.64 130 GLY B CA 1
ATOM 3485 C C . GLY B 1 130 ? -40.272 26.737 -16.515 1.00 23.43 130 GLY B C 1
ATOM 3486 O O . GLY B 1 130 ? -40.122 27.737 -15.802 1.00 29.15 130 GLY B O 1
ATOM 3487 N N . PHE B 1 131 ? -39.310 26.227 -17.280 1.00 25.94 131 PHE B N 1
ATOM 3488 C CA . PHE B 1 131 ? -37.970 26.814 -17.344 1.00 27.81 131 PHE B CA 1
ATOM 3489 C C . PHE B 1 131 ? -37.510 27.124 -18.781 1.00 26.19 131 PHE B C 1
ATOM 3490 O O . PHE B 1 131 ? -37.967 26.483 -19.727 1.00 22.82 131 PHE B O 1
ATOM 3498 N N . PRO B 1 132 ? -36.605 28.119 -18.947 1.00 24.45 132 PRO B N 1
ATOM 3499 C CA . PRO B 1 132 ? -36.148 28.427 -20.308 1.00 21.35 132 PRO B CA 1
ATOM 3500 C C . PRO B 1 132 ? -35.193 27.341 -20.777 1.00 22.38 132 PRO B C 1
ATOM 3501 O O . PRO B 1 132 ? -34.619 26.661 -19.931 1.00 24.23 132 PRO B O 1
ATOM 3505 N N . PHE B 1 133 ? -35.082 27.135 -22.086 1.00 22.91 133 PHE B N 1
ATOM 3506 C CA . PHE B 1 133 ? -34.126 26.175 -22.633 1.00 21.96 133 PHE B CA 1
ATOM 3507 C C . PHE B 1 133 ? -33.751 26.484 -24.080 1.00 25.19 133 PHE B C 1
ATOM 3508 O O . PHE B 1 133 ? -34.620 26.657 -24.936 1.00 29.89 133 PHE B O 1
ATOM 3516 N N . ASP B 1 134 ? -32.448 26.530 -24.348 1.00 28.31 134 ASP B N 1
ATOM 3517 C CA . ASP B 1 134 ? -31.935 26.743 -25.695 1.00 34.88 134 ASP B CA 1
ATOM 3518 C C . ASP B 1 134 ? -31.704 25.397 -26.353 1.00 34.27 134 ASP B C 1
ATOM 3519 O O . ASP B 1 134 ? -30.665 24.757 -26.153 1.00 33.73 134 ASP B O 1
ATOM 3524 N N . GLN B 1 135 ? -32.672 24.987 -27.163 1.00 32.56 135 GLN B N 1
ATOM 3525 C CA . GLN B 1 135 ? -32.656 23.651 -27.742 1.00 32.25 135 GLN B CA 1
ATOM 3526 C C . GLN B 1 135 ? -31.407 23.388 -28.611 1.00 31.84 135 GLN B C 1
ATOM 3527 O O . GLN B 1 135 ? -31.030 22.233 -28.812 1.00 30.87 135 GLN B O 1
ATOM 3533 N N . SER B 1 136 ? -30.728 24.462 -29.038 1.00 29.37 136 SER B N 1
ATOM 3534 C CA . SER B 1 136 ? -29.454 24.332 -29.735 1.00 35.71 136 SER B CA 1
ATOM 3535 C C . SER B 1 136 ? -28.411 23.567 -28.906 1.00 33.16 136 SER B C 1
ATOM 3536 O O . SER B 1 136 ? -27.544 22.909 -29.459 1.00 33.59 136 SER B O 1
ATOM 3539 N N A GLU B 1 137 ? -28.496 23.696 -27.583 0.65 33.12 137 GLU B N 1
ATOM 3540 N N B GLU B 1 137 ? -28.510 23.655 -27.582 0.35 32.74 137 GLU B N 1
ATOM 3541 C CA A GLU B 1 137 ? -27.648 22.958 -26.646 0.65 31.97 137 GLU B CA 1
ATOM 3542 C CA B GLU B 1 137 ? -27.593 22.940 -26.700 0.35 30.28 137 GLU B CA 1
ATOM 3543 C C A GLU B 1 137 ? -27.660 21.426 -26.866 0.65 22.62 137 GLU B C 1
ATOM 3544 C C B GLU B 1 137 ? -27.634 21.423 -26.914 0.35 22.57 137 GLU B C 1
ATOM 3545 O O A GLU B 1 137 ? -26.670 20.711 -26.562 0.65 23.43 137 GLU B O 1
ATOM 3546 O O B GLU B 1 137 ? -26.644 20.715 -26.647 0.35 24.04 137 GLU B O 1
ATOM 3557 N N . ILE B 1 138 ? -28.772 20.935 -27.408 1.00 23.55 138 ILE B N 1
ATOM 3558 C CA . ILE B 1 138 ? -28.932 19.508 -27.669 1.00 21.53 138 ILE B CA 1
ATOM 3559 C C . ILE B 1 138 ? -27.861 19.061 -28.650 1.00 22.73 138 ILE B C 1
ATOM 3560 O O . ILE B 1 138 ? -27.379 17.906 -28.596 1.00 20.78 138 ILE B O 1
ATOM 3565 N N . ASP B 1 139 ? -27.466 19.992 -29.519 1.00 22.91 139 ASP B N 1
ATOM 3566 C CA . ASP B 1 139 ? -26.484 19.685 -30.540 1.00 23.99 139 ASP B CA 1
ATOM 3567 C C . ASP B 1 139 ? -25.254 19.060 -29.903 1.00 22.69 139 ASP B C 1
ATOM 3568 O O . ASP B 1 139 ? -24.747 18.027 -30.404 1.00 22.81 139 ASP B O 1
ATOM 3573 N N . GLN B 1 140 ? -24.817 19.628 -28.777 1.00 21.95 140 GLN B N 1
ATOM 3574 C CA . GLN B 1 140 ? -23.513 19.226 -28.276 1.00 28.09 140 GLN B CA 1
ATOM 3575 C C . GLN B 1 140 ? -23.598 17.785 -27.814 1.00 26.21 140 GLN B C 1
ATOM 3576 O O . GLN B 1 140 ? -22.638 17.032 -27.929 1.00 32.80 140 GLN B O 1
ATOM 3582 N N . ILE B 1 141 ? -24.760 17.388 -27.319 1.00 20.50 141 ILE B N 1
ATOM 3583 C CA . ILE B 1 141 ? -24.928 15.992 -26.935 1.00 22.47 141 ILE B CA 1
ATOM 3584 C C . ILE B 1 141 ? -25.126 15.134 -28.176 1.00 24.14 141 ILE B C 1
ATOM 3585 O O . ILE B 1 141 ? -24.529 14.053 -28.307 1.00 23.06 141 ILE B O 1
ATOM 3590 N N . ALA B 1 142 ? -25.944 15.625 -29.104 1.00 19.50 142 ALA B N 1
ATOM 3591 C CA . ALA B 1 142 ? -26.330 14.816 -30.257 1.00 17.54 142 ALA B CA 1
ATOM 3592 C C . ALA B 1 142 ? -25.108 14.472 -31.095 1.00 20.76 142 ALA B C 1
ATOM 3593 O O . ALA B 1 142 ? -25.021 13.384 -31.692 1.00 20.42 142 ALA B O 1
ATOM 3595 N N . SER B 1 143 ? -24.164 15.402 -31.121 1.00 21.51 143 SER B N 1
ATOM 3596 C CA . SER B 1 143 ? -22.965 15.257 -31.925 1.00 26.11 143 SER B CA 1
ATOM 3597 C C . SER B 1 143 ? -22.200 14.008 -31.513 1.00 30.08 143 SER B C 1
ATOM 3598 O O . SER B 1 143 ? -21.428 13.470 -32.305 1.00 30.23 143 SER B O 1
ATOM 3601 N N . LYS B 1 144 ? -22.411 13.549 -30.279 1.00 25.23 144 LYS B N 1
ATOM 3602 C CA . LYS B 1 144 ? -21.673 12.383 -29.799 1.00 28.28 144 LYS B CA 1
ATOM 3603 C C . LYS B 1 144 ? -22.206 11.075 -30.363 1.00 27.85 144 LYS B C 1
ATOM 3604 O O . LYS B 1 144 ? -21.537 10.056 -30.241 1.00 31.65 144 LYS B O 1
ATOM 3610 N N . TYR B 1 145 ? -23.412 11.086 -30.947 1.00 22.43 145 TYR B N 1
ATOM 3611 C CA . TYR B 1 145 ? -24.069 9.844 -31.366 1.00 24.88 145 TYR B CA 1
ATOM 3612 C C . TYR B 1 145 ? -24.267 9.733 -32.869 1.00 21.46 145 TYR B C 1
ATOM 3613 O O . TYR B 1 145 ? -24.894 8.793 -33.359 1.00 22.51 145 TYR B O 1
ATOM 3622 N N . THR B 1 146 ? -23.698 10.669 -33.618 1.00 21.42 146 THR B N 1
ATOM 3623 C CA . THR B 1 146 ? -23.803 10.573 -35.069 1.00 19.60 146 THR B CA 1
ATOM 3624 C C . THR B 1 146 ? -22.987 9.401 -35.607 1.00 20.54 146 THR B C 1
ATOM 3625 O O . THR B 1 146 ? -23.219 8.943 -36.716 1.00 25.04 146 THR B O 1
ATOM 3629 N N . HIS B 1 147 ? -22.037 8.912 -34.818 1.00 22.59 147 HIS B N 1
ATOM 3630 C CA . HIS B 1 147 ? -21.248 7.754 -35.215 1.00 28.11 147 HIS B CA 1
ATOM 3631 C C . HIS B 1 147 ? -21.940 6.458 -34.789 1.00 22.90 147 HIS B C 1
ATOM 3632 O O . HIS B 1 147 ? -21.390 5.375 -34.970 1.00 26.23 147 HIS B O 1
ATOM 3639 N N . ALA B 1 148 ? -23.137 6.564 -34.221 1.00 17.15 148 ALA B N 1
ATOM 3640 C CA . ALA B 1 148 ? -23.824 5.400 -33.664 1.00 22.37 148 ALA B CA 1
ATOM 3641 C C . ALA B 1 148 ? -25.099 5.044 -34.433 1.00 15.71 148 ALA B C 1
ATOM 3642 O O . ALA B 1 148 ? -25.990 4.386 -33.918 1.00 15.91 148 ALA B O 1
ATOM 3644 N N . LEU B 1 149 ? -25.165 5.463 -35.686 1.00 14.28 149 LEU B N 1
ATOM 3645 C CA . LEU B 1 149 ? -26.293 5.101 -36.535 1.00 10.65 149 LEU B CA 1
ATOM 3646 C C . LEU B 1 149 ? -25.977 3.752 -37.163 1.00 10.34 149 LEU B C 1
ATOM 3647 O O . LEU B 1 149 ? -24.820 3.361 -37.258 1.00 11.99 149 LEU B O 1
ATOM 3652 N N . ARG B 1 150 ? -27.007 3.049 -37.628 1.00 11.68 150 ARG B N 1
ATOM 3653 C CA . ARG B 1 150 ? -26.751 1.789 -38.346 1.00 9.98 150 ARG B CA 1
ATOM 3654 C C . ARG B 1 150 ? -25.773 1.997 -39.506 1.00 10.99 150 ARG B C 1
ATOM 3655 O O . ARG B 1 150 ? -25.762 3.058 -40.127 1.00 12.68 150 ARG B O 1
ATOM 3663 N N . ASP B 1 151 ? -24.957 0.985 -39.789 1.00 10.28 151 ASP B N 1
ATOM 3664 C CA . ASP B 1 151 ? -24.031 1.063 -40.905 1.00 11.64 151 ASP B CA 1
ATOM 3665 C C . ASP B 1 151 ? -24.772 1.397 -42.194 1.00 13.60 151 ASP B C 1
ATOM 3666 O O . ASP B 1 151 ? -25.873 0.888 -42.427 1.00 11.85 151 ASP B O 1
ATOM 3671 N N . ARG B 1 152 ? -24.165 2.270 -43.002 1.00 11.99 152 ARG B N 1
ATOM 3672 C CA . ARG B 1 152 ? -24.726 2.680 -44.294 1.00 11.53 152 ARG B CA 1
ATOM 3673 C C . ARG B 1 152 ? -26.036 3.473 -44.184 1.00 11.59 152 ARG B C 1
ATOM 3674 O O . ARG B 1 152 ? -26.755 3.601 -45.159 1.00 10.86 152 ARG B O 1
ATOM 3682 N N . THR B 1 153 ? -26.336 4.038 -43.018 1.00 9.91 153 THR B N 1
ATOM 3683 C CA . THR B 1 153 ? -27.460 4.990 -42.903 1.00 8.86 153 THR B CA 1
ATOM 3684 C C . THR B 1 153 ? -27.263 6.182 -43.833 1.00 9.03 153 THR B C 1
ATOM 3685 O O . THR B 1 153 ? -28.197 6.645 -44.499 1.00 9.86 153 THR B O 1
ATOM 3689 N N . HIS B 1 154 ? -26.029 6.667 -43.930 1.00 9.95 154 HIS B N 1
ATOM 3690 C CA . HIS B 1 154 ? -25.784 7.822 -44.783 1.00 10.87 154 HIS B CA 1
ATOM 3691 C C . HIS B 1 154 ? -26.097 7.503 -46.258 1.00 9.92 154 HIS B C 1
ATOM 3692 O O . HIS B 1 154 ? -26.739 8.293 -46.947 1.00 12.01 154 HIS B O 1
ATOM 3699 N N . GLU B 1 155 ? -25.673 6.318 -46.702 1.00 9.77 155 GLU B N 1
ATOM 3700 C CA . GLU B 1 155 ? -25.955 5.857 -48.064 1.00 9.55 155 GLU B CA 1
ATOM 3701 C C . GLU B 1 155 ? -27.444 5.632 -48.295 1.00 9.19 155 GLU B C 1
ATOM 3702 O O . GLU B 1 155 ? -27.938 5.930 -49.397 1.00 11.55 155 GLU B O 1
ATOM 3708 N N . PHE B 1 156 ? -28.151 5.108 -47.284 1.00 8.80 156 PHE B N 1
ATOM 3709 C CA . PHE B 1 156 ? -29.602 4.886 -47.352 1.00 9.52 156 PHE B CA 1
ATOM 3710 C C . PHE B 1 156 ? -30.313 6.221 -47.588 1.00 10.49 156 PHE B C 1
ATOM 3711 O O . PHE B 1 156 ? -31.095 6.372 -48.552 1.00 8.50 156 PHE B O 1
ATOM 3719 N N . PHE B 1 157 ? -30.008 7.211 -46.753 1.00 8.06 157 PHE B N 1
ATOM 3720 C CA . PHE B 1 157 ? -30.628 8.509 -46.942 1.00 10.70 157 PHE B CA 1
ATOM 3721 C C . PHE B 1 157 ? -30.219 9.212 -48.250 1.00 9.75 157 PHE B C 1
ATOM 3722 O O . PHE B 1 157 ? -31.023 9.910 -48.884 1.00 9.87 157 PHE B O 1
ATOM 3730 N N . ALA B 1 158 ? -28.974 9.014 -48.673 1.00 8.89 158 ALA B N 1
ATOM 3731 C CA . ALA B 1 158 ? -28.539 9.569 -49.943 1.00 9.30 158 ALA B CA 1
ATOM 3732 C C . ALA B 1 158 ? -29.324 8.963 -51.108 1.00 9.16 158 ALA B C 1
ATOM 3733 O O . ALA B 1 158 ? -29.698 9.688 -52.055 1.00 10.97 158 ALA B O 1
ATOM 3735 N N . ASP B 1 159 ? -29.568 7.652 -51.039 1.00 8.64 159 ASP B N 1
ATOM 3736 C CA . ASP B 1 159 ? -30.371 6.928 -52.046 1.00 9.50 159 ASP B CA 1
ATOM 3737 C C . ASP B 1 159 ? -31.775 7.541 -52.074 1.00 9.99 159 ASP B C 1
ATOM 3738 O O . ASP B 1 159 ? -32.339 7.813 -53.154 1.00 10.31 159 ASP B O 1
ATOM 3743 N N . LEU B 1 160 ? -32.356 7.715 -50.893 1.00 9.38 160 LEU B N 1
ATOM 3744 C CA . LEU B 1 160 ? -33.737 8.227 -50.842 1.00 8.17 160 LEU B CA 1
ATOM 3745 C C . LEU B 1 160 ? -33.824 9.630 -51.454 1.00 10.85 160 LEU B C 1
ATOM 3746 O O . LEU B 1 160 ? -34.745 9.937 -52.218 1.00 11.14 160 LEU B O 1
ATOM 3751 N N . GLN B 1 161 ? -32.839 10.464 -51.146 1.00 10.05 161 GLN B N 1
ATOM 3752 C CA . GLN B 1 161 ? -32.824 11.815 -51.721 1.00 8.78 161 GLN B CA 1
ATOM 3753 C C . GLN B 1 161 ? -32.656 11.793 -53.242 1.00 10.47 161 GLN B C 1
ATOM 3754 O O . GLN B 1 161 ? -33.377 12.508 -53.968 1.00 14.41 161 GLN B O 1
ATOM 3760 N N . ARG B 1 162 ? -31.712 10.979 -53.734 1.00 10.23 162 ARG B N 1
ATOM 3761 C CA . ARG B 1 162 ? -31.428 10.916 -55.164 1.00 11.75 162 ARG B CA 1
ATOM 3762 C C . ARG B 1 162 ? -32.660 10.438 -55.919 1.00 17.05 162 ARG B C 1
ATOM 3763 O O . ARG B 1 162 ? -32.963 10.931 -57.037 1.00 15.48 162 ARG B O 1
ATOM 3771 N N . LEU B 1 163 ? -33.386 9.506 -55.303 1.00 10.56 163 LEU B N 1
ATOM 3772 C CA . LEU B 1 163 ? -34.560 8.914 -55.949 1.00 11.52 163 LEU B CA 1
ATOM 3773 C C . LEU B 1 163 ? -35.825 9.759 -55.767 1.00 11.91 163 LEU B C 1
ATOM 3774 O O . LEU B 1 163 ? -36.857 9.463 -56.379 1.00 14.70 163 LEU B O 1
ATOM 3779 N N . GLY B 1 164 ? -35.735 10.814 -54.962 1.00 11.33 164 GLY B N 1
ATOM 3780 C CA . GLY B 1 164 ? -36.884 11.672 -54.703 1.00 12.98 164 GLY B CA 1
ATOM 3781 C C . GLY B 1 164 ? -37.973 11.058 -53.844 1.00 12.29 164 GLY B C 1
ATOM 3782 O O . GLY B 1 164 ? -39.134 11.486 -53.915 1.00 14.76 164 GLY B O 1
ATOM 3783 N N . ILE B 1 165 ? -37.599 10.132 -52.972 1.00 7.97 165 ILE B N 1
ATOM 3784 C CA . ILE B 1 165 ? -38.582 9.391 -52.186 1.00 8.65 165 ILE B CA 1
ATOM 3785 C C . ILE B 1 165 ? -38.838 10.078 -50.852 1.00 9.25 165 ILE B C 1
ATOM 3786 O O . ILE B 1 165 ? -37.932 10.203 -50.034 1.00 10.55 165 ILE B O 1
ATOM 3791 N N . PRO B 1 166 ? -40.085 10.507 -50.616 1.00 9.07 166 PRO B N 1
ATOM 3792 C CA . PRO B 1 166 ? -40.417 11.104 -49.320 1.00 9.29 166 PRO B CA 1
ATOM 3793 C C . PRO B 1 166 ? -40.134 10.131 -48.188 1.00 8.92 166 PRO B C 1
ATOM 3794 O O . PRO B 1 166 ? -40.432 8.945 -48.282 1.00 9.30 166 PRO B O 1
ATOM 3798 N N . THR B 1 167 ? -39.498 10.633 -47.130 1.00 8.03 167 THR B N 1
ATOM 3799 C CA . THR B 1 167 ? -39.069 9.816 -46.043 1.00 8.92 167 THR B CA 1
ATOM 3800 C C . THR B 1 167 ? -39.522 10.478 -44.748 1.00 9.20 167 THR B C 1
ATOM 3801 O O . THR B 1 167 ? -39.164 11.647 -44.497 1.00 10.65 167 THR B O 1
ATOM 3805 N N . LEU B 1 168 ? -40.365 9.774 -43.993 1.00 7.04 168 LEU B N 1
ATOM 3806 C CA . LEU B 1 168 ? -40.844 10.252 -42.700 1.00 7.77 168 LEU B CA 1
ATOM 3807 C C . LEU B 1 168 ? -40.155 9.491 -41.590 1.00 8.57 168 LEU B C 1
ATOM 3808 O O . LEU B 1 168 ? -40.180 8.258 -41.563 1.00 8.74 168 LEU B O 1
ATOM 3813 N N . VAL B 1 169 ? -39.546 10.229 -40.667 1.00 6.88 169 VAL B N 1
ATOM 3814 C CA . VAL B 1 169 ? -39.053 9.633 -39.441 1.00 8.17 169 VAL B CA 1
ATOM 3815 C C . VAL B 1 169 ? -40.132 9.898 -38.406 1.00 8.64 169 VAL B C 1
ATOM 3816 O O . VAL B 1 169 ? -40.329 11.039 -38.013 1.00 10.81 169 VAL B O 1
ATOM 3820 N N . PHE B 1 170 ? -40.839 8.839 -38.019 1.00 8.25 170 PHE B N 1
ATOM 3821 C CA . PHE B 1 170 ? -42.048 8.909 -37.186 1.00 8.54 170 PHE B CA 1
ATOM 3822 C C . PHE B 1 170 ? -41.600 8.298 -35.864 1.00 6.71 170 PHE B C 1
ATOM 3823 O O . PHE B 1 170 ? -41.331 7.100 -35.775 1.00 10.03 170 PHE B O 1
ATOM 3831 N N . SER B 1 171 ? -41.491 9.135 -34.837 1.00 7.91 171 SER B N 1
ATOM 3832 C CA . SER B 1 171 ? -40.847 8.758 -33.588 1.00 9.27 171 SER B CA 1
ATOM 3833 C C . SER B 1 171 ? -41.630 9.173 -32.348 1.00 11.33 171 SER B C 1
ATOM 3834 O O . SER B 1 171 ? -42.044 10.334 -32.218 1.00 10.94 171 SER B O 1
ATOM 3837 N N . ALA B 1 172 ? -41.778 8.235 -31.410 1.00 9.55 172 ALA B N 1
ATOM 3838 C CA . ALA B 1 172 ? -42.366 8.534 -30.102 1.00 8.54 172 ALA B CA 1
ATOM 3839 C C . ALA B 1 172 ? -41.344 9.197 -29.175 1.00 10.60 172 ALA B C 1
ATOM 3840 O O . ALA B 1 172 ? -41.612 9.373 -27.983 1.00 11.89 172 ALA B O 1
ATOM 3842 N N . GLY B 1 173 ? -40.157 9.508 -29.707 1.00 11.59 173 GLY B N 1
ATOM 3843 C CA . GLY B 1 173 ? -39.121 10.109 -28.887 1.00 11.54 173 GLY B CA 1
ATOM 3844 C C . GLY B 1 173 ? -39.211 11.622 -28.762 1.00 13.08 173 GLY B C 1
ATOM 3845 O O . GLY B 1 173 ? -40.293 12.223 -28.898 1.00 9.83 173 GLY B O 1
ATOM 3846 N N . LEU B 1 174 ? -38.064 12.239 -28.488 1.00 9.44 174 LEU B N 1
ATOM 3847 C CA . LEU B 1 174 ? -38.010 13.681 -28.279 1.00 9.83 174 LEU B CA 1
ATOM 3848 C C . LEU B 1 174 ? -37.546 14.258 -29.583 1.00 9.99 174 LEU B C 1
ATOM 3849 O O . LEU B 1 174 ? -36.373 14.091 -29.974 1.00 11.29 174 LEU B O 1
ATOM 3854 N N . GLY B 1 175 ? -38.456 14.931 -30.280 1.00 11.59 175 GLY B N 1
ATOM 3855 C CA . GLY B 1 175 ? -38.210 15.298 -31.668 1.00 12.31 175 GLY B CA 1
ATOM 3856 C C . GLY B 1 175 ? -37.009 16.219 -31.882 1.00 9.75 175 GLY B C 1
ATOM 3857 O O . GLY B 1 175 ? -36.301 16.071 -32.886 1.00 10.99 175 GLY B O 1
ATOM 3858 N N . ASN B 1 176 ? -36.757 17.139 -30.955 1.00 11.17 176 ASN B N 1
ATOM 3859 C CA . ASN B 1 176 ? -35.630 18.037 -31.131 1.00 12.27 176 ASN B CA 1
ATOM 3860 C C . ASN B 1 176 ? -34.307 17.281 -31.190 1.00 13.10 176 ASN B C 1
ATOM 3861 O O . ASN B 1 176 ? -33.354 17.683 -31.906 1.00 14.42 176 ASN B O 1
ATOM 3866 N N . SER B 1 177 ? -34.246 16.179 -30.443 1.00 10.94 177 SER B N 1
ATOM 3867 C CA . SER B 1 177 ? -33.046 15.353 -30.441 1.00 13.52 177 SER B CA 1
ATOM 3868 C C . SER B 1 177 ? -32.926 14.586 -31.727 1.00 15.48 177 SER B C 1
ATOM 3869 O O . SER B 1 177 ? -31.820 14.464 -32.268 1.00 14.02 177 SER B O 1
ATOM 3872 N N . VAL B 1 178 ? -34.054 14.044 -32.205 1.00 10.35 178 VAL B N 1
ATOM 3873 C CA . VAL B 1 178 ? -34.065 13.289 -33.455 1.00 11.04 178 VAL B CA 1
ATOM 3874 C C . VAL B 1 178 ? -33.540 14.184 -34.582 1.00 12.70 178 VAL B C 1
ATOM 3875 O O . VAL B 1 178 ? -32.635 13.808 -35.367 1.00 10.67 178 VAL B O 1
ATOM 3879 N N . VAL B 1 179 ? -34.104 15.386 -34.660 1.00 11.15 179 VAL B N 1
ATOM 3880 C CA . VAL B 1 179 ? -33.692 16.346 -35.677 1.00 11.25 179 VAL B CA 1
ATOM 3881 C C . VAL B 1 179 ? -32.216 16.697 -35.536 1.00 12.27 179 VAL B C 1
ATOM 3882 O O . VAL B 1 179 ? -31.493 16.730 -36.535 1.00 15.19 179 VAL B O 1
ATOM 3886 N N . SER B 1 180 ? -31.748 16.920 -34.306 1.00 11.17 180 SER B N 1
ATOM 3887 C CA . SER B 1 180 ? -30.336 17.259 -34.124 1.00 14.51 180 SER B CA 1
ATOM 3888 C C . SER B 1 180 ? -29.411 16.177 -34.626 1.00 12.80 180 SER B C 1
ATOM 3889 O O . SER B 1 180 ? -28.435 16.472 -35.323 1.00 13.55 180 SER B O 1
ATOM 3892 N N . VAL B 1 181 ? -29.693 14.934 -34.241 1.00 11.76 181 VAL B N 1
ATOM 3893 C CA . VAL B 1 181 ? -28.838 13.827 -34.697 1.00 11.33 181 VAL B CA 1
ATOM 3894 C C . VAL B 1 181 ? -28.866 13.703 -36.212 1.00 10.95 181 VAL B C 1
ATOM 3895 O O . VAL B 1 181 ? -27.809 13.580 -36.848 1.00 12.25 181 VAL B O 1
ATOM 3899 N N . LEU B 1 182 ? -30.049 13.754 -36.804 1.00 10.31 182 LEU B N 1
ATOM 3900 C CA . LEU B 1 182 ? -30.114 13.554 -38.252 1.00 11.54 182 LEU B CA 1
ATOM 3901 C C . LEU B 1 182 ? -29.403 14.690 -38.974 1.00 13.38 182 LEU B C 1
ATOM 3902 O O . LEU B 1 182 ? -28.650 14.441 -39.906 1.00 12.28 182 LEU B O 1
ATOM 3907 N N . ARG B 1 183 ? -29.599 15.930 -38.530 1.00 10.99 183 ARG B N 1
ATOM 3908 C CA . ARG B 1 183 ? -28.977 17.071 -39.176 1.00 12.78 183 ARG B CA 1
ATOM 3909 C C . ARG B 1 183 ? -27.465 16.965 -39.061 1.00 13.61 183 ARG B C 1
ATOM 3910 O O . ARG B 1 183 ? -26.729 17.167 -40.045 1.00 15.60 183 ARG B O 1
ATOM 3918 N N . GLN B 1 184 ? -26.981 16.627 -37.867 1.00 15.22 184 GLN B N 1
ATOM 3919 C CA . GLN B 1 184 ? -25.526 16.541 -37.695 1.00 15.86 184 GLN B CA 1
ATOM 3920 C C . GLN B 1 184 ? -24.861 15.356 -38.414 1.00 16.80 184 GLN B C 1
ATOM 3921 O O . GLN B 1 184 ? -23.651 15.396 -38.737 1.00 20.10 184 GLN B O 1
ATOM 3927 N N . ALA B 1 185 ? -25.651 14.333 -38.703 1.00 12.43 185 ALA B N 1
ATOM 3928 C CA . ALA B 1 185 ? -25.178 13.174 -39.449 1.00 16.11 185 ALA B CA 1
ATOM 3929 C C . ALA B 1 185 ? -25.269 13.443 -40.941 1.00 16.80 185 ALA B C 1
ATOM 3930 O O . ALA B 1 185 ? -24.981 12.568 -41.762 1.00 19.23 185 ALA B O 1
ATOM 3932 N N . ASN B 1 186 ? -25.700 14.648 -41.288 1.00 16.38 186 ASN B N 1
ATOM 3933 C CA . ASN B 1 186 ? -25.848 15.040 -42.689 1.00 15.68 186 ASN B CA 1
ATOM 3934 C C . ASN B 1 186 ? -26.805 14.181 -43.496 1.00 18.72 186 ASN B C 1
ATOM 3935 O O . ASN B 1 186 ? -26.590 13.980 -44.681 1.00 20.35 186 ASN B O 1
ATOM 3940 N N . VAL B 1 187 ? -27.879 13.698 -42.859 1.00 13.51 187 VAL B N 1
ATOM 3941 C CA . VAL B 1 187 ? -28.912 12.957 -43.590 1.00 13.08 187 VAL B CA 1
ATOM 3942 C C . VAL B 1 187 ? -30.283 13.620 -43.551 1.00 13.46 187 VAL B C 1
ATOM 3943 O O . VAL B 1 187 ? -31.254 13.048 -44.064 1.00 16.52 187 VAL B O 1
ATOM 3947 N N . LEU B 1 188 ? -30.378 14.820 -42.968 1.00 15.31 188 LEU B N 1
ATOM 3948 C CA . LEU B 1 188 ? -31.678 15.487 -42.900 1.00 12.64 188 LEU B CA 1
ATOM 3949 C C . LEU B 1 188 ? -31.895 16.309 -44.165 1.00 12.74 188 LEU B C 1
ATOM 3950 O O . LEU B 1 188 ? -31.894 17.549 -44.145 1.00 15.65 188 LEU B O 1
ATOM 3955 N N . HIS B 1 189 ? -32.083 15.605 -45.278 1.00 12.71 189 HIS B N 1
ATOM 3956 C CA . HIS B 1 189 ? -32.252 16.218 -46.586 1.00 12.50 189 HIS B CA 1
ATOM 3957 C C . HIS B 1 189 ? -33.661 16.775 -46.742 1.00 12.00 189 HIS B C 1
ATOM 3958 O O . HIS B 1 189 ? -34.552 16.463 -45.922 1.00 11.95 189 HIS B O 1
ATOM 3965 N N . PRO B 1 190 ? -33.895 17.583 -47.801 1.00 13.95 190 PRO B N 1
ATOM 3966 C CA . PRO B 1 190 ? -35.216 18.188 -47.989 1.00 13.52 190 PRO B CA 1
ATOM 3967 C C . PRO B 1 190 ? -36.358 17.203 -48.135 1.00 12.42 190 PRO B C 1
ATOM 3968 O O . PRO B 1 190 ? -37.511 17.619 -47.906 1.00 14.10 190 PRO B O 1
ATOM 3972 N N . ASN B 1 191 ? -36.063 15.951 -48.472 1.00 11.86 191 ASN B N 1
ATOM 3973 C CA . ASN B 1 191 ? -37.116 14.957 -48.638 1.00 12.53 191 ASN B CA 1
ATOM 3974 C C . ASN B 1 191 ? -37.430 14.254 -47.324 1.00 11.59 191 ASN B C 1
ATOM 3975 O O . ASN B 1 191 ? -38.306 13.384 -47.287 1.00 12.86 191 ASN B O 1
ATOM 3980 N N . VAL B 1 192 ? -36.742 14.635 -46.244 1.00 9.09 192 VAL B N 1
ATOM 3981 C CA . VAL B 1 192 ? -36.903 13.951 -44.960 1.00 7.80 192 VAL B CA 1
ATOM 3982 C C . VAL B 1 192 ? -37.699 14.863 -44.025 1.00 10.23 192 VAL B C 1
ATOM 3983 O O . VAL B 1 192 ? -37.370 16.047 -43.881 1.00 12.01 192 VAL B O 1
ATOM 3987 N N . LYS B 1 193 ? -38.765 14.336 -43.427 1.00 9.17 193 LYS B N 1
ATOM 3988 C CA . LYS B 1 193 ? -39.536 15.071 -42.403 1.00 7.95 193 LYS B CA 1
ATOM 3989 C C . LYS B 1 193 ? -39.612 14.250 -41.134 1.00 8.22 193 LYS B C 1
ATOM 3990 O O . LYS B 1 193 ? -39.415 13.028 -41.171 1.00 9.56 193 LYS B O 1
ATOM 3996 N N . VAL B 1 194 ? -39.832 14.928 -40.004 1.00 9.59 194 VAL B N 1
ATOM 3997 C CA . VAL B 1 194 ? -39.913 14.239 -38.713 1.00 7.58 194 VAL B CA 1
ATOM 3998 C C . VAL B 1 194 ? -41.229 14.575 -38.052 1.00 9.79 194 VAL B C 1
ATOM 3999 O O . VAL B 1 194 ? -41.599 15.755 -37.964 1.00 11.52 194 VAL B O 1
ATOM 4003 N N . VAL B 1 195 ? -41.936 13.524 -37.619 1.00 9.68 195 VAL B N 1
ATOM 4004 C CA . VAL B 1 195 ? -43.143 13.665 -36.814 1.00 11.20 195 VAL B CA 1
ATOM 4005 C C . VAL B 1 195 ? -42.805 13.022 -35.465 1.00 8.91 195 VAL B C 1
ATOM 4006 O O . VAL B 1 195 ? -42.478 11.835 -35.420 1.00 9.10 195 VAL B O 1
ATOM 4010 N N . SER B 1 196 ? -42.906 13.790 -34.374 1.00 10.27 196 SER B N 1
ATOM 4011 C CA . SER B 1 196 ? -42.440 13.312 -33.066 1.00 8.85 196 SER B CA 1
ATOM 4012 C C . SER B 1 196 ? -42.955 14.266 -31.990 1.00 9.63 196 SER B C 1
ATOM 4013 O O . SER B 1 196 ? -43.868 15.044 -32.246 1.00 10.42 196 SER B O 1
ATOM 4016 N N . ASN B 1 197 ? -42.415 14.168 -30.772 1.00 9.93 197 ASN B N 1
ATOM 4017 C CA . ASN B 1 197 ? -42.818 15.035 -29.674 1.00 12.67 197 ASN B CA 1
ATOM 4018 C C . ASN B 1 197 ? -41.814 16.153 -29.606 1.00 11.14 197 ASN B C 1
ATOM 4019 O O . ASN B 1 197 ? -40.674 15.948 -29.153 1.00 13.48 197 ASN B O 1
ATOM 4024 N N . PHE B 1 198 ? -42.205 17.326 -30.107 1.00 9.70 198 PHE B N 1
ATOM 4025 C CA . PHE B 1 198 ? -41.324 18.493 -30.078 1.00 10.68 198 PHE B CA 1
ATOM 4026 C C . PHE B 1 198 ? -41.569 19.363 -28.861 1.00 10.81 198 PHE B C 1
ATOM 4027 O O . PHE B 1 198 ? -42.726 19.521 -28.404 1.00 13.01 198 PHE B O 1
ATOM 4035 N N . LEU B 1 199 ? -40.484 19.931 -28.323 1.00 11.34 199 LEU B N 1
ATOM 4036 C CA . LEU B 1 199 ? -40.600 20.865 -27.203 1.00 12.05 199 LEU B CA 1
ATOM 4037 C C . LEU B 1 199 ? -41.528 22.032 -27.539 1.00 15.80 199 LEU B C 1
ATOM 4038 O O . LEU B 1 199 ? -41.435 22.597 -28.621 1.00 14.53 199 LEU B O 1
ATOM 4043 N N . GLN B 1 200 ? -42.409 22.392 -26.609 1.00 12.63 200 GLN B N 1
ATOM 4044 C CA . GLN B 1 200 ? -43.251 23.565 -26.786 1.00 13.03 200 GLN B CA 1
ATOM 4045 C C . GLN B 1 200 ? -42.732 24.694 -25.921 1.00 15.25 200 GLN B C 1
ATOM 4046 O O . GLN B 1 200 ? -42.314 24.455 -24.799 1.00 15.45 200 GLN B O 1
ATOM 4052 N N . PHE B 1 201 ? -42.766 25.911 -26.456 1.00 16.95 201 PHE B N 1
ATOM 4053 C CA . PHE B 1 201 ? -42.361 27.104 -25.709 1.00 18.52 201 PHE B CA 1
ATOM 4054 C C . PHE B 1 201 ? -43.493 28.076 -25.662 1.00 26.82 201 PHE B C 1
ATOM 4055 O O . PHE B 1 201 ? -44.183 28.286 -26.653 1.00 33.41 201 PHE B O 1
ATOM 4063 N N . ARG B 1 202 ? -43.674 28.679 -24.504 1.00 21.37 202 ARG B N 1
ATOM 4064 C CA . ARG B 1 202 ? -44.580 29.815 -24.395 1.00 22.52 202 ARG B CA 1
ATOM 4065 C C . ARG B 1 202 ? -43.941 30.900 -23.546 1.00 21.85 202 ARG B C 1
ATOM 4066 O O . ARG B 1 202 ? -43.485 30.645 -22.431 1.00 18.03 202 ARG B O 1
ATOM 4074 N N . ASP B 1 203 ? -43.917 32.115 -24.086 1.00 18.67 203 ASP B N 1
ATOM 4075 C CA . ASP B 1 203 ? -43.289 33.242 -23.416 1.00 18.80 203 ASP B CA 1
ATOM 4076 C C . ASP B 1 203 ? -41.880 32.914 -22.906 1.00 20.58 203 ASP B C 1
ATOM 4077 O O . ASP B 1 203 ? -41.489 33.312 -21.798 1.00 20.86 203 ASP B O 1
ATOM 4082 N N . GLY B 1 204 ? -41.115 32.207 -23.727 1.00 18.11 204 GLY B N 1
ATOM 4083 C CA . GLY B 1 204 ? -39.707 32.030 -23.431 1.00 20.96 204 GLY B CA 1
ATOM 4084 C C . GLY B 1 204 ? -39.404 30.868 -22.501 1.00 19.58 204 GLY B C 1
ATOM 4085 O O . GLY B 1 204 ? -38.248 30.642 -22.172 1.00 22.36 204 GLY B O 1
ATOM 4086 N N . LEU B 1 205 ? -40.429 30.129 -22.074 1.00 16.48 205 LEU B N 1
ATOM 4087 C CA . LEU B 1 205 ? -40.227 28.993 -21.166 1.00 20.01 205 LEU B CA 1
ATOM 4088 C C . LEU B 1 205 ? -40.698 27.709 -21.804 1.00 15.01 205 LEU B C 1
ATOM 4089 O O . LEU B 1 205 ? -41.633 27.721 -22.577 1.00 17.47 205 LEU B O 1
ATOM 4094 N N . LEU B 1 206 ? -40.080 26.596 -21.444 1.00 14.79 206 LEU B N 1
ATOM 4095 C CA . LEU B 1 206 ? -40.636 25.309 -21.850 1.00 15.30 206 LEU B CA 1
ATOM 4096 C C . LEU B 1 206 ? -42.070 25.127 -21.327 1.00 18.37 206 LEU B C 1
ATOM 4097 O O . LEU B 1 206 ? -42.430 25.607 -20.243 1.00 20.46 206 LEU B O 1
ATOM 41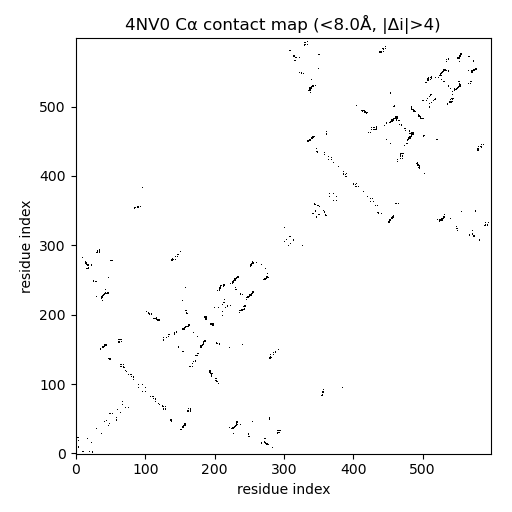02 N N . ASP B 1 207 ? -42.892 24.430 -22.105 1.00 15.55 207 ASP B N 1
ATOM 4103 C CA . ASP B 1 207 ? -44.301 24.277 -21.763 1.00 19.49 207 ASP B CA 1
ATOM 4104 C C . ASP B 1 207 ? -44.758 22.878 -22.194 1.00 18.48 207 ASP B C 1
ATOM 4105 O O . ASP B 1 207 ? -45.820 22.699 -22.821 1.00 21.21 207 ASP B O 1
ATOM 4110 N N . GLY B 1 208 ? -43.927 21.892 -21.866 1.00 15.93 208 GLY B N 1
ATOM 4111 C CA . GLY B 1 208 ? -44.186 20.505 -22.228 1.00 16.67 208 GLY B CA 1
ATOM 4112 C C . GLY B 1 208 ? -43.883 20.220 -23.690 1.00 18.13 208 GLY B C 1
ATOM 4113 O O . GLY B 1 208 ? -43.022 20.871 -24.304 1.00 16.27 208 GLY B O 1
ATOM 4114 N N . PHE B 1 209 ? -44.585 19.234 -24.240 1.00 16.43 209 PHE B N 1
ATOM 4115 C CA . PHE B 1 209 ? -44.447 18.873 -25.646 1.00 16.95 209 PHE B CA 1
ATOM 4116 C C . PHE B 1 209 ? -45.636 19.362 -26.479 1.00 18.48 209 PHE B C 1
ATOM 4117 O O . PHE B 1 209 ? -46.771 19.410 -25.996 1.00 20.23 209 PHE B O 1
ATOM 4125 N N . GLN B 1 210 ? -45.376 19.717 -27.735 1.00 15.57 210 GLN B N 1
ATOM 4126 C CA . GLN B 1 210 ? -46.444 20.118 -28.656 1.00 16.04 210 GLN B CA 1
ATOM 4127 C C . GLN B 1 210 ? -47.353 18.941 -29.007 1.00 15.49 210 GLN B C 1
ATOM 4128 O O . GLN B 1 210 ? -46.880 17.916 -29.487 1.00 17.33 210 GLN B O 1
ATOM 4134 N N . GLN B 1 211 ? -48.657 19.087 -28.779 1.00 18.01 211 GLN B N 1
ATOM 4135 C CA . GLN B 1 211 ? -49.583 18.007 -29.082 1.00 20.75 211 GLN B CA 1
ATOM 4136 C C . GLN B 1 211 ? -49.612 17.691 -30.575 1.00 21.56 211 GLN B C 1
ATOM 4137 O O . GLN B 1 211 ? -49.375 18.574 -31.395 1.00 23.61 211 GLN B O 1
ATOM 4143 N N . PRO B 1 212 ? -49.946 16.442 -30.935 1.00 22.59 212 PRO B N 1
ATOM 4144 C CA . PRO B 1 212 ? -50.386 15.346 -30.057 1.00 21.05 212 PRO B CA 1
ATOM 4145 C C . PRO B 1 212 ? -49.241 14.550 -29.429 1.00 13.98 212 PRO B C 1
ATOM 4146 O O . PRO B 1 212 ? -48.180 14.439 -30.049 1.00 17.28 212 PRO B O 1
ATOM 4150 N N . MET B 1 213 ? -49.459 14.003 -28.225 1.00 16.68 213 MET B N 1
ATOM 4151 C CA . MET B 1 213 ? -48.469 13.118 -27.597 1.00 16.55 213 MET B CA 1
ATOM 4152 C C . MET B 1 213 ? -48.360 11.847 -28.439 1.00 15.41 213 MET B C 1
ATOM 4153 O O . MET B 1 213 ? -49.375 11.196 -28.743 1.00 17.63 213 MET B O 1
ATOM 4158 N N . ILE B 1 214 ? -47.140 11.495 -28.808 1.00 11.56 214 ILE B N 1
ATOM 4159 C CA . ILE B 1 214 ? -46.910 10.250 -29.526 1.00 10.79 214 ILE B CA 1
ATOM 4160 C C . ILE B 1 214 ? -46.128 9.315 -28.638 1.00 13.30 214 ILE B C 1
ATOM 4161 O O . ILE B 1 214 ? -45.024 9.646 -28.229 1.00 12.68 214 ILE B O 1
ATOM 4166 N N . HIS B 1 215 ? -46.687 8.148 -28.334 1.00 13.58 215 HIS B N 1
ATOM 4167 C CA . HIS B 1 215 ? -45.993 7.184 -27.475 1.00 13.67 215 HIS B CA 1
ATOM 4168 C C . HIS B 1 215 ? -45.825 5.909 -28.287 1.00 13.92 215 HIS B C 1
ATOM 4169 O O . HIS B 1 215 ? -46.166 5.902 -29.479 1.00 12.44 215 HIS B O 1
ATOM 4176 N N . THR B 1 216 ? -45.295 4.849 -27.664 1.00 12.80 216 THR B N 1
ATOM 4177 C CA . THR B 1 216 ? -45.007 3.605 -28.363 1.00 10.37 216 THR B CA 1
ATOM 4178 C C . THR B 1 216 ? -46.200 3.042 -29.123 1.00 14.97 216 THR B C 1
ATOM 4179 O O . THR B 1 216 ? -46.049 2.446 -30.189 1.00 17.58 216 THR B O 1
ATOM 4183 N N . PHE B 1 217 ? -47.394 3.246 -28.566 1.00 13.01 217 PHE B N 1
ATOM 4184 C CA . PHE B 1 217 ? -48.545 2.464 -29.016 1.00 14.37 217 PHE B CA 1
ATOM 4185 C C . PHE B 1 217 ? -49.589 3.231 -29.839 1.00 17.35 217 PHE B C 1
ATOM 4186 O O . PHE B 1 217 ? -50.654 2.674 -30.174 1.00 20.30 217 PHE B O 1
ATOM 4194 N N . ASN B 1 218 ? -49.330 4.491 -30.170 1.00 13.52 218 ASN B N 1
ATOM 4195 C CA . ASN B 1 218 ? -50.279 5.198 -31.039 1.00 12.09 218 ASN B CA 1
ATOM 4196 C C . ASN B 1 218 ? -49.630 5.775 -32.282 1.00 9.99 218 ASN B C 1
ATOM 4197 O O . ASN B 1 218 ? -50.062 6.788 -32.796 1.00 11.56 218 ASN B O 1
ATOM 4202 N N . LYS B 1 219 ? -48.596 5.097 -32.777 1.00 14.17 219 LYS B N 1
ATOM 4203 C CA . LYS B 1 219 ? -47.957 5.519 -34.024 1.00 12.14 219 LYS B CA 1
ATOM 4204 C C . LYS B 1 219 ? -48.722 4.892 -35.180 1.00 13.18 219 LYS B C 1
ATOM 4205 O O . LYS B 1 219 ? -48.289 3.904 -35.790 1.00 13.72 219 LYS B O 1
ATOM 4211 N N . ASN B 1 220 ? -49.913 5.433 -35.417 1.00 12.23 220 ASN B N 1
ATOM 4212 C CA . ASN B 1 220 ? -50.846 4.818 -36.331 1.00 13.96 220 ASN B CA 1
ATOM 4213 C C . ASN B 1 220 ? -51.808 5.856 -36.846 1.00 12.85 220 ASN B C 1
ATOM 4214 O O . ASN B 1 220 ? -51.524 7.048 -36.793 1.00 13.73 220 ASN B O 1
ATOM 4219 N N . GLU B 1 221 ? -52.975 5.400 -37.298 1.00 15.30 221 GLU B N 1
ATOM 4220 C CA . GLU B 1 221 ? -53.936 6.290 -37.938 1.00 19.11 221 GLU B CA 1
ATOM 4221 C C . GLU B 1 221 ? -54.502 7.365 -37.011 1.00 18.07 221 GLU B C 1
ATOM 4222 O O . GLU B 1 221 ? -55.080 8.359 -37.487 1.00 19.94 221 GLU B O 1
ATOM 4228 N N . THR B 1 222 ? -54.341 7.206 -35.696 1.00 17.68 222 THR B N 1
ATOM 4229 C CA . THR B 1 222 ? -54.852 8.237 -34.803 1.00 19.49 222 THR B CA 1
ATOM 4230 C C . THR B 1 222 ? -53.956 9.471 -34.816 1.00 18.75 222 THR B C 1
ATOM 4231 O O . THR B 1 222 ? -54.371 10.540 -34.342 1.00 21.89 222 THR B O 1
ATOM 4235 N N . VAL B 1 223 ? -52.727 9.316 -35.318 1.00 17.32 223 VAL B N 1
ATOM 4236 C CA . VAL B 1 223 ? -51.750 10.409 -35.358 1.00 16.75 223 VAL B CA 1
ATOM 4237 C C . VAL B 1 223 ? -51.352 10.829 -36.779 1.00 18.50 223 VAL B C 1
ATOM 4238 O O . VAL B 1 223 ? -51.180 12.021 -37.052 1.00 19.72 223 VAL B O 1
ATOM 4242 N N . LEU B 1 224 ? -51.175 9.851 -37.667 1.00 14.92 224 LEU B N 1
ATOM 4243 C CA . LEU B 1 224 ? -50.780 10.118 -39.049 1.00 15.49 224 LEU B CA 1
ATOM 4244 C C . LEU B 1 224 ? -51.876 9.589 -39.965 1.00 13.91 224 LEU B C 1
ATOM 4245 O O . LEU B 1 224 ? -52.071 8.384 -40.052 1.00 12.25 224 LEU B O 1
ATOM 4250 N N . ASN B 1 225 ? -52.594 10.486 -40.638 1.00 15.26 225 ASN B N 1
ATOM 4251 C CA . ASN B 1 225 ? -53.713 10.078 -41.483 1.00 15.01 225 ASN B CA 1
ATOM 4252 C C . ASN B 1 225 ? -53.918 11.086 -42.606 1.00 14.09 225 ASN B C 1
ATOM 4253 O O . ASN B 1 225 ? -53.087 11.985 -42.811 1.00 15.50 225 ASN B O 1
ATOM 4258 N N A GLU B 1 226 ? -55.022 10.947 -43.331 0.60 17.16 226 GLU B N 1
ATOM 4259 N N B GLU B 1 226 ? -55.023 10.955 -43.332 0.40 17.19 226 GLU B N 1
ATOM 4260 C CA A GLU B 1 226 ? -55.216 11.751 -44.528 0.60 18.93 226 GLU B CA 1
ATOM 4261 C CA B GLU B 1 226 ? -55.221 11.763 -44.529 0.40 18.78 226 GLU B CA 1
ATOM 4262 C C A GLU B 1 226 ? -55.510 13.216 -44.227 0.60 18.57 226 GLU B C 1
ATOM 4263 C C B GLU B 1 226 ? -55.499 13.224 -44.224 0.40 18.60 226 GLU B C 1
ATOM 4264 O O A GLU B 1 226 ? -55.537 14.047 -45.146 0.60 18.37 226 GLU B O 1
ATOM 4265 O O B GLU B 1 226 ? -55.521 14.056 -45.138 0.40 18.50 226 GLU B O 1
ATOM 4276 N N . THR B 1 227 ? -55.741 13.533 -42.954 1.00 18.66 227 THR B N 1
ATOM 4277 C CA . THR B 1 227 ? -55.942 14.926 -42.542 1.00 21.86 227 THR B CA 1
ATOM 4278 C C . THR B 1 227 ? -54.662 15.579 -42.002 1.00 20.28 227 THR B C 1
ATOM 4279 O O . THR B 1 227 ? -54.650 16.789 -41.720 1.00 22.50 227 THR B O 1
ATOM 4283 N N . SER B 1 228 ? -53.592 14.794 -41.876 1.00 18.17 228 SER B N 1
ATOM 4284 C CA . SER B 1 228 ? -52.326 15.282 -41.331 1.00 15.54 228 SER B CA 1
ATOM 4285 C C . SER B 1 228 ? -51.608 16.169 -42.341 1.00 17.58 228 SER B C 1
ATOM 4286 O O . SER B 1 228 ? -51.712 15.960 -43.548 1.00 15.19 228 SER B O 1
ATOM 4289 N N . GLU B 1 229 ? -50.869 17.153 -41.840 1.00 18.43 229 GLU B N 1
ATOM 4290 C CA . GLU B 1 229 ? -50.129 18.062 -42.703 1.00 21.26 229 GLU B CA 1
ATOM 4291 C C . GLU B 1 229 ? -49.176 17.288 -43.614 1.00 15.13 229 GLU B C 1
ATOM 4292 O O . GLU B 1 229 ? -49.021 17.621 -44.789 1.00 20.51 229 GLU B O 1
ATOM 4298 N N . TYR B 1 230 ? -48.584 16.224 -43.082 1.00 14.56 230 TYR B N 1
ATOM 4299 C CA . TYR B 1 230 ? -47.610 15.447 -43.852 1.00 12.22 230 TYR B CA 1
ATOM 4300 C C . TYR B 1 230 ? -48.262 14.733 -45.046 1.00 14.81 230 TYR B C 1
ATOM 4301 O O . TYR B 1 230 ? -47.609 14.480 -46.057 1.00 13.51 230 TYR B O 1
ATOM 4310 N N . TYR B 1 231 ? -49.559 14.444 -44.933 1.00 14.42 231 TYR B N 1
ATOM 4311 C CA . TYR B 1 231 ? -50.231 13.638 -45.959 1.00 15.47 231 TYR B CA 1
ATOM 4312 C C . TYR B 1 231 ? -50.136 14.284 -47.349 1.00 16.00 231 TYR B C 1
ATOM 4313 O O . TYR B 1 231 ? -50.014 13.571 -48.327 1.00 16.20 231 TYR B O 1
ATOM 4322 N N . ASP B 1 232 ? -50.178 15.610 -47.458 1.00 18.63 232 ASP B N 1
ATOM 4323 C CA . ASP B 1 232 ? -50.105 16.199 -48.792 1.00 22.71 232 ASP B CA 1
ATOM 4324 C C . ASP B 1 232 ? -48.789 15.903 -49.513 1.00 21.81 232 ASP B C 1
ATOM 4325 O O . ASP B 1 232 ? -48.732 15.965 -50.742 1.00 23.28 232 ASP B O 1
ATOM 4330 N N . LEU B 1 233 ? -47.743 15.575 -48.761 1.00 14.77 233 LEU B N 1
ATOM 4331 C CA . LEU B 1 233 ? -46.455 15.286 -49.382 1.00 14.10 233 LEU B CA 1
ATOM 4332 C C . LEU B 1 233 ? -46.423 13.880 -49.938 1.00 19.28 233 LEU B C 1
ATOM 4333 O O . LEU B 1 233 ? -45.539 13.551 -50.746 1.00 17.73 233 LEU B O 1
ATOM 4338 N N . VAL B 1 234 ? -47.327 13.017 -49.473 1.00 15.49 234 VAL B N 1
ATOM 4339 C CA . VAL B 1 234 ? -47.205 11.601 -49.829 1.00 10.90 234 VAL B CA 1
ATOM 4340 C C . VAL B 1 234 ? -48.483 10.981 -50.357 1.00 11.07 234 VAL B C 1
ATOM 4341 O O . VAL B 1 234 ? -48.555 9.750 -50.507 1.00 12.63 234 VAL B O 1
ATOM 4345 N N . HIS B 1 235 ? -49.479 11.809 -50.672 1.00 11.18 235 HIS B N 1
ATOM 4346 C CA . HIS B 1 235 ? -50.774 11.236 -51.086 1.00 13.24 235 HIS B CA 1
ATOM 4347 C C . HIS B 1 235 ? -50.688 10.435 -52.403 1.00 12.00 235 HIS B C 1
ATOM 4348 O O . HIS B 1 235 ? -51.595 9.649 -52.716 1.00 16.85 235 HIS B O 1
ATOM 4355 N N . THR B 1 236 ? -49.614 10.635 -53.174 1.00 14.03 236 THR B N 1
ATOM 4356 C CA . THR B 1 236 ? -49.447 9.904 -54.436 1.00 12.97 236 THR B CA 1
ATOM 4357 C C . THR B 1 236 ? -48.524 8.688 -54.258 1.00 13.30 236 THR B C 1
ATOM 4358 O O . THR B 1 236 ? -48.192 8.009 -55.238 1.00 16.30 236 THR B O 1
ATOM 4362 N N . ARG B 1 237 ? -48.067 8.428 -53.032 1.00 10.08 237 ARG B N 1
ATOM 4363 C CA . ARG B 1 237 ? -47.093 7.370 -52.820 1.00 10.00 237 ARG B CA 1
ATOM 4364 C C . ARG B 1 237 ? -47.785 6.154 -52.191 1.00 12.33 237 ARG B C 1
ATOM 4365 O O . ARG B 1 237 ? -47.951 6.092 -50.983 1.00 10.71 237 ARG B O 1
ATOM 4373 N N . ASP B 1 238 ? -48.230 5.209 -53.012 1.00 9.42 238 ASP B N 1
ATOM 4374 C CA . ASP B 1 238 ? -49.005 4.081 -52.494 1.00 8.70 238 ASP B CA 1
ATOM 4375 C C . ASP B 1 238 ? -48.174 2.862 -52.164 1.00 8.38 238 ASP B C 1
ATOM 4376 O O . ASP B 1 238 ? -48.727 1.868 -51.708 1.00 9.00 238 ASP B O 1
ATOM 4381 N N . HIS B 1 239 ? -46.864 2.897 -52.418 1.00 8.69 239 HIS B N 1
ATOM 4382 C CA . HIS B 1 239 ? -45.989 1.801 -52.055 1.00 8.61 239 HIS B CA 1
ATOM 4383 C C . HIS B 1 239 ? -45.112 2.256 -50.896 1.00 8.72 239 HIS B C 1
ATOM 4384 O O . HIS B 1 239 ? -44.420 3.268 -50.999 1.00 10.43 239 HIS B O 1
ATOM 4391 N N . ILE B 1 240 ? -45.167 1.547 -49.778 1.00 8.62 240 ILE B N 1
ATOM 4392 C CA . ILE B 1 240 ? -44.540 2.053 -48.556 1.00 8.37 240 ILE B CA 1
ATOM 4393 C C . ILE B 1 240 ? -43.609 1.028 -47.967 1.00 10.04 240 ILE B C 1
ATOM 4394 O O . ILE B 1 240 ? -43.978 -0.159 -47.858 1.00 8.07 240 ILE B O 1
ATOM 4399 N N . ILE B 1 241 ? -42.407 1.464 -47.617 1.00 7.80 241 ILE B N 1
ATOM 4400 C CA . ILE B 1 241 ? -41.534 0.668 -46.742 1.00 7.26 241 ILE B CA 1
ATOM 4401 C C . ILE B 1 241 ? -41.649 1.229 -45.333 1.00 8.03 241 ILE B C 1
ATOM 4402 O O . ILE B 1 241 ? -41.419 2.436 -45.133 1.00 10.60 241 ILE B O 1
ATOM 4407 N N . VAL B 1 242 ? -42.044 0.366 -44.383 1.00 9.64 242 VAL B N 1
ATOM 4408 C CA . VAL B 1 242 ? -42.171 0.709 -42.965 1.00 7.78 242 VAL B CA 1
ATOM 4409 C C . VAL B 1 242 ? -41.075 0.007 -42.197 1.00 10.06 242 VAL B C 1
ATOM 4410 O O . VAL B 1 242 ? -40.882 -1.189 -42.370 1.00 11.28 242 VAL B O 1
ATOM 4414 N N . MET B 1 243 ? -40.312 0.748 -41.396 1.00 8.23 243 MET B N 1
ATOM 4415 C CA . MET B 1 243 ? -39.139 0.178 -40.729 1.00 9.70 243 MET B CA 1
ATOM 4416 C C . MET B 1 243 ? -39.161 0.503 -39.241 1.00 9.64 243 MET B C 1
ATOM 4417 O O . MET B 1 243 ? -39.290 1.683 -38.850 1.00 8.96 243 MET B O 1
ATOM 4422 N N . GLY B 1 244 ? -38.951 -0.489 -38.387 1.00 8.40 244 GLY B N 1
ATOM 4423 C CA . GLY B 1 244 ? -38.842 -0.167 -36.965 1.00 8.72 244 GLY B CA 1
ATOM 4424 C C . GLY B 1 244 ? -38.282 -1.316 -36.157 1.00 12.05 244 GLY B C 1
ATOM 4425 O O . GLY B 1 244 ? -38.007 -2.366 -36.716 1.00 12.56 244 GLY B O 1
ATOM 4426 N N . ASP B 1 245 ? -38.105 -1.121 -34.854 1.00 11.51 245 ASP B N 1
ATOM 4427 C CA . ASP B 1 245 ? -37.597 -2.190 -33.999 1.00 10.77 245 ASP B CA 1
ATOM 4428 C C . ASP B 1 245 ? -38.624 -2.645 -32.982 1.00 12.56 245 ASP B C 1
ATOM 4429 O O . ASP B 1 245 ? -38.340 -3.590 -32.229 1.00 13.85 245 ASP B O 1
ATOM 4434 N N . SER B 1 246 ? -39.785 -1.985 -32.925 1.00 11.90 246 SER B N 1
ATOM 4435 C CA . SER B 1 246 ? -40.827 -2.334 -31.945 1.00 13.38 246 SER B CA 1
ATOM 4436 C C . SER B 1 246 ? -42.053 -2.862 -32.669 1.00 11.80 246 SER B C 1
ATOM 4437 O O . SER B 1 246 ? -42.360 -2.414 -33.764 1.00 12.49 246 SER B O 1
ATOM 4440 N N . ILE B 1 247 ? -42.789 -3.780 -32.039 1.00 13.19 247 ILE B N 1
ATOM 4441 C CA . ILE B 1 247 ? -44.068 -4.216 -32.610 1.00 13.33 247 ILE B CA 1
ATOM 4442 C C . ILE B 1 247 ? -44.983 -3.027 -32.920 1.00 11.73 247 ILE B C 1
ATOM 4443 O O . ILE B 1 247 ? -45.652 -2.998 -33.969 1.00 14.38 247 ILE B O 1
ATOM 4448 N N . GLY B 1 248 ? -44.975 -2.031 -32.033 1.00 14.05 248 GLY B N 1
ATOM 4449 C CA . GLY B 1 248 ? -45.756 -0.817 -32.231 1.00 19.22 248 GLY B CA 1
ATOM 4450 C C . GLY B 1 248 ? -45.422 -0.021 -33.490 1.00 21.68 248 GLY B C 1
ATOM 4451 O O . GLY B 1 248 ? -46.206 0.836 -33.906 1.00 23.90 248 GLY B O 1
ATOM 4452 N N . ASP B 1 249 ? -44.282 -0.311 -34.122 1.00 12.33 249 ASP B N 1
ATOM 4453 C CA . ASP B 1 249 ? -43.882 0.409 -35.325 1.00 11.22 249 ASP B CA 1
ATOM 4454 C C . ASP B 1 249 ? -44.553 -0.127 -36.585 1.00 10.76 249 ASP B C 1
ATOM 4455 O O . ASP B 1 249 ? -44.564 0.524 -37.631 1.00 13.67 249 ASP B O 1
ATOM 4460 N N . ALA B 1 250 ? -45.116 -1.329 -36.496 1.00 13.73 250 ALA B N 1
ATOM 4461 C CA . ALA B 1 250 ? -45.691 -1.949 -37.694 1.00 16.68 250 ALA B CA 1
ATOM 4462 C C . ALA B 1 250 ? -46.903 -1.222 -38.253 1.00 15.27 250 ALA B C 1
ATOM 4463 O O . ALA B 1 250 ? -47.191 -1.354 -39.447 1.00 19.48 250 ALA B O 1
ATOM 4465 N N . ASP B 1 251 ? -47.602 -0.449 -37.426 1.00 13.77 251 ASP B N 1
ATOM 4466 C CA . ASP B 1 251 ? -48.810 0.250 -37.893 1.00 18.56 251 ASP B CA 1
ATOM 4467 C C . ASP B 1 251 ? -48.588 1.685 -38.330 1.00 15.68 251 ASP B C 1
ATOM 4468 O O . ASP B 1 251 ? -49.559 2.424 -38.548 1.00 15.13 251 ASP B O 1
ATOM 4473 N N . MET B 1 252 ? -47.330 2.095 -38.475 1.00 12.38 252 MET B N 1
ATOM 4474 C CA . MET B 1 252 ? -47.057 3.500 -38.707 1.00 10.35 252 MET B CA 1
ATOM 4475 C C . MET B 1 252 ? -47.739 4.055 -39.968 1.00 10.21 252 MET B C 1
ATOM 4476 O O . MET B 1 252 ? -48.038 5.262 -40.041 1.00 14.00 252 MET B O 1
ATOM 4481 N N . ALA B 1 253 ? -48.004 3.201 -40.955 1.00 9.63 253 ALA B N 1
ATOM 4482 C CA . ALA B 1 253 ? -48.591 3.713 -42.190 1.00 12.70 253 ALA B CA 1
ATOM 4483 C C . ALA B 1 253 ? -50.048 3.306 -42.342 1.00 14.89 253 ALA B C 1
ATOM 4484 O O . ALA B 1 253 ? -50.624 3.404 -43.443 1.00 14.98 253 ALA B O 1
ATOM 4486 N N A SER B 1 254 ? -50.655 2.885 -41.236 0.46 13.70 254 SER B N 1
ATOM 4487 N N B SER B 1 254 ? -50.663 2.885 -41.243 0.54 13.67 254 SER B N 1
ATOM 4488 C CA A SER B 1 254 ? -52.043 2.412 -41.243 0.46 15.07 254 SER B CA 1
ATOM 4489 C CA B SER B 1 254 ? -52.043 2.396 -41.288 0.54 14.44 254 SER B CA 1
ATOM 4490 C C A SER B 1 254 ? -53.027 3.498 -41.647 0.46 16.57 254 SER B C 1
ATOM 4491 C C B SER B 1 254 ? -53.039 3.497 -41.635 0.54 16.57 254 SER B C 1
ATOM 4492 O O A SER B 1 254 ? -54.125 3.202 -42.143 0.46 19.81 254 SER B O 1
ATOM 4493 O O B SER B 1 254 ? -54.161 3.210 -42.079 0.54 19.83 254 SER B O 1
ATOM 4498 N N . GLY B 1 255 ? -52.631 4.749 -41.429 1.00 16.41 255 GLY B N 1
ATOM 4499 C CA . GLY B 1 255 ? -53.473 5.885 -41.726 1.00 16.62 255 GLY B CA 1
ATOM 4500 C C . GLY B 1 255 ? -53.410 6.390 -43.163 1.00 20.64 255 GLY B C 1
ATOM 4501 O O . GLY B 1 255 ? -54.088 7.353 -43.499 1.00 22.55 255 GLY B O 1
ATOM 4502 N N . VAL B 1 256 ? -52.606 5.757 -44.013 1.00 18.63 256 VAL B N 1
ATOM 4503 C CA . VAL B 1 256 ? -52.492 6.173 -45.417 1.00 18.60 256 VAL B CA 1
ATOM 4504 C C . VAL B 1 256 ? -53.548 5.406 -46.221 1.00 16.81 256 VAL B C 1
ATOM 4505 O O . VAL B 1 256 ? -53.371 4.208 -46.502 1.00 16.96 256 VAL B O 1
ATOM 4509 N N . PRO B 1 257 ? -54.673 6.064 -46.588 1.00 16.28 257 PRO B N 1
ATOM 4510 C CA . PRO B 1 257 ? -55.851 5.266 -46.967 1.00 16.10 257 PRO B CA 1
ATOM 4511 C C . PRO B 1 257 ? -55.738 4.478 -48.286 1.00 19.12 257 PRO B C 1
ATOM 4512 O O . PRO B 1 257 ? -56.335 3.397 -48.426 1.00 19.00 257 PRO B O 1
ATOM 4516 N N . ALA B 1 258 ? -54.940 4.969 -49.223 1.00 11.32 258 ALA B N 1
ATOM 4517 C CA . ALA B 1 258 ? -54.940 4.370 -50.555 1.00 11.77 258 ALA B CA 1
ATOM 4518 C C . ALA B 1 258 ? -53.665 3.603 -50.833 1.00 12.22 258 ALA B C 1
ATOM 4519 O O . ALA B 1 258 ? -53.307 3.395 -51.987 1.00 12.52 258 ALA B O 1
ATOM 4521 N N . SER B 1 259 ? -52.968 3.192 -49.774 1.00 11.72 259 SER B N 1
ATOM 4522 C CA . SER B 1 259 ? -51.768 2.393 -49.958 1.00 12.13 259 SER B CA 1
ATOM 4523 C C . SER B 1 259 ? -52.172 1.097 -50.673 1.00 15.12 259 SER B C 1
ATOM 4524 O O . SER B 1 259 ? -53.294 0.591 -50.508 1.00 13.15 259 S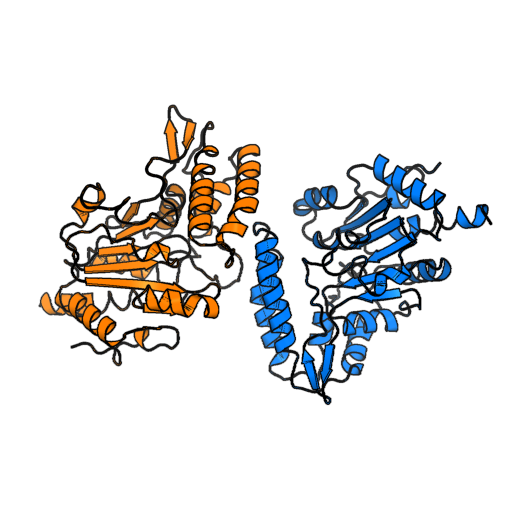ER B O 1
ATOM 4527 N N . SER B 1 260 ? -51.267 0.578 -51.497 1.00 9.91 260 SER B N 1
ATOM 4528 C CA . SER B 1 260 ? -51.552 -0.648 -52.232 1.00 11.17 260 SER B CA 1
ATOM 4529 C C . SER B 1 260 ? -50.630 -1.778 -51.776 1.00 13.67 260 SER B C 1
ATOM 4530 O O . SER B 1 260 ? -51.051 -2.921 -51.688 1.00 14.90 260 SER B O 1
ATOM 4533 N N . HIS B 1 261 ? -49.373 -1.466 -51.501 1.00 10.46 261 HIS B N 1
ATOM 4534 C CA . HIS B 1 261 ? -48.406 -2.463 -51.032 1.00 10.30 261 HIS B CA 1
ATOM 4535 C C . HIS B 1 261 ? -47.486 -1.859 -49.979 1.00 13.03 261 HIS B C 1
ATOM 4536 O O . HIS B 1 261 ? -46.939 -0.777 -50.163 1.00 13.83 261 HIS B O 1
ATOM 4543 N N . ILE B 1 262 ? -47.341 -2.566 -48.850 1.00 12.43 262 ILE B N 1
ATOM 4544 C CA . ILE B 1 262 ? -46.513 -2.078 -47.742 1.00 10.25 262 ILE B CA 1
ATOM 4545 C C . ILE B 1 262 ? -45.586 -3.222 -47.408 1.00 11.72 262 ILE B C 1
ATOM 4546 O O . ILE B 1 262 ? -46.034 -4.372 -47.262 1.00 13.01 262 ILE B O 1
ATOM 4551 N N . MET B 1 263 ? -44.294 -2.939 -47.338 1.00 8.39 263 MET B N 1
ATOM 4552 C CA . MET B 1 263 ? -43.339 -3.907 -46.808 1.00 8.07 263 MET B CA 1
ATOM 4553 C C . MET B 1 263 ? -42.944 -3.472 -45.401 1.00 11.17 263 MET B C 1
ATOM 4554 O O . MET B 1 263 ? -42.417 -2.386 -45.220 1.00 10.13 263 MET B O 1
ATOM 4559 N N . LYS B 1 264 ? -43.230 -4.309 -44.413 1.00 8.58 264 LYS B N 1
ATOM 4560 C CA . LYS B 1 264 ? -42.885 -3.998 -43.017 1.00 8.35 264 LYS B CA 1
ATOM 4561 C C . LYS B 1 264 ? -41.613 -4.724 -42.611 1.00 9.06 264 LYS B C 1
ATOM 4562 O O . LYS B 1 264 ? -41.547 -5.956 -42.676 1.00 9.14 264 LYS B O 1
ATOM 4568 N N . ILE B 1 265 ? -40.586 -3.964 -42.245 1.00 8.37 265 ILE B N 1
ATOM 4569 C CA . ILE B 1 265 ? -39.274 -4.491 -41.889 1.00 8.63 265 ILE B CA 1
ATOM 4570 C C . ILE B 1 265 ? -39.053 -4.231 -40.404 1.00 9.01 265 ILE B C 1
ATOM 4571 O O . ILE B 1 265 ? -39.107 -3.073 -39.951 1.00 10.27 265 ILE B O 1
ATOM 4576 N N . GLY B 1 266 ? -38.790 -5.308 -39.658 1.00 9.44 266 GLY B N 1
ATOM 4577 C CA . GLY B 1 266 ? -38.596 -5.210 -38.216 1.00 9.97 266 GLY B CA 1
ATOM 4578 C C . GLY B 1 266 ? -37.193 -5.617 -37.824 1.00 14.97 266 GLY B C 1
ATOM 4579 O O . GLY B 1 266 ? -36.713 -6.686 -38.196 1.00 14.30 266 GLY B O 1
ATOM 4580 N N . PHE B 1 267 ? -36.535 -4.764 -37.053 1.00 10.89 267 PHE B N 1
ATOM 4581 C CA . PHE B 1 267 ? -35.221 -5.077 -36.512 1.00 12.29 267 PHE B CA 1
ATOM 4582 C C . PHE B 1 267 ? -35.388 -5.701 -35.127 1.00 12.47 267 PHE B C 1
ATOM 4583 O O . PHE B 1 267 ? -35.912 -5.076 -34.189 1.00 14.65 267 PHE B O 1
ATOM 4591 N N . LEU B 1 268 ? -34.942 -6.943 -34.990 1.00 12.86 268 LEU B N 1
ATOM 4592 C CA . LEU B 1 268 ? -35.112 -7.689 -33.739 1.00 13.65 268 LEU B CA 1
ATOM 4593 C C . LEU B 1 268 ? -33.756 -7.920 -33.096 1.00 14.91 268 LEU B C 1
ATOM 4594 O O . LEU B 1 268 ? -32.865 -8.541 -33.681 1.00 16.65 268 LEU B O 1
ATOM 4599 N N . PHE B 1 269 ? -33.585 -7.398 -31.884 1.00 15.42 269 PHE B N 1
ATOM 4600 C CA . PHE B 1 269 ? -32.318 -7.571 -31.192 1.00 20.61 269 PHE B CA 1
ATOM 4601 C C . PHE B 1 269 ? -32.496 -7.949 -29.733 1.00 24.21 269 PHE B C 1
ATOM 4602 O O . PHE B 1 269 ? -31.667 -8.656 -29.177 1.00 28.96 269 PHE B O 1
ATOM 4610 N N . ASP B 1 270 ? -33.566 -7.481 -29.103 1.00 26.97 270 ASP B N 1
ATOM 4611 C CA . ASP B 1 270 ? -33.810 -7.817 -27.706 1.00 34.71 270 ASP B CA 1
ATOM 4612 C C . ASP B 1 270 ? -34.626 -9.089 -27.588 1.00 32.37 270 ASP B C 1
ATOM 4613 O O . ASP B 1 270 ? -35.652 -9.220 -28.251 1.00 27.69 270 ASP B O 1
ATOM 4618 N N . HIS B 1 271 ? -34.166 -10.003 -26.737 1.00 28.97 271 HIS B N 1
ATOM 4619 C CA . HIS B 1 271 ? -34.898 -11.229 -26.416 1.00 29.70 271 HIS B CA 1
ATOM 4620 C C . HIS B 1 271 ? -35.393 -11.917 -27.676 1.00 27.96 271 HIS B C 1
ATOM 4621 O O . HIS B 1 271 ? -36.593 -12.107 -27.882 1.00 25.44 271 HIS B O 1
ATOM 4628 N N . VAL B 1 272 ? -34.434 -12.267 -28.517 1.00 24.61 272 VAL B N 1
ATOM 4629 C CA . VAL B 1 272 ? -34.702 -12.716 -29.870 1.00 26.86 272 VAL B CA 1
ATOM 4630 C C . VAL B 1 272 ? -35.620 -13.937 -29.903 1.00 26.16 272 VAL B C 1
ATOM 4631 O O . VAL B 1 272 ? -36.643 -13.948 -30.597 1.00 25.44 272 VAL B O 1
ATOM 4635 N N . GLU B 1 273 ? -35.259 -14.967 -29.148 1.00 29.57 273 GLU B N 1
ATOM 4636 C CA . GLU B 1 273 ? -35.998 -16.220 -29.189 1.00 32.61 273 GLU B CA 1
ATOM 4637 C C . GLU B 1 273 ? -37.406 -16.070 -28.595 1.00 30.01 273 GLU B C 1
ATOM 4638 O O . GLU B 1 273 ? -38.373 -16.608 -29.141 1.00 28.91 273 GLU B O 1
ATOM 4644 N N . ALA B 1 274 ? -37.518 -15.300 -27.511 1.00 29.10 274 ALA B N 1
ATOM 4645 C CA . ALA B 1 274 ? -38.823 -14.991 -26.916 1.00 27.70 274 ALA B CA 1
ATOM 4646 C C . ALA B 1 274 ? -39.739 -14.156 -27.824 1.00 25.43 274 ALA B C 1
ATOM 4647 O O . ALA B 1 274 ? -40.964 -14.313 -27.786 1.00 27.66 274 ALA B O 1
ATOM 4649 N N . ASN B 1 275 ? -39.157 -13.262 -28.626 1.00 18.92 275 ASN B N 1
ATOM 4650 C CA . ASN B 1 275 ? -39.976 -12.361 -29.440 1.00 20.29 275 ASN B CA 1
ATOM 4651 C C . ASN B 1 275 ? -40.151 -12.791 -30.891 1.00 17.99 275 ASN B C 1
ATOM 4652 O O . ASN B 1 275 ? -40.902 -12.161 -31.655 1.00 17.71 275 ASN B O 1
ATOM 4657 N N . MET B 1 276 ? -39.462 -13.860 -31.269 1.00 18.59 276 MET B N 1
ATOM 4658 C CA . MET B 1 276 ? -39.365 -14.232 -32.676 1.00 22.74 276 MET B CA 1
ATOM 4659 C C . MET B 1 276 ? -40.718 -14.470 -33.337 1.00 20.45 276 MET B C 1
ATOM 4660 O O . MET B 1 276 ? -40.961 -14.012 -34.444 1.00 18.19 276 MET B O 1
ATOM 4665 N N . LYS B 1 277 ? -41.605 -15.200 -32.666 1.00 22.57 277 LYS B N 1
ATOM 4666 C CA . LYS B 1 277 ? -42.892 -15.514 -33.266 1.00 24.02 277 LYS B CA 1
ATOM 4667 C C . LYS B 1 277 ? -43.718 -14.257 -33.517 1.00 19.30 277 LYS B C 1
ATOM 4668 O O . LYS B 1 277 ? -44.241 -14.063 -34.616 1.00 20.52 277 LYS B O 1
ATOM 4674 N N . LYS B 1 278 ? -43.833 -13.405 -32.502 1.00 18.77 278 LYS B N 1
ATOM 4675 C CA . LYS B 1 278 ? -44.617 -12.194 -32.632 1.00 18.24 278 LYS B CA 1
ATOM 4676 C C . LYS B 1 278 ? -44.026 -11.271 -33.699 1.00 15.54 278 LYS B C 1
ATOM 4677 O O . LYS B 1 278 ? -44.751 -10.672 -34.517 1.00 18.32 278 LYS B O 1
ATOM 4683 N N . TYR B 1 279 ? -42.699 -11.175 -33.720 1.00 15.31 279 TYR B N 1
ATOM 4684 C CA . TYR B 1 279 ? -42.068 -10.374 -34.767 1.00 13.19 279 TYR B CA 1
ATOM 4685 C C . TYR B 1 279 ? -42.332 -10.944 -36.161 1.00 13.90 279 TYR B C 1
ATOM 4686 O O . TYR B 1 279 ? -42.634 -10.197 -37.085 1.00 14.00 279 TYR B O 1
ATOM 4695 N N . MET B 1 280 ? -42.267 -12.255 -36.321 1.00 13.60 280 MET B N 1
ATOM 4696 C CA . MET B 1 280 ? -42.449 -12.825 -37.639 1.00 14.83 280 MET B CA 1
ATOM 4697 C C . MET B 1 280 ? -43.910 -12.747 -38.073 1.00 17.55 280 MET B C 1
ATOM 4698 O O . MET B 1 280 ? -44.218 -12.703 -39.266 1.00 17.22 280 MET B O 1
ATOM 4703 N N . ASP B 1 281 ? -44.817 -12.698 -37.108 1.00 18.53 281 ASP B N 1
ATOM 4704 C CA . ASP B 1 281 ? -46.228 -12.561 -37.455 1.00 20.08 281 ASP B CA 1
ATOM 4705 C C . ASP B 1 281 ? -46.580 -11.119 -37.763 1.00 21.22 281 ASP B C 1
ATOM 4706 O O . ASP B 1 281 ? -47.579 -10.843 -38.431 1.00 23.84 281 ASP B O 1
ATOM 4711 N N . THR B 1 282 ? -45.762 -10.191 -37.271 1.00 14.41 282 THR B N 1
ATOM 4712 C CA . THR B 1 282 ? -46.061 -8.783 -37.424 1.00 12.39 282 THR B CA 1
ATOM 4713 C C . THR B 1 282 ? -45.393 -8.138 -38.644 1.00 15.20 282 THR B C 1
ATOM 4714 O O . THR B 1 282 ? -45.992 -7.302 -39.337 1.00 18.06 282 THR B O 1
ATOM 4718 N N . PHE B 1 283 ? -44.147 -8.523 -38.896 1.00 11.36 283 PHE B N 1
ATOM 4719 C CA . PHE B 1 283 ? -43.338 -7.880 -39.942 1.00 10.48 283 PHE B CA 1
ATOM 4720 C C . PHE B 1 283 ? -43.162 -8.838 -41.106 1.00 14.17 283 PHE B C 1
ATOM 4721 O O . PHE B 1 283 ? -43.158 -10.067 -40.923 1.00 14.48 283 PHE B O 1
ATOM 4729 N N . ASP B 1 284 ? -43.025 -8.286 -42.310 1.00 11.50 284 ASP B N 1
ATOM 4730 C CA . ASP B 1 284 ? -42.791 -9.128 -43.480 1.00 10.28 284 ASP B CA 1
ATOM 4731 C C . ASP B 1 284 ? -41.360 -9.651 -43.516 1.00 11.66 284 ASP B C 1
ATOM 4732 O O . ASP B 1 284 ? -41.112 -10.787 -43.938 1.00 11.25 284 ASP B O 1
ATOM 4737 N N . ILE B 1 285 ? -40.419 -8.823 -43.073 1.00 9.17 285 ILE B N 1
ATOM 4738 C CA . ILE B 1 285 ? -39.025 -9.237 -43.012 1.00 9.10 285 ILE B CA 1
ATOM 4739 C C . ILE B 1 285 ? -38.538 -8.915 -41.616 1.00 11.05 285 ILE B C 1
ATOM 4740 O O . ILE B 1 285 ? -38.725 -7.793 -41.155 1.00 11.30 285 ILE B O 1
ATOM 4745 N N . VAL B 1 286 ? -37.947 -9.897 -40.930 1.00 10.74 286 VAL B N 1
ATOM 4746 C CA . VAL B 1 286 ? -37.401 -9.675 -39.592 1.00 12.01 286 VAL B CA 1
ATOM 4747 C C . VAL B 1 286 ? -35.892 -9.813 -39.694 1.00 11.79 286 VAL B C 1
ATOM 4748 O O . VAL B 1 286 ? -35.406 -10.801 -40.237 1.00 13.42 286 VAL B O 1
ATOM 4752 N N . LEU B 1 287 ? -35.158 -8.817 -39.192 1.00 9.91 287 LEU B N 1
ATOM 4753 C CA . LEU B 1 287 ? -33.707 -8.773 -39.318 1.00 9.99 287 LEU B CA 1
ATOM 4754 C C . LEU B 1 287 ? -33.125 -8.957 -37.940 1.00 12.86 287 LEU B C 1
ATOM 4755 O O . LEU B 1 287 ? -33.304 -8.105 -37.081 1.00 13.99 287 LEU B O 1
ATOM 4760 N N . VAL B 1 288 ? -32.460 -10.083 -37.721 1.00 11.40 288 VAL B N 1
ATOM 4761 C CA . VAL B 1 288 ? -32.007 -10.463 -36.389 1.00 13.47 288 VAL B CA 1
ATOM 4762 C C . VAL B 1 288 ? -30.573 -9.986 -36.172 1.00 14.77 288 VAL B C 1
ATOM 4763 O O . VAL B 1 288 ? -29.684 -10.368 -36.911 1.00 13.82 288 VAL B O 1
ATOM 4767 N N . ASP B 1 289 ? -30.373 -9.131 -35.171 1.00 15.09 289 ASP B N 1
ATOM 4768 C CA . ASP B 1 289 ? -29.071 -8.502 -34.881 1.00 17.91 289 ASP B CA 1
ATOM 4769 C C . ASP B 1 289 ? -28.359 -8.006 -36.156 1.00 16.86 289 ASP B C 1
ATOM 4770 O O . ASP B 1 289 ? -27.201 -8.359 -36.427 1.00 18.39 289 ASP B O 1
ATOM 4775 N N . ASP B 1 290 ? -29.071 -7.204 -36.938 1.00 12.87 290 ASP B N 1
ATOM 4776 C CA . ASP B 1 290 ? -28.548 -6.612 -38.159 1.00 14.91 290 ASP B CA 1
ATOM 4777 C C . ASP B 1 290 ? -28.330 -5.137 -37.868 1.00 13.24 290 ASP B C 1
ATOM 4778 O O . ASP B 1 290 ? -29.289 -4.371 -37.749 1.00 16.24 290 ASP B O 1
ATOM 4783 N N . GLN B 1 291 ? -27.070 -4.738 -37.754 1.00 14.44 291 GLN B N 1
ATOM 4784 C CA . GLN B 1 291 ? -26.777 -3.355 -37.349 1.00 11.83 291 GLN B CA 1
ATOM 4785 C C . GLN B 1 291 ? -26.545 -2.454 -38.565 1.00 11.00 291 GLN B C 1
ATOM 4786 O O . GLN B 1 291 ? -25.827 -1.459 -38.463 1.00 11.73 291 GLN B O 1
ATOM 4792 N N . THR B 1 292 ? -27.136 -2.814 -39.705 1.00 13.87 292 THR B N 1
ATOM 4793 C CA . THR B 1 292 ? -26.937 -2.086 -40.954 1.00 11.85 292 THR B CA 1
ATOM 4794 C C . THR B 1 292 ? -28.256 -1.765 -41.630 1.00 9.65 292 THR B C 1
ATOM 4795 O O . THR B 1 292 ? -29.299 -2.359 -41.296 1.00 11.69 292 THR B O 1
ATOM 4799 N N . MET B 1 293 ? -28.189 -0.868 -42.615 1.00 9.53 293 MET B N 1
ATOM 4800 C CA . MET B 1 293 ? -29.349 -0.558 -43.455 1.00 10.68 293 MET B CA 1
ATOM 4801 C C . MET B 1 293 ? -29.263 -1.313 -44.780 1.00 9.62 293 MET B C 1
ATOM 4802 O O . MET B 1 293 ? -29.893 -0.935 -45.774 1.00 11.10 293 MET B O 1
ATOM 4807 N N . ASP B 1 294 ? -28.521 -2.413 -44.809 1.00 10.25 294 ASP B N 1
ATOM 4808 C CA . ASP B 1 294 ? -28.280 -3.110 -46.081 1.00 10.79 294 ASP B CA 1
ATOM 4809 C C . ASP B 1 294 ? -29.525 -3.723 -46.727 1.00 10.83 294 ASP B C 1
ATOM 4810 O O . ASP B 1 294 ? -29.657 -3.739 -47.957 1.00 11.27 294 ASP B O 1
ATOM 4815 N N . VAL B 1 295 ? -30.473 -4.185 -45.921 1.00 8.68 295 VAL B N 1
ATOM 4816 C CA . VAL B 1 295 ? -31.687 -4.756 -46.526 1.00 10.90 295 VAL B CA 1
ATOM 4817 C C . VAL B 1 295 ? -32.614 -3.668 -47.148 1.00 11.58 295 VAL B C 1
ATOM 4818 O O . VAL B 1 295 ? -33.008 -3.767 -48.359 1.00 10.54 295 VAL B O 1
ATOM 4822 N N . PRO B 1 296 ? -32.929 -2.604 -46.368 1.00 9.70 296 PRO B N 1
ATOM 4823 C CA . PRO B 1 296 ? -33.666 -1.489 -46.990 1.00 9.68 296 PRO B CA 1
ATOM 4824 C C . PRO B 1 296 ? -32.955 -0.932 -48.265 1.00 8.74 296 PRO B C 1
ATOM 4825 O O . PRO B 1 296 ? -33.606 -0.634 -49.322 1.00 11.32 296 PRO B O 1
ATOM 4829 N N A ARG B 1 297 ? -31.634 -0.806 -48.186 0.14 9.72 297 ARG B N 1
ATOM 4830 N N B ARG B 1 297 ? -31.623 -0.809 -48.181 0.86 9.92 297 ARG B N 1
ATOM 4831 C CA A ARG B 1 297 ? -30.861 -0.325 -49.324 0.14 10.08 297 ARG B CA 1
ATOM 4832 C CA B ARG B 1 297 ? -30.862 -0.334 -49.334 0.86 10.27 297 ARG B CA 1
ATOM 4833 C C A ARG B 1 297 ? -30.952 -1.256 -50.528 0.14 10.25 297 ARG B C 1
ATOM 4834 C C B ARG B 1 297 ? -30.966 -1.253 -50.528 0.86 9.80 297 ARG B C 1
ATOM 4835 O O A ARG B 1 297 ? -30.947 -0.802 -51.670 0.14 10.83 297 ARG B O 1
ATOM 4836 O O B ARG B 1 297 ? -30.949 -0.787 -51.678 0.86 11.18 297 ARG B O 1
ATOM 4851 N N . THR B 1 298 ? -31.021 -2.557 -50.272 1.00 9.90 298 THR B N 1
ATOM 4852 C CA . THR B 1 298 ? -31.187 -3.528 -51.342 1.00 8.62 298 THR B CA 1
ATOM 4853 C C . THR B 1 298 ? -32.471 -3.285 -52.114 1.00 9.13 298 THR B C 1
ATOM 4854 O O . THR B 1 298 ? -32.489 -3.292 -53.380 1.00 10.97 298 THR B O 1
ATOM 4858 N N . LEU B 1 299 ? -33.545 -3.034 -51.358 1.00 11.73 299 LEU B N 1
ATOM 4859 C CA . LEU B 1 299 ? -34.817 -2.811 -52.043 1.00 10.41 299 LEU B CA 1
ATOM 4860 C C . LEU B 1 299 ? -34.735 -1.572 -52.928 1.00 10.51 299 LEU B C 1
ATOM 4861 O O . LEU B 1 299 ? -35.163 -1.580 -54.118 1.00 10.10 299 LEU B O 1
ATOM 4866 N N . LEU B 1 300 ? -34.140 -0.516 -52.355 1.00 9.37 300 LEU B N 1
ATOM 4867 C CA . LEU B 1 300 ? -34.019 0.699 -53.139 1.00 8.88 300 LEU B CA 1
ATOM 4868 C C . LEU B 1 300 ? -33.168 0.484 -54.390 1.00 9.74 300 LEU B C 1
ATOM 4869 O O . LEU B 1 300 ? -33.485 1.039 -55.447 1.00 10.47 300 LEU B O 1
ATOM 4874 N N A SER B 1 301 ? -32.107 -0.313 -54.272 0.54 9.47 301 SER B N 1
ATOM 4875 N N B SER B 1 301 ? -32.086 -0.294 -54.307 0.46 9.49 301 SER B N 1
ATOM 4876 C CA A SER B 1 301 ? -31.236 -0.544 -55.412 0.54 10.15 301 SER B CA 1
ATOM 4877 C CA B SER B 1 301 ? -31.260 -0.461 -55.503 0.46 10.20 301 SER B CA 1
ATOM 4878 C C A SER B 1 301 ? -31.959 -1.234 -56.570 0.54 10.55 301 SER B C 1
ATOM 4879 C C B SER B 1 301 ? -31.974 -1.232 -56.610 0.46 10.57 301 SER B C 1
ATOM 4880 O O A SER B 1 301 ? -31.719 -0.932 -57.746 0.54 11.29 301 SER B O 1
ATOM 4881 O O B SER B 1 301 ? -31.731 -0.991 -57.797 0.46 11.32 301 SER B O 1
ATOM 4886 N N . LEU B 1 302 ? -32.834 -2.182 -56.241 1.00 11.16 302 LEU B N 1
ATOM 4887 C CA . LEU B 1 302 ? -33.596 -2.861 -57.311 1.00 12.14 302 LEU B CA 1
ATOM 4888 C C . LEU B 1 302 ? -34.644 -1.937 -57.979 1.00 11.70 302 LEU B C 1
ATOM 4889 O O . LEU B 1 302 ? -34.822 -1.907 -59.255 1.00 12.35 302 LEU B O 1
ATOM 4894 N N . ILE B 1 303 ? -35.280 -1.114 -57.132 1.00 10.51 303 ILE B N 1
ATOM 4895 C CA . ILE B 1 303 ? -36.164 -0.080 -57.675 1.00 10.92 303 ILE B CA 1
ATOM 4896 C C . ILE B 1 303 ? -35.417 0.845 -58.655 1.00 12.03 303 ILE B C 1
ATOM 4897 O O . ILE B 1 303 ? -35.860 1.103 -59.786 1.00 13.36 303 ILE B O 1
ATOM 4902 N N . GLU B 1 304 ? -34.239 1.300 -58.228 1.00 11.55 304 GLU B N 1
ATOM 4903 C CA . GLU B 1 304 ? -33.462 2.252 -59.005 1.00 14.95 304 GLU B CA 1
ATOM 4904 C C . GLU B 1 304 ? -32.966 1.640 -60.308 1.00 16.36 304 GLU B C 1
ATOM 4905 O O . GLU B 1 304 ? -32.954 2.312 -61.345 1.00 17.09 304 GLU B O 1
ATOM 4911 N N . LYS B 1 305 ? -32.558 0.366 -60.259 1.00 13.13 305 LYS B N 1
ATOM 4912 C CA . LYS B 1 305 ? -32.044 -0.279 -61.449 1.00 13.90 305 LYS B CA 1
ATOM 4913 C C . LYS B 1 305 ? -33.123 -0.271 -62.526 1.00 14.62 305 LYS B C 1
ATOM 4914 O O . LYS B 1 305 ? -32.863 0.121 -63.705 1.00 15.93 305 LYS B O 1
ATOM 4920 N N . GLN B 1 306 ? -34.343 -0.669 -62.113 1.00 16.62 306 GLN B N 1
ATOM 4921 C CA . GLN B 1 306 ? -35.399 -0.636 -63.142 1.00 14.94 306 GLN B CA 1
ATOM 4922 C C . GLN B 1 306 ? -35.715 0.785 -63.634 1.00 17.45 306 GLN B C 1
ATOM 4923 O O . GLN B 1 306 ? -36.004 0.996 -64.833 1.00 19.62 306 GLN B O 1
ATOM 4929 N N . HIS B 1 307 ? -35.672 1.754 -62.714 1.00 17.18 307 HIS B N 1
ATOM 4930 C CA . HIS B 1 307 ? -35.934 3.152 -63.085 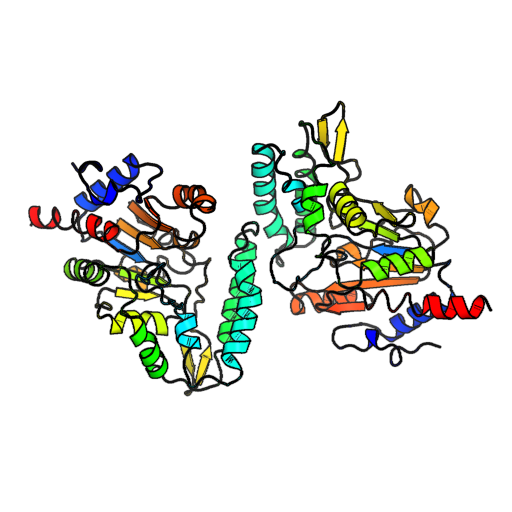1.00 17.14 307 HIS B CA 1
ATOM 4931 C C . HIS B 1 307 ? -34.959 3.626 -64.173 1.00 18.46 307 HIS B C 1
ATOM 4932 O O . HIS B 1 307 ? -35.345 4.252 -65.178 1.00 23.98 307 HIS B O 1
ATOM 4939 N N . LYS B 1 308 ? -33.680 3.325 -63.955 1.00 18.45 308 LYS B N 1
ATOM 4940 C CA . LYS B 1 308 ? -32.648 3.703 -64.910 1.00 21.85 308 LYS B CA 1
ATOM 4941 C C . LYS B 1 308 ? -32.891 3.016 -66.249 1.00 23.67 308 LYS B C 1
ATOM 4942 O O . LYS B 1 308 ? -32.697 3.634 -67.290 1.00 28.34 308 LYS B O 1
ATOM 4948 N N . LEU B 1 309 ? -33.315 1.749 -66.227 1.00 23.07 309 LEU B N 1
ATOM 4949 C CA . LEU B 1 309 ? -33.678 1.103 -67.501 1.00 28.07 309 LEU B CA 1
ATOM 4950 C C . LEU B 1 309 ? -34.837 1.802 -68.233 1.00 33.05 309 LEU B C 1
ATOM 4951 O O . LEU B 1 309 ? -34.811 1.950 -69.462 1.00 39.45 309 LEU B O 1
ATOM 4956 N N . ASN B 1 310 ? -35.848 2.237 -67.484 1.00 37.01 310 ASN B N 1
ATOM 4957 C CA . ASN B 1 310 ? -37.003 2.928 -68.080 1.00 39.24 310 ASN B CA 1
ATOM 4958 C C . ASN B 1 310 ? -36.689 4.341 -68.617 1.00 41.52 310 ASN B C 1
ATOM 4959 O O . ASN B 1 310 ? -37.305 4.798 -69.593 1.00 41.39 310 ASN B O 1
ATOM 4964 N N . LEU B 1 311 ? -35.728 5.026 -67.995 1.00 43.99 311 LEU B N 1
ATOM 4965 C CA . LEU B 1 311 ? -35.274 6.322 -68.513 1.00 47.17 311 LEU B CA 1
ATOM 4966 C C . LEU B 1 311 ? -34.662 6.231 -69.923 1.00 55.91 311 LEU B C 1
ATOM 4967 O O . LEU B 1 311 ? -34.631 7.221 -70.662 1.00 55.01 311 LEU B O 1
ATOM 4972 N N . GLU B 1 312 ? -34.173 5.048 -70.290 1.00 62.30 312 GLU B N 1
ATOM 4973 C CA . GLU B 1 312 ? -33.679 4.809 -71.644 1.00 68.69 312 GLU B CA 1
ATOM 4974 C C . GLU B 1 312 ? -34.830 4.359 -72.541 1.00 70.83 312 GLU B C 1
ATOM 4975 O O . GLU B 1 312 ? -34.617 3.685 -73.547 1.00 73.36 312 GLU B O 1
#

GO terms:
  GO:0005829 cytosol (C, IDA)
  GO:0008252 nucleotidase activity (F, IDA)
  GO:0008253 5'-nucleotidase activity (F, IDA)
  GO:1901069 guanosine-containing compound catabolic process (P, IDA)
  GO:0009158 ribonucleoside monophosphate catabolic process (P, IDA)
  GO:0008253 5'-nucleotidase activity (F, EXP)